Protein AF-A0A0G1VK94-F1 (afdb_monomer_lite)

Sequence (434 aa):
MLTLAMFVVASFSFYNSPAFAEDSADDVKDSIDSIEKKLEKEQAAKAKLEAELAQIQNSVYSTQAQIDKTRALIKESEANISRMEEDVKQLGEKIDFQKEILKNLIQEVYMRKTEPILSMAIFKGDFSKVFGRVDSLLSMEEKILQIAQEVRETKEKVEAEQEKIAQAKEDHEKLLENKVVQQYALLADRAETQDDIEDKEAVIVKLREKLADLQSDLATLTGKSFDAKDIREAVEFASDHTDVPEGVLYGFLGAETHFNANTGQCTYDEVEDAAMKNYSKLLKISKNWQASIDKLEERRDIFEDIVDDLGYSKKKKVSCTPRCDLKISGKTWSCTNGGYIGQGGAMGVAQFMSDVWRYGYEADIRKITGHKTPDPWSLTDGVLAMALKLEKAGANSSKESVIKKASINYLGTFNQSYYNNIIYWSKNYKLIFD

Foldseek 3Di:
DDDDDDDDDDDDPDPDDDPQLVVVLVVLVVVLVVLVVVLVVLVVVLVVLVVVLVVLVVVLVVLVVLLVVLVVLLVVLVVLLVVLVVVLVVLVVVLVVLVVVLVVVVVVVVVVPPDDLVCCCVPPVPVVVSVVVVVVSVVSVVVSVVSVVVSVVVNVVSVVVNVVSVVVSVVSVVVSVVSVVVSVVSVVVSVVSVLVSLVSVLVSVVSVVVSVVSVVVSCVSVPDPPLLQQLLVLLVLLVVVFLADSLLLLLQLCLQANSLVRFADFQLVQLLVQLCVQLVVVCVVPVVSVVVNVVSVVLLVLLVVLCVVVVHDSRAGWHHFDHQQDDRSNDGRHSPNDDDNDSTGQGASNRHGSCCCPPPPQVVLCVSVVDPRQDCNRSNSVSNSNRVLLRVQVNNDLDLVSSQSSQCSSVVHGDPVSSVSSNVSSVCVVSRND

Secondary structure (DSSP, 8-state):
--------------------HHHHHHHHHHHHHHHHHHHHHHHHHHHHHHHHHHHHHHHHHHHHHHHHHHHHHHHHHHHHHHHHHHHHHHHHHHHHHHHHHHHHHHHHHHHT-SS-HHHHHHHHS-HHHHHHHHHHHHHHHHHHHHHHHHHHHHHHHHHHHHHHHHHHHHHHHHHHHHHHHHHHHHHHHHHHHHHHHHHHHHHHHHHHHHHHHHHHHHHHHHH-TTHHHHHHHHHHHHHHTSS--HHHHHHHHHHHHTTTT-S-SB-HHHHHHHHHHHHHHHHTT-GGGHHHHHHHHHHHHHHHHHHHHTT--TT--BPPPP-S--EETTEE--TTTT--------BTTTTB-HHIIIIIIHHHHHHHH--SS--TTSHHHHHHHHHHHHHHTT--S--HHHHHHHHHHHHSS--HHHHHHHHHHHHHTHHHH-

Radius of gyration: 50.05 Å; chains: 1; bounding box: 98×34×195 Å

pLDDT: mean 79.12, std 18.25, range [24.48, 97.94]

Structure (mmCIF, N/CA/C/O backbone):
data_AF-A0A0G1VK94-F1
#
_entry.id   AF-A0A0G1VK94-F1
#
loop_
_atom_site.group_PDB
_atom_site.id
_atom_site.type_symbol
_atom_site.label_atom_id
_atom_site.label_alt_id
_atom_site.label_comp_id
_atom_site.label_asym_id
_atom_site.label_entity_id
_atom_site.label_seq_id
_atom_site.pdbx_PDB_ins_code
_atom_site.Cartn_x
_atom_site.Cartn_y
_atom_site.Cartn_z
_atom_site.occupancy
_atom_site.B_iso_or_equiv
_atom_site.auth_seq_id
_atom_site.auth_comp_id
_atom_site.auth_asym_id
_atom_site.auth_atom_id
_atom_site.pdbx_PDB_model_num
ATOM 1 N N . MET A 1 1 ? 0.515 -1.078 -93.018 1.00 34.81 1 MET A N 1
ATOM 2 C CA . MET A 1 1 ? 1.678 -0.202 -92.767 1.00 34.81 1 MET A CA 1
ATOM 3 C C . MET A 1 1 ? 1.248 0.891 -91.801 1.00 34.81 1 MET A C 1
ATOM 5 O O . MET A 1 1 ? 0.241 1.525 -92.065 1.00 34.81 1 MET A O 1
ATOM 9 N N . LEU A 1 2 ? 2.010 1.029 -90.714 1.00 36.16 2 LEU A N 1
ATOM 10 C CA . LEU A 1 2 ? 2.048 2.097 -89.704 1.00 36.16 2 LEU A CA 1
ATOM 11 C C . LEU A 1 2 ? 0.765 2.482 -88.938 1.00 36.16 2 LEU A C 1
ATOM 13 O O . LEU A 1 2 ? -0.022 3.332 -89.336 1.00 36.16 2 LEU A O 1
ATOM 17 N N . THR A 1 3 ? 0.682 1.909 -87.739 1.00 33.69 3 THR A N 1
ATOM 18 C CA . THR A 1 3 ? 0.062 2.440 -86.520 1.00 33.69 3 THR A CA 1
ATOM 19 C C . THR A 1 3 ? 0.882 3.600 -85.937 1.00 33.69 3 THR A C 1
ATOM 21 O O . THR A 1 3 ? 2.090 3.452 -85.755 1.00 33.69 3 THR A O 1
ATOM 24 N N . LEU A 1 4 ? 0.229 4.705 -85.561 1.00 31.39 4 LEU A N 1
ATOM 25 C CA . LEU A 1 4 ? 0.783 5.737 -84.678 1.00 31.39 4 LEU A CA 1
ATOM 26 C C . LEU A 1 4 ? -0.250 6.030 -83.576 1.00 31.39 4 LEU A C 1
ATOM 28 O O . LEU A 1 4 ? -1.216 6.755 -83.795 1.00 31.39 4 LEU A O 1
ATOM 32 N N . ALA A 1 5 ? -0.066 5.411 -82.411 1.00 32.84 5 ALA A N 1
ATOM 33 C CA . ALA A 1 5 ? -0.800 5.720 -81.189 1.00 32.84 5 ALA A CA 1
ATOM 34 C C . ALA A 1 5 ? 0.100 6.599 -80.313 1.00 32.84 5 ALA A C 1
ATOM 36 O O . ALA A 1 5 ? 1.178 6.176 -79.900 1.00 32.84 5 ALA A O 1
ATOM 37 N N . MET A 1 6 ? -0.325 7.839 -80.083 1.00 29.19 6 MET A N 1
ATOM 38 C CA . MET A 1 6 ? 0.369 8.811 -79.245 1.00 29.19 6 MET A CA 1
ATOM 39 C C . MET A 1 6 ? -0.159 8.656 -77.812 1.00 29.19 6 MET A C 1
ATOM 41 O O . MET A 1 6 ? -1.313 8.968 -77.530 1.00 29.19 6 MET A O 1
ATOM 45 N N . PHE A 1 7 ? 0.671 8.093 -76.934 1.00 29.62 7 PHE A N 1
ATOM 46 C CA . PHE A 1 7 ? 0.381 7.883 -75.517 1.00 29.62 7 PHE A CA 1
ATOM 47 C C . PHE A 1 7 ? 0.774 9.150 -74.744 1.00 29.62 7 PHE A C 1
ATOM 49 O O . PHE A 1 7 ? 1.947 9.522 -74.716 1.00 29.62 7 PHE A O 1
ATOM 56 N N . VAL A 1 8 ? -0.202 9.826 -74.137 1.00 30.44 8 VAL A N 1
ATOM 57 C CA . VAL A 1 8 ? 0.024 10.918 -73.181 1.00 30.44 8 VAL A CA 1
ATOM 58 C C . VAL A 1 8 ? 0.184 10.288 -71.801 1.00 30.44 8 VAL A C 1
ATOM 60 O O . VAL A 1 8 ? -0.767 9.739 -71.250 1.00 30.44 8 VAL A O 1
ATOM 63 N N . VAL A 1 9 ? 1.397 10.342 -71.254 1.00 30.77 9 VAL A N 1
ATOM 64 C CA . VAL A 1 9 ? 1.683 9.960 -69.866 1.00 30.77 9 VAL A CA 1
ATOM 65 C C . VAL A 1 9 ? 1.333 11.152 -68.978 1.00 30.77 9 VAL A C 1
ATOM 67 O O . VAL A 1 9 ? 2.056 12.144 -68.947 1.00 30.77 9 VAL A O 1
ATOM 70 N N . ALA A 1 10 ? 0.204 11.064 -68.277 1.00 28.91 10 ALA A N 1
ATOM 71 C CA . ALA A 1 10 ? -0.115 11.939 -67.157 1.00 28.91 10 ALA A CA 1
ATOM 72 C C . ALA A 1 10 ? 0.358 11.258 -65.865 1.00 28.91 10 ALA A C 1
ATOM 74 O O . ALA A 1 10 ? -0.230 10.275 -65.416 1.00 28.91 10 ALA A O 1
ATOM 75 N N . SER A 1 11 ? 1.441 11.771 -65.287 1.00 30.16 11 SER A N 1
ATOM 76 C CA . SER A 1 11 ? 1.921 11.380 -63.963 1.00 30.16 11 SER A CA 1
ATOM 77 C C . SER A 1 11 ? 0.971 11.925 -62.895 1.00 30.16 11 SER A C 1
ATOM 79 O O . SER A 1 11 ? 1.013 13.109 -62.570 1.00 30.16 11 SER A O 1
ATOM 81 N N . PHE A 1 12 ? 0.112 11.068 -62.344 1.00 26.78 12 PHE A N 1
ATOM 82 C CA . PHE A 1 12 ? -0.572 11.338 -61.080 1.00 26.78 12 PHE A CA 1
ATOM 83 C C . PHE A 1 12 ? 0.350 10.929 -59.928 1.00 26.78 12 PHE A C 1
ATOM 85 O O . PHE A 1 12 ? 0.465 9.752 -59.591 1.00 26.78 12 PHE A O 1
ATOM 92 N N . SER A 1 13 ? 1.012 11.912 -59.321 1.00 25.28 13 SER A N 1
ATOM 93 C CA . SER A 1 13 ? 1.604 11.766 -57.992 1.00 25.28 13 SER A CA 1
ATOM 94 C C . SER A 1 13 ? 0.477 11.761 -56.959 1.00 25.28 13 SER A C 1
ATOM 96 O O . SER A 1 13 ? -0.027 12.814 -56.577 1.00 25.28 13 SER A O 1
ATOM 98 N N . PHE A 1 14 ? 0.068 10.575 -56.512 1.00 24.48 14 PHE A N 1
ATOM 99 C CA . PHE A 1 14 ? -0.696 10.431 -55.276 1.00 24.48 14 PHE A CA 1
ATOM 100 C C . PHE A 1 14 ? 0.271 10.573 -54.095 1.00 24.48 14 PHE A C 1
ATOM 102 O O . PHE A 1 14 ? 1.006 9.645 -53.766 1.00 24.48 14 PHE A O 1
ATOM 109 N N . TYR A 1 15 ? 0.272 11.748 -53.466 1.00 26.03 15 TYR A N 1
ATOM 110 C CA . TYR A 1 15 ? 0.697 11.892 -52.077 1.00 26.03 15 TYR A CA 1
ATOM 111 C C . TYR A 1 15 ? -0.342 11.175 -51.206 1.00 26.03 15 TYR A C 1
ATOM 113 O O . TYR A 1 15 ? -1.406 11.723 -50.931 1.00 26.03 15 TYR A O 1
ATOM 121 N N . ASN A 1 16 ? -0.048 9.939 -50.808 1.00 26.80 16 ASN A N 1
ATOM 122 C CA . ASN A 1 16 ? -0.687 9.303 -49.662 1.00 26.80 16 ASN A CA 1
ATOM 123 C C . ASN A 1 16 ? 0.268 9.473 -48.478 1.00 26.80 16 ASN A C 1
ATOM 125 O O . ASN A 1 16 ? 1.270 8.768 -48.382 1.00 26.80 16 ASN A O 1
ATOM 129 N N . SER A 1 17 ? -0.026 10.431 -47.602 1.00 28.84 17 SER A N 1
ATOM 130 C CA . SER A 1 17 ? 0.533 10.438 -46.249 1.00 28.84 17 SER A CA 1
ATOM 131 C C . SER A 1 17 ? -0.080 9.261 -45.479 1.00 28.84 17 SER A C 1
ATOM 133 O O . SER A 1 17 ? -1.309 9.167 -45.444 1.00 28.84 17 SER A O 1
ATOM 135 N N . PRO A 1 18 ? 0.705 8.362 -44.863 1.00 32.03 18 PRO A N 1
ATOM 136 C CA . PRO A 1 18 ? 0.150 7.329 -44.003 1.00 32.03 18 PRO A CA 1
ATOM 137 C C . PRO A 1 18 ? -0.257 7.957 -42.661 1.00 32.03 18 PRO A C 1
ATOM 139 O O . PRO A 1 18 ? 0.581 8.438 -41.902 1.00 32.03 18 PRO A O 1
ATOM 142 N N . ALA A 1 19 ? -1.558 7.961 -42.386 1.00 33.16 19 ALA A N 1
ATOM 143 C CA . ALA A 1 19 ? -2.171 8.354 -41.121 1.00 33.16 19 ALA A CA 1
ATOM 144 C C . ALA A 1 19 ? -2.069 7.218 -40.079 1.00 33.16 19 ALA A C 1
ATOM 146 O O . ALA A 1 19 ? -3.078 6.628 -39.716 1.00 33.16 19 ALA A O 1
ATOM 147 N N . PHE A 1 20 ? -0.851 6.861 -39.648 1.00 34.00 20 PHE A N 1
ATOM 148 C CA . PHE A 1 20 ? -0.621 5.728 -38.725 1.00 34.00 20 PHE A CA 1
ATOM 149 C C . PHE A 1 20 ? -0.072 6.113 -37.340 1.00 34.00 20 PHE A C 1
ATOM 151 O O . PHE A 1 20 ? -0.004 5.260 -36.465 1.00 34.00 20 PHE A O 1
ATOM 158 N N . ALA A 1 21 ? 0.272 7.384 -37.101 1.00 34.94 21 ALA A N 1
ATOM 159 C CA . ALA A 1 21 ? 0.741 7.851 -35.788 1.00 34.94 21 ALA A CA 1
ATOM 160 C C . ALA A 1 21 ? -0.398 8.144 -34.781 1.00 34.94 21 ALA A C 1
ATOM 162 O O . ALA A 1 21 ? -0.131 8.408 -33.613 1.00 34.94 21 ALA A O 1
ATOM 163 N N . GLU A 1 22 ? -1.657 8.141 -35.230 1.00 35.09 22 GLU A N 1
ATOM 164 C CA . GLU A 1 22 ? -2.827 8.471 -34.400 1.00 35.09 22 GLU A CA 1
ATOM 165 C C . GLU A 1 22 ? -3.320 7.248 -33.597 1.00 35.09 22 GLU A C 1
ATOM 167 O O . GLU A 1 22 ? -3.653 7.387 -32.426 1.00 35.09 22 GLU A O 1
ATOM 172 N N . ASP A 1 23 ? -3.224 6.042 -34.170 1.00 39.53 23 ASP A N 1
ATOM 173 C CA . ASP A 1 23 ? -3.798 4.793 -33.628 1.00 39.53 23 ASP A CA 1
ATOM 174 C C . ASP A 1 23 ? -3.072 4.285 -32.357 1.00 39.53 23 ASP A C 1
ATOM 176 O O . ASP A 1 23 ? -3.694 3.840 -31.400 1.00 39.53 23 ASP A O 1
ATOM 180 N N . SER A 1 24 ? -1.740 4.416 -32.285 1.00 45.25 24 SER A N 1
ATOM 181 C CA . SER A 1 24 ? -0.936 3.943 -31.140 1.00 45.25 24 SER A CA 1
ATOM 182 C C . SER A 1 24 ? -0.915 4.918 -29.957 1.00 45.25 24 SER A C 1
ATOM 184 O O . SER A 1 24 ? -0.847 4.502 -28.798 1.00 45.25 24 SER A O 1
ATOM 186 N N . ALA A 1 25 ? -0.995 6.223 -30.232 1.00 50.38 25 ALA A N 1
ATOM 187 C CA . ALA A 1 25 ? -1.223 7.228 -29.202 1.00 50.38 25 ALA A CA 1
ATOM 188 C C . ALA A 1 25 ? -2.644 7.109 -28.637 1.00 50.38 25 ALA A C 1
ATOM 190 O O . ALA A 1 25 ? -2.830 7.304 -27.436 1.00 50.38 25 ALA A O 1
ATOM 191 N N . ASP A 1 26 ? -3.624 6.765 -29.475 1.00 59.56 26 ASP A N 1
ATOM 192 C CA . ASP A 1 26 ? -5.001 6.549 -29.043 1.00 59.56 26 ASP A CA 1
ATOM 193 C C . ASP A 1 26 ? -5.160 5.264 -28.215 1.00 59.56 26 ASP A C 1
ATOM 195 O O . ASP A 1 26 ? -5.801 5.326 -27.173 1.00 59.56 26 ASP A O 1
ATOM 199 N N . ASP A 1 27 ? -4.464 4.164 -28.522 1.00 64.62 27 ASP A N 1
ATOM 200 C CA . ASP A 1 27 ? -4.451 2.960 -27.664 1.00 64.62 27 ASP A CA 1
ATOM 201 C C . ASP A 1 27 ? -3.856 3.215 -26.258 1.00 64.62 27 ASP A C 1
ATOM 203 O O . ASP A 1 27 ? -4.336 2.700 -25.233 1.00 64.62 27 ASP A O 1
ATOM 207 N N . VAL A 1 28 ? -2.787 4.019 -26.180 1.00 62.84 28 VAL A N 1
ATOM 208 C CA . VAL A 1 28 ? -2.182 4.421 -24.897 1.00 62.84 28 VAL A CA 1
ATOM 209 C C . VAL A 1 28 ? -3.089 5.406 -24.159 1.00 62.84 28 VAL A C 1
ATOM 211 O O . VAL A 1 28 ? -3.261 5.261 -22.946 1.00 62.84 28 VAL A O 1
ATOM 214 N N . LYS A 1 29 ? -3.730 6.354 -24.858 1.00 69.19 29 LYS A N 1
ATOM 215 C CA . LYS A 1 29 ? -4.766 7.221 -24.270 1.00 69.19 29 LYS A CA 1
ATOM 216 C C . LYS A 1 29 ? -5.951 6.411 -23.751 1.00 69.19 29 LYS A C 1
ATOM 218 O O . LYS A 1 29 ? -6.364 6.645 -22.625 1.00 69.19 29 LYS A O 1
ATOM 223 N N . ASP A 1 30 ? -6.437 5.417 -24.488 1.00 77.69 30 ASP A N 1
ATOM 224 C CA . ASP A 1 30 ? -7.529 4.533 -24.067 1.00 77.69 30 ASP A CA 1
ATOM 225 C C . ASP A 1 30 ? -7.156 3.735 -22.810 1.00 77.69 30 ASP A C 1
ATOM 227 O O . ASP A 1 30 ? -7.968 3.531 -21.898 1.00 77.69 30 ASP A O 1
ATOM 231 N N . SER A 1 31 ? -5.894 3.309 -22.722 1.00 72.75 31 SER A N 1
ATOM 232 C CA . SER A 1 31 ? -5.348 2.653 -21.533 1.00 72.75 31 SER A CA 1
ATOM 233 C C . SER A 1 31 ? -5.250 3.607 -20.338 1.00 72.75 31 SER A C 1
ATOM 235 O O . SER A 1 31 ? -5.605 3.206 -19.224 1.00 72.75 31 SER A O 1
ATOM 237 N N . ILE A 1 32 ? -4.829 4.858 -20.559 1.00 73.06 32 ILE A N 1
ATOM 238 C CA . ILE A 1 32 ? -4.830 5.930 -19.552 1.00 73.06 32 ILE A CA 1
ATOM 239 C C . ILE A 1 32 ? -6.262 6.184 -19.073 1.00 73.06 32 ILE A C 1
ATOM 241 O O . ILE A 1 32 ? -6.522 6.024 -17.884 1.00 73.06 32 ILE A O 1
ATOM 245 N N . ASP A 1 33 ? -7.210 6.428 -19.978 1.00 83.31 33 ASP A N 1
ATOM 246 C CA . ASP A 1 33 ? -8.634 6.645 -19.690 1.00 83.31 33 ASP A CA 1
ATOM 247 C C . ASP A 1 33 ? -9.245 5.494 -18.871 1.00 83.31 33 ASP A C 1
ATOM 249 O O . ASP A 1 33 ? -10.010 5.694 -17.922 1.00 83.31 33 ASP A O 1
ATOM 253 N N . SER A 1 34 ? -8.913 4.249 -19.219 1.00 84.62 34 SER A N 1
ATOM 254 C CA . SER A 1 34 ? -9.350 3.057 -18.485 1.00 84.62 34 SER A CA 1
ATOM 255 C C . SER A 1 34 ? -8.764 2.999 -17.069 1.00 84.62 34 SER A C 1
ATOM 257 O O . SER A 1 34 ? -9.473 2.632 -16.123 1.00 84.62 34 SER A O 1
ATOM 259 N N . ILE A 1 35 ? -7.488 3.355 -16.891 1.00 78.31 35 ILE A N 1
ATOM 260 C CA . ILE A 1 35 ? -6.855 3.410 -15.568 1.00 78.31 35 ILE A CA 1
ATOM 261 C C . ILE A 1 35 ? -7.407 4.576 -14.746 1.00 78.31 35 ILE A C 1
ATOM 263 O O . ILE A 1 35 ? -7.688 4.369 -13.567 1.00 78.31 35 ILE A O 1
ATOM 267 N N . GLU A 1 36 ? -7.646 5.744 -15.340 1.00 79.56 36 GLU A N 1
ATOM 268 C CA . GLU A 1 36 ? -8.266 6.895 -14.673 1.00 79.56 36 GLU A CA 1
ATOM 269 C C . GLU A 1 36 ? -9.672 6.555 -14.171 1.00 79.56 36 GLU A C 1
ATOM 271 O O . GLU A 1 36 ? -9.969 6.758 -12.993 1.00 79.56 36 GLU A O 1
ATOM 276 N N . LYS A 1 37 ? -10.504 5.906 -14.998 1.00 91.00 37 LYS A N 1
ATOM 277 C CA . LYS A 1 37 ? -11.830 5.415 -14.577 1.00 91.00 37 LYS A CA 1
ATOM 278 C C . LYS A 1 37 ? -11.747 4.400 -13.436 1.00 91.00 37 LYS A C 1
ATOM 280 O O . LYS A 1 37 ? -12.573 4.412 -12.522 1.00 91.00 37 LYS A O 1
ATOM 285 N N . LYS A 1 38 ? -10.761 3.494 -13.464 1.00 89.00 38 LYS A N 1
ATOM 286 C CA . LYS A 1 38 ? -10.528 2.550 -12.354 1.00 89.00 38 LYS A CA 1
ATOM 287 C C . LYS A 1 38 ? -10.084 3.281 -11.092 1.00 89.00 38 LYS A C 1
ATOM 289 O O . LYS A 1 38 ? -10.557 2.942 -10.013 1.00 89.00 38 LYS A O 1
ATOM 294 N N . LEU A 1 39 ? -9.215 4.278 -11.223 1.00 86.50 39 LEU A N 1
ATOM 295 C CA . LEU A 1 39 ? -8.729 5.086 -10.114 1.00 86.50 39 LEU A CA 1
ATOM 296 C C . LEU A 1 39 ? -9.877 5.850 -9.448 1.00 86.50 39 LEU A C 1
ATOM 298 O O . LEU A 1 39 ? -10.012 5.784 -8.229 1.00 86.50 39 LEU A O 1
ATOM 302 N N . GLU A 1 40 ? -10.741 6.488 -10.237 1.00 89.94 40 GLU A N 1
ATOM 303 C CA . GLU A 1 40 ? -11.937 7.177 -9.746 1.00 89.94 40 GLU A CA 1
ATOM 304 C C . GLU A 1 40 ? -12.870 6.206 -9.006 1.00 89.94 40 GLU A C 1
ATOM 306 O O . GLU A 1 40 ? -13.327 6.488 -7.896 1.00 89.94 40 GLU A O 1
ATOM 311 N N . LYS A 1 41 ? -13.095 5.011 -9.567 1.00 93.06 41 LYS A N 1
ATOM 312 C CA . LYS A 1 41 ? -13.919 3.972 -8.935 1.00 93.06 41 LYS A CA 1
ATOM 313 C C . LYS A 1 41 ? -13.345 3.499 -7.596 1.00 93.06 41 LYS A C 1
ATOM 315 O O . LYS A 1 41 ? -14.099 3.367 -6.632 1.00 93.06 41 LYS A O 1
ATOM 320 N N . GLU A 1 42 ? -12.042 3.230 -7.525 1.00 88.88 42 GLU A N 1
ATOM 321 C CA . GLU A 1 42 ? -11.394 2.784 -6.285 1.00 88.88 42 GLU A CA 1
ATOM 322 C C . GLU A 1 42 ? -11.331 3.912 -5.241 1.00 88.88 42 GLU A C 1
ATOM 324 O O . GLU A 1 42 ? -11.549 3.659 -4.057 1.00 88.88 42 GLU A O 1
ATOM 329 N N . GLN A 1 43 ? -11.134 5.169 -5.656 1.00 86.69 43 GLN A N 1
ATOM 330 C CA . GLN A 1 43 ? -11.211 6.337 -4.769 1.00 86.69 43 GLN A CA 1
ATOM 331 C C . GLN A 1 43 ? -12.621 6.544 -4.209 1.00 86.69 43 GLN A C 1
ATOM 333 O O . GLN A 1 43 ? -12.778 6.775 -3.011 1.00 86.69 43 GLN A O 1
ATOM 338 N N . ALA A 1 44 ? -13.654 6.405 -5.042 1.00 92.88 44 ALA A N 1
ATOM 339 C CA . ALA A 1 44 ? -15.040 6.478 -4.598 1.00 92.88 44 ALA A CA 1
ATOM 340 C C . ALA A 1 44 ? -15.396 5.327 -3.640 1.00 92.88 44 ALA A C 1
ATOM 342 O O . ALA A 1 44 ? -16.139 5.532 -2.681 1.00 92.88 44 ALA A O 1
ATOM 343 N N . ALA A 1 45 ? -14.865 4.122 -3.873 1.00 92.19 45 ALA A N 1
ATOM 344 C CA . ALA A 1 45 ? -15.024 2.994 -2.957 1.00 92.19 45 ALA A CA 1
ATOM 345 C C . ALA A 1 45 ? -14.329 3.254 -1.609 1.00 92.19 45 ALA A C 1
ATOM 347 O O . ALA A 1 45 ? -14.957 3.064 -0.570 1.00 92.19 45 ALA A O 1
ATOM 348 N N . LYS A 1 46 ? -13.090 3.766 -1.618 1.00 93.19 46 LYS A N 1
ATOM 349 C CA . LYS A 1 46 ? -12.371 4.171 -0.400 1.00 93.19 46 LYS A CA 1
ATOM 350 C C . LYS A 1 46 ? -13.150 5.230 0.388 1.00 93.19 46 LYS A C 1
ATOM 352 O O . LYS A 1 46 ? -13.357 5.058 1.581 1.00 93.19 46 LYS A O 1
ATOM 357 N N . ALA A 1 47 ? -13.661 6.269 -0.275 1.00 93.06 47 ALA A N 1
ATOM 358 C CA . ALA A 1 47 ? -14.438 7.322 0.383 1.00 93.06 47 ALA A CA 1
ATOM 359 C C . ALA A 1 47 ? -15.728 6.795 1.045 1.00 93.06 47 ALA A C 1
ATOM 361 O O . ALA A 1 47 ? -16.137 7.284 2.097 1.00 93.06 47 ALA A O 1
ATOM 362 N N . LYS A 1 48 ? -16.372 5.778 0.451 1.00 95.75 48 LYS A N 1
ATOM 363 C CA . LYS A 1 48 ? -17.526 5.104 1.069 1.00 95.75 48 LYS A CA 1
ATOM 364 C C . LYS A 1 48 ? -17.130 4.343 2.332 1.00 95.75 48 LYS A C 1
ATOM 366 O O . LYS A 1 48 ? -17.821 4.486 3.335 1.00 95.75 48 LYS A O 1
ATOM 371 N N . LEU A 1 49 ? -16.023 3.602 2.294 1.00 93.38 49 LEU A N 1
ATOM 372 C CA . LEU A 1 49 ? -15.498 2.888 3.461 1.00 93.38 49 LEU A CA 1
ATOM 373 C C . LEU A 1 49 ? -15.069 3.855 4.574 1.00 93.38 49 LEU A C 1
ATOM 375 O O . LEU A 1 49 ? -15.342 3.607 5.739 1.00 93.38 49 LEU A O 1
ATOM 379 N N . GLU A 1 50 ? -14.468 5.000 4.241 1.00 88.69 50 GLU A N 1
ATOM 380 C CA . GLU A 1 50 ? -14.129 6.041 5.224 1.00 88.69 50 GLU A CA 1
ATOM 381 C C . GLU A 1 50 ? -15.381 6.642 5.884 1.00 88.69 50 GLU A C 1
ATOM 383 O O . GLU A 1 50 ? -15.403 6.881 7.095 1.00 88.69 50 GLU A O 1
ATOM 388 N N . ALA A 1 51 ? -16.449 6.856 5.108 1.00 95.44 51 ALA A N 1
ATOM 389 C CA . ALA A 1 51 ? -17.731 7.302 5.644 1.00 95.44 51 ALA A CA 1
ATOM 390 C C . ALA A 1 51 ? -18.370 6.240 6.554 1.00 95.44 51 ALA A C 1
ATOM 392 O O . ALA A 1 51 ? -18.888 6.576 7.620 1.00 95.44 51 ALA A O 1
ATOM 393 N N . GLU A 1 52 ? -18.307 4.967 6.165 1.00 95.38 52 GLU A N 1
ATOM 394 C CA . GLU A 1 52 ? -18.767 3.834 6.970 1.00 95.38 52 GLU A CA 1
ATOM 395 C C . GLU A 1 52 ? -17.967 3.703 8.272 1.00 95.38 52 GLU A C 1
ATOM 397 O O . GLU A 1 52 ? -18.556 3.638 9.351 1.00 95.38 52 GLU A O 1
ATOM 402 N N . LEU A 1 53 ? -16.639 3.815 8.209 1.00 95.12 53 LEU A N 1
ATOM 403 C CA . LEU A 1 53 ? -15.760 3.820 9.375 1.00 95.12 53 LEU A CA 1
ATOM 404 C C . LEU A 1 53 ? -16.139 4.933 10.363 1.00 95.12 53 LEU A C 1
ATOM 406 O O . LEU A 1 53 ? -16.183 4.700 11.573 1.00 95.12 53 LEU A O 1
ATOM 410 N N . ALA A 1 54 ? -16.452 6.133 9.868 1.00 93.69 54 ALA A N 1
ATOM 411 C CA . ALA A 1 54 ? -16.914 7.235 10.709 1.00 93.69 54 ALA A CA 1
ATOM 412 C C . ALA A 1 54 ? -18.270 6.929 11.379 1.00 93.69 54 ALA A C 1
ATOM 414 O O . ALA A 1 54 ? -18.470 7.247 12.555 1.00 93.69 54 ALA A O 1
ATOM 415 N N . GLN A 1 55 ? -19.198 6.275 10.670 1.00 95.50 55 GLN A N 1
ATOM 416 C CA . GLN A 1 55 ? -20.477 5.829 11.243 1.00 95.50 55 GLN A CA 1
ATOM 417 C C . GLN A 1 55 ? -20.284 4.749 12.316 1.00 95.50 55 GLN A C 1
ATOM 419 O O . GLN A 1 55 ? -20.906 4.818 13.382 1.00 95.50 55 GLN A O 1
ATOM 424 N N . ILE A 1 56 ? -19.388 3.787 12.080 1.00 92.38 56 ILE A N 1
ATOM 425 C CA . ILE A 1 56 ? -19.032 2.751 13.056 1.00 92.38 56 ILE A CA 1
ATOM 426 C C . ILE A 1 56 ? -18.414 3.399 14.299 1.00 92.38 56 ILE A C 1
ATOM 428 O O . ILE A 1 56 ? -18.836 3.103 15.416 1.00 92.38 56 ILE A O 1
ATOM 432 N N . GLN A 1 57 ? -17.488 4.350 14.138 1.00 87.69 57 GLN A N 1
ATOM 433 C CA . GLN A 1 57 ? -16.890 5.083 15.261 1.00 87.69 57 GLN A CA 1
ATOM 434 C C . GLN A 1 57 ? -17.943 5.824 16.095 1.00 87.69 57 GLN A C 1
ATOM 436 O O . GLN A 1 57 ? -17.956 5.699 17.321 1.00 87.69 57 GLN A O 1
ATOM 441 N N . ASN A 1 58 ? -18.877 6.529 15.453 1.00 94.69 58 ASN A N 1
ATOM 442 C CA . ASN A 1 58 ? -19.990 7.180 16.150 1.00 94.69 58 ASN A CA 1
ATOM 443 C C . ASN A 1 58 ? -20.856 6.170 16.920 1.00 94.69 58 ASN A C 1
ATOM 445 O O . ASN A 1 58 ? -21.259 6.430 18.058 1.00 94.69 58 ASN A O 1
ATOM 449 N N . SER A 1 59 ? -21.102 4.999 16.330 1.00 93.50 59 SER A N 1
ATOM 450 C CA . SER A 1 59 ? -21.854 3.912 16.963 1.00 93.50 59 SER A CA 1
ATOM 451 C C . SER A 1 59 ? -21.114 3.322 18.168 1.00 93.50 59 SER A C 1
ATOM 453 O O . SER A 1 59 ? -21.743 3.059 19.196 1.00 93.50 59 SER A O 1
ATOM 455 N N . VAL A 1 60 ? -19.784 3.184 18.097 1.00 90.12 60 VAL A N 1
ATOM 456 C CA . VAL A 1 60 ? -18.931 2.769 19.224 1.00 90.12 60 VAL A CA 1
ATOM 457 C C . VAL A 1 60 ? -19.021 3.781 20.364 1.00 90.12 60 VAL A C 1
ATOM 459 O O . VAL A 1 60 ? -19.276 3.386 21.501 1.00 90.12 60 VAL A O 1
ATOM 462 N N . TYR A 1 61 ? -18.876 5.080 20.080 1.00 91.25 61 TYR A N 1
ATOM 463 C CA . TYR A 1 61 ? -18.965 6.124 21.108 1.00 91.25 61 TYR A CA 1
ATOM 464 C C . TYR A 1 61 ? -20.348 6.182 21.761 1.00 91.25 61 TYR A C 1
ATOM 466 O O . TYR A 1 61 ? -20.453 6.256 22.986 1.00 91.25 61 TYR A O 1
ATOM 474 N N . SER A 1 62 ? -21.415 6.097 20.962 1.00 94.62 62 SER A N 1
ATOM 475 C CA . SER A 1 62 ? -22.788 6.067 21.476 1.00 94.62 62 SER A CA 1
ATOM 476 C C . SER A 1 62 ? -23.041 4.835 22.351 1.00 94.62 62 SER A C 1
ATOM 478 O O . SER A 1 62 ? -23.607 4.947 23.440 1.00 94.62 62 SER A O 1
ATOM 480 N N . THR A 1 63 ? -22.563 3.663 21.923 1.00 92.19 63 THR A N 1
ATOM 481 C CA . THR A 1 63 ? -22.692 2.413 22.687 1.00 92.19 63 THR A CA 1
ATOM 482 C C . THR A 1 63 ? -21.897 2.472 23.990 1.00 92.19 63 THR A C 1
ATOM 484 O O . THR A 1 63 ? -22.424 2.094 25.034 1.00 92.19 63 THR A O 1
ATOM 487 N N . GLN A 1 64 ? -20.682 3.026 23.972 1.00 89.00 64 GLN A N 1
ATOM 488 C CA . GLN A 1 64 ? -19.876 3.239 25.176 1.00 89.00 64 GLN A CA 1
ATOM 489 C C . GLN A 1 64 ? -20.591 4.157 26.180 1.00 89.00 64 GLN A C 1
ATOM 491 O O . GLN A 1 64 ? -20.689 3.822 27.358 1.00 89.00 64 GLN A O 1
ATOM 496 N N . ALA A 1 65 ? -21.184 5.263 25.721 1.00 91.62 65 ALA A N 1
ATOM 497 C CA . ALA A 1 65 ? -21.958 6.148 26.592 1.00 91.62 65 ALA A CA 1
ATOM 498 C C . ALA A 1 65 ? -23.188 5.446 27.205 1.00 91.62 65 ALA A C 1
ATOM 500 O O . ALA A 1 65 ? -23.518 5.667 28.372 1.00 91.62 65 ALA A O 1
ATOM 501 N N . GLN A 1 66 ? -23.862 4.573 26.445 1.00 93.25 66 GLN A N 1
ATOM 502 C CA . GLN A 1 66 ? -24.971 3.756 26.955 1.00 93.25 66 GLN A CA 1
ATOM 503 C C . GLN A 1 66 ? -24.501 2.734 27.999 1.00 93.25 66 GLN A C 1
ATOM 505 O O . GLN A 1 66 ? -25.184 2.544 29.007 1.00 93.25 66 GLN A O 1
ATOM 510 N N . ILE A 1 67 ? -23.340 2.109 27.790 1.00 91.25 67 ILE A N 1
ATOM 511 C CA . ILE A 1 67 ? -22.702 1.205 28.756 1.00 91.25 67 ILE A CA 1
ATOM 512 C C . ILE A 1 67 ? -22.419 1.944 30.063 1.00 91.25 67 ILE A C 1
ATOM 514 O O . ILE A 1 67 ? -22.810 1.472 31.131 1.00 91.25 67 ILE A O 1
ATOM 518 N N . ASP A 1 68 ? -21.800 3.120 29.989 1.00 91.88 68 ASP A N 1
ATOM 519 C CA . ASP A 1 68 ? -21.430 3.892 31.177 1.00 91.88 68 ASP A CA 1
ATOM 520 C C . ASP A 1 68 ? -22.663 4.380 31.942 1.00 91.88 68 ASP A C 1
ATOM 522 O O . ASP A 1 68 ? -22.718 4.268 33.169 1.00 91.88 68 ASP A O 1
ATOM 526 N N . LYS A 1 69 ? -23.706 4.817 31.224 1.00 95.12 69 LYS A N 1
ATOM 527 C CA . LYS A 1 69 ? -25.005 5.142 31.824 1.00 95.12 69 LYS A CA 1
ATOM 528 C C . LYS A 1 69 ? -25.626 3.931 32.524 1.00 95.12 69 LYS A C 1
ATOM 530 O O . LYS A 1 69 ? -26.108 4.058 33.646 1.00 95.12 69 LYS A O 1
ATOM 535 N N . THR A 1 70 ? -25.612 2.764 31.884 1.00 94.00 70 THR A N 1
ATOM 536 C CA . THR A 1 70 ? -26.202 1.537 32.445 1.00 94.00 70 THR A CA 1
ATOM 537 C C . THR A 1 70 ? -25.447 1.092 33.697 1.00 94.00 70 THR A C 1
ATOM 539 O O . THR A 1 70 ? -26.066 0.800 34.716 1.00 94.00 70 THR A O 1
ATOM 542 N N . ARG A 1 71 ? -24.108 1.145 33.682 1.00 94.25 71 ARG A N 1
ATOM 543 C CA . ARG A 1 71 ? -23.270 0.884 34.865 1.00 94.25 71 ARG A CA 1
ATOM 544 C C . ARG A 1 71 ? -23.571 1.841 36.017 1.00 94.25 71 ARG A C 1
ATOM 546 O O . ARG A 1 71 ? -23.601 1.412 37.167 1.00 94.25 71 ARG A O 1
ATOM 553 N N . ALA A 1 72 ? -23.806 3.120 35.722 1.00 95.62 72 ALA A N 1
ATOM 554 C CA . ALA A 1 72 ? -24.172 4.100 36.740 1.00 95.62 72 ALA A CA 1
ATOM 555 C C . ALA A 1 72 ? -25.530 3.777 37.387 1.00 95.62 72 ALA A C 1
ATOM 557 O O . ALA A 1 72 ? -25.624 3.802 38.610 1.00 95.62 72 ALA A O 1
ATOM 558 N N . LEU A 1 73 ? -26.538 3.403 36.589 1.00 93.94 73 LEU A N 1
ATOM 559 C CA . LEU A 1 73 ? -27.863 3.005 37.088 1.00 93.94 73 LEU A CA 1
ATOM 560 C C . LEU A 1 73 ? -27.813 1.729 37.940 1.00 93.94 73 LEU A C 1
ATOM 562 O O . LEU A 1 73 ? -28.483 1.648 38.969 1.00 93.94 73 LEU A O 1
ATOM 566 N N . ILE A 1 74 ? -26.992 0.749 37.548 1.00 94.12 74 ILE A N 1
ATOM 567 C CA . ILE A 1 74 ? -26.752 -0.463 38.347 1.00 94.12 74 ILE A CA 1
ATOM 568 C C . ILE A 1 74 ? -26.164 -0.076 39.707 1.00 94.12 74 ILE A C 1
ATOM 570 O O . ILE A 1 74 ? -26.705 -0.460 40.741 1.00 94.12 74 ILE A O 1
ATOM 574 N N . LYS A 1 75 ? -25.111 0.748 39.716 1.00 96.12 75 LYS A N 1
ATOM 575 C CA . LYS A 1 75 ? -24.456 1.205 40.950 1.00 96.12 75 LYS A CA 1
ATOM 576 C C . LYS A 1 75 ? -25.394 2.019 41.847 1.00 96.12 75 LYS A C 1
ATOM 578 O O . LYS A 1 75 ? -25.345 1.897 43.069 1.00 96.12 75 LYS A O 1
ATOM 583 N N . GLU A 1 76 ? -26.236 2.862 41.255 1.00 94.44 76 GLU A N 1
ATOM 584 C CA . GLU A 1 76 ? -27.267 3.608 41.980 1.00 94.44 76 GLU A CA 1
ATOM 585 C C . GLU A 1 76 ? -28.285 2.660 42.626 1.00 94.44 76 GLU A C 1
ATOM 587 O O . GLU A 1 76 ? -28.603 2.812 43.804 1.00 94.44 76 GLU A O 1
ATOM 592 N N . SER A 1 77 ? -28.731 1.639 41.892 1.00 93.62 77 SER A N 1
ATOM 593 C CA . SER A 1 77 ? -29.655 0.619 42.399 1.00 93.62 77 SER A CA 1
ATOM 594 C C . SER A 1 77 ? -29.050 -0.164 43.570 1.00 93.62 77 SER A C 1
ATOM 596 O O . SER A 1 77 ? -29.711 -0.337 44.590 1.00 93.62 77 SER A O 1
ATOM 598 N N . GLU A 1 78 ? -27.775 -0.559 43.481 1.00 92.12 78 GLU A N 1
ATOM 599 C CA . GLU A 1 78 ? -27.044 -1.222 44.577 1.00 92.12 78 GLU A CA 1
ATOM 600 C C . GLU A 1 78 ? -26.955 -0.344 45.827 1.00 92.12 78 GLU A C 1
ATOM 602 O O . GLU A 1 78 ? -27.220 -0.805 46.938 1.00 92.12 78 GLU A O 1
ATOM 607 N N . ALA A 1 79 ? -26.625 0.938 45.652 1.00 94.75 79 ALA A N 1
ATOM 608 C CA . ALA A 1 79 ? -26.554 1.888 46.756 1.00 94.75 79 ALA A CA 1
ATOM 609 C C . ALA A 1 79 ? -27.932 2.134 47.396 1.00 94.75 79 ALA A C 1
ATOM 611 O O . ALA A 1 79 ? -28.032 2.256 48.619 1.00 94.75 79 ALA A O 1
ATOM 612 N N . ASN A 1 80 ? -28.994 2.195 46.587 1.00 92.12 80 ASN A N 1
ATOM 613 C CA . ASN A 1 80 ? -30.364 2.360 47.065 1.00 92.12 80 ASN A CA 1
ATOM 614 C C . ASN A 1 80 ? -30.823 1.146 47.878 1.00 92.12 80 ASN A C 1
ATOM 616 O O . ASN A 1 80 ? -31.327 1.335 48.984 1.00 92.12 80 ASN A O 1
ATOM 620 N N . ILE A 1 81 ? -30.599 -0.071 47.367 1.00 90.81 81 ILE A N 1
ATOM 621 C CA . ILE A 1 81 ? -30.931 -1.318 48.070 1.00 90.81 81 ILE A CA 1
ATOM 622 C C . ILE A 1 81 ? -30.179 -1.381 49.401 1.00 90.81 81 ILE A C 1
ATOM 624 O O . ILE A 1 81 ? -30.814 -1.552 50.437 1.00 90.81 81 ILE A O 1
ATOM 628 N N . SER A 1 82 ? -28.864 -1.142 49.396 1.00 92.94 82 SER A N 1
ATOM 629 C CA . SER A 1 82 ? -28.042 -1.186 50.612 1.00 92.94 82 SER A CA 1
ATOM 630 C C . SER A 1 82 ? -28.489 -0.170 51.672 1.00 92.94 82 SER A C 1
ATOM 632 O O . SER A 1 82 ? -28.546 -0.498 52.857 1.00 92.94 82 SER A O 1
ATOM 634 N N . ARG A 1 83 ? -28.869 1.052 51.272 1.00 93.06 83 ARG A N 1
ATOM 635 C CA . ARG A 1 83 ? -29.439 2.040 52.202 1.00 93.06 83 ARG A CA 1
ATOM 636 C C . ARG A 1 83 ? -30.787 1.585 52.761 1.00 93.06 83 ARG A C 1
ATOM 638 O O . ARG A 1 83 ? -31.004 1.709 53.959 1.00 93.06 83 ARG A O 1
ATOM 645 N N . MET A 1 84 ? -31.666 1.042 51.918 1.00 88.81 84 MET A N 1
ATOM 646 C CA . MET A 1 84 ? -32.959 0.509 52.361 1.00 88.81 84 MET A CA 1
ATOM 647 C C . MET A 1 84 ? -32.790 -0.651 53.355 1.00 88.81 84 MET A C 1
ATOM 649 O O . MET A 1 84 ? -33.524 -0.715 54.336 1.00 88.81 84 MET A O 1
ATOM 653 N N . GLU A 1 85 ? -31.810 -1.537 53.147 1.00 86.56 85 GLU A N 1
ATOM 654 C CA . GLU A 1 85 ? -31.489 -2.628 54.080 1.00 86.56 85 GLU A CA 1
ATOM 655 C C . GLU A 1 85 ? -31.044 -2.096 55.450 1.00 86.56 85 GLU A C 1
ATOM 657 O O . GLU A 1 85 ? -31.503 -2.583 56.487 1.00 86.56 85 GLU A O 1
ATOM 662 N N . GLU A 1 86 ? -30.190 -1.070 55.462 1.00 90.38 86 GLU A N 1
ATOM 663 C CA . GLU A 1 86 ? -29.736 -0.421 56.695 1.00 90.38 86 GLU A CA 1
ATOM 664 C C . GLU A 1 86 ? -30.887 0.306 57.414 1.00 90.38 86 GLU A C 1
ATOM 666 O O . GLU A 1 86 ? -31.035 0.165 58.630 1.00 90.38 86 GLU A O 1
ATOM 671 N N . ASP A 1 87 ? -31.762 1.002 56.681 1.00 84.94 87 ASP A N 1
ATOM 672 C CA . ASP A 1 87 ? -32.945 1.666 57.245 1.00 84.94 87 ASP A CA 1
ATOM 673 C C . ASP A 1 87 ? -33.912 0.647 57.884 1.00 84.94 87 ASP A C 1
ATOM 675 O O . ASP A 1 87 ? -34.378 0.845 59.012 1.00 84.94 87 ASP A O 1
ATOM 679 N N . VAL A 1 88 ? -34.184 -0.482 57.209 1.00 83.12 88 VAL A N 1
ATOM 680 C CA . VAL A 1 88 ? -35.023 -1.569 57.753 1.00 83.12 88 VAL A CA 1
ATOM 681 C C . VAL A 1 88 ? -34.409 -2.155 59.023 1.00 83.12 88 VAL A C 1
ATOM 683 O O . VAL A 1 88 ? -35.127 -2.406 59.997 1.00 83.12 88 VAL A O 1
ATOM 686 N N . LYS A 1 89 ? -33.089 -2.354 59.042 1.00 86.69 89 LYS A N 1
ATOM 687 C CA . LYS A 1 89 ? -32.372 -2.858 60.215 1.00 86.69 89 LYS A CA 1
ATOM 688 C C . LYS A 1 89 ? -32.494 -1.899 61.402 1.00 86.69 89 LYS A C 1
ATOM 690 O O . LYS A 1 89 ? -32.883 -2.334 62.485 1.00 86.69 89 LYS A O 1
ATOM 695 N N . GLN A 1 90 ? -32.246 -0.604 61.201 1.00 86.44 90 GLN A N 1
ATOM 696 C CA . GLN A 1 90 ? -32.353 0.411 62.258 1.00 86.44 90 GLN A CA 1
ATOM 697 C C . GLN A 1 90 ? -33.782 0.541 62.803 1.00 86.44 90 GLN A C 1
ATOM 699 O O . GLN A 1 90 ? -33.985 0.681 64.013 1.00 86.44 90 GLN A O 1
ATOM 704 N N . LEU A 1 91 ? -34.793 0.460 61.930 1.00 79.81 91 LEU A N 1
ATOM 705 C CA . LEU A 1 91 ? -36.197 0.429 62.345 1.00 79.81 91 LEU A CA 1
ATOM 706 C C . LEU A 1 91 ? -36.510 -0.808 63.201 1.00 79.81 91 LEU A C 1
ATOM 708 O O . LEU A 1 91 ? -37.190 -0.681 64.222 1.00 79.81 91 LEU A O 1
ATOM 712 N N . GLY A 1 92 ? -35.981 -1.977 62.827 1.00 79.31 92 GLY A N 1
ATOM 713 C CA . GLY A 1 92 ? -36.094 -3.210 63.610 1.00 79.31 92 GLY A CA 1
ATOM 714 C C . GLY A 1 92 ? -35.475 -3.083 65.005 1.00 79.31 92 GLY A C 1
ATOM 715 O O . GLY A 1 92 ? -36.152 -3.332 66.003 1.00 79.31 92 GLY A O 1
ATOM 716 N N . GLU A 1 93 ? -34.232 -2.600 65.088 1.00 85.19 93 GLU A N 1
ATOM 717 C CA . GLU A 1 93 ? -33.527 -2.376 66.360 1.00 85.19 93 GLU A CA 1
ATOM 718 C C . GLU A 1 93 ? -34.290 -1.407 67.282 1.00 85.19 93 GLU A C 1
ATOM 720 O O . GLU A 1 93 ? -34.382 -1.623 68.495 1.00 85.19 93 GLU A O 1
ATOM 725 N N . LYS A 1 94 ? -34.903 -0.357 66.717 1.00 78.69 94 LYS A N 1
ATOM 726 C CA . LYS A 1 94 ? -35.708 0.610 67.475 1.00 78.69 94 LYS A CA 1
ATOM 727 C C . LYS A 1 94 ? -36.982 -0.008 68.057 1.00 78.69 94 LYS A C 1
ATOM 729 O O . LYS A 1 94 ? -37.318 0.302 69.203 1.00 78.69 94 LYS A O 1
ATOM 734 N N . ILE A 1 95 ? -37.680 -0.871 67.309 1.00 76.25 95 ILE A N 1
ATOM 735 C CA . ILE A 1 95 ? -38.834 -1.619 67.840 1.00 76.25 95 ILE A CA 1
ATOM 736 C C . ILE A 1 95 ? -38.392 -2.486 69.014 1.00 76.25 95 ILE A C 1
ATOM 738 O O . ILE A 1 95 ? -39.043 -2.481 70.059 1.00 76.25 95 ILE A O 1
ATOM 742 N N . ASP A 1 96 ? -37.321 -3.259 68.836 1.00 79.56 96 ASP A N 1
ATOM 743 C CA . ASP A 1 96 ? -36.887 -4.227 69.842 1.00 79.56 96 ASP A CA 1
ATOM 744 C C . ASP A 1 96 ? -36.467 -3.523 71.135 1.00 79.56 96 ASP A C 1
ATOM 746 O O . ASP A 1 96 ? -36.860 -3.938 72.227 1.00 79.56 96 ASP A O 1
ATOM 750 N N . PHE A 1 97 ? -35.795 -2.375 71.020 1.00 79.88 97 PHE A N 1
ATOM 751 C CA . PHE A 1 97 ? -35.503 -1.508 72.157 1.00 79.88 97 PHE A CA 1
ATOM 752 C C . PHE A 1 97 ? -36.774 -1.008 72.870 1.00 79.88 97 PHE A C 1
ATOM 754 O O . PHE A 1 97 ? -36.864 -1.071 74.099 1.00 79.88 97 PHE A O 1
ATOM 761 N N . GLN A 1 98 ? -37.787 -0.547 72.125 1.00 70.44 98 GLN A N 1
ATOM 762 C CA . GLN A 1 98 ? -39.059 -0.088 72.703 1.00 70.44 98 GLN A CA 1
ATOM 763 C C . GLN A 1 98 ? -39.837 -1.220 73.395 1.00 70.44 98 GLN A C 1
ATOM 765 O O . GLN A 1 98 ? -40.406 -1.004 74.470 1.00 70.44 98 GLN A O 1
ATOM 770 N N . LYS A 1 99 ? -39.826 -2.435 72.829 1.00 72.38 99 LYS A N 1
ATOM 771 C CA . LYS A 1 99 ? -40.413 -3.632 73.453 1.00 72.38 99 LYS A CA 1
ATOM 772 C C . LYS A 1 99 ? -39.705 -4.001 74.755 1.00 72.38 99 LYS A C 1
ATOM 774 O O . LYS A 1 99 ? -40.378 -4.316 75.736 1.00 72.38 99 LYS A O 1
ATOM 779 N N . GLU A 1 100 ? -38.374 -3.937 74.790 1.00 79.19 100 GLU A N 1
ATOM 780 C CA . GLU A 1 100 ? -37.592 -4.251 75.991 1.00 79.19 100 GLU A CA 1
ATOM 781 C C . GLU A 1 100 ? -37.862 -3.231 77.114 1.00 79.19 100 GLU A C 1
ATOM 783 O O . GLU A 1 100 ? -38.019 -3.618 78.274 1.00 79.19 100 GLU A O 1
ATOM 788 N N . ILE A 1 101 ? -38.019 -1.940 76.781 1.00 72.94 101 ILE A N 1
ATOM 789 C CA . ILE A 1 101 ? -38.457 -0.911 77.743 1.00 72.94 101 ILE A CA 1
ATOM 790 C C . ILE A 1 101 ? -39.828 -1.261 78.329 1.00 72.94 101 ILE A C 1
ATOM 792 O O . ILE A 1 101 ? -39.980 -1.264 79.550 1.00 72.94 101 ILE A O 1
ATOM 796 N N . LEU A 1 102 ? -40.820 -1.569 77.486 1.00 66.31 102 LEU A N 1
ATOM 797 C CA . LEU A 1 102 ? -42.174 -1.900 77.942 1.00 66.31 102 LEU A CA 1
ATOM 798 C C . LEU A 1 102 ? -42.182 -3.144 78.836 1.00 66.31 102 LEU A C 1
ATOM 800 O O . LEU A 1 102 ? -42.800 -3.141 79.899 1.00 66.31 102 LEU A O 1
ATOM 804 N N . LYS A 1 103 ? -41.448 -4.188 78.443 1.00 71.88 103 LYS A N 1
ATOM 805 C CA . LYS A 1 103 ? -41.264 -5.408 79.235 1.00 71.88 103 LYS A CA 1
ATOM 806 C C . LYS A 1 103 ? -40.690 -5.098 80.617 1.00 71.88 103 LYS A C 1
ATOM 808 O O . LYS A 1 103 ? -41.254 -5.551 81.611 1.00 71.88 103 LYS A O 1
ATOM 813 N N . ASN A 1 104 ? -39.617 -4.310 80.693 1.00 69.94 104 ASN A N 1
ATOM 814 C CA . ASN A 1 104 ? -39.005 -3.917 81.966 1.00 69.94 104 ASN A CA 1
ATOM 815 C C . ASN A 1 104 ? -39.961 -3.078 82.826 1.00 69.94 104 ASN A C 1
ATOM 817 O O . ASN A 1 104 ? -40.041 -3.289 84.033 1.00 69.94 104 ASN A O 1
ATOM 821 N N . LEU A 1 105 ? -40.738 -2.184 82.212 1.00 64.44 105 LEU A N 1
ATOM 822 C CA . LEU A 1 105 ? -41.737 -1.360 82.894 1.00 64.44 105 LEU A CA 1
ATOM 823 C C . LEU A 1 105 ? -42.869 -2.217 83.493 1.00 64.44 105 LEU A C 1
ATOM 825 O O . LEU A 1 105 ? -43.222 -2.056 84.661 1.00 64.44 105 LEU A O 1
ATOM 829 N N . ILE A 1 106 ? -43.398 -3.180 82.727 1.00 65.25 106 ILE A N 1
ATOM 830 C CA . ILE A 1 106 ? -44.407 -4.148 83.193 1.00 65.25 106 ILE A CA 1
ATOM 831 C C . ILE A 1 106 ? -43.834 -5.020 84.317 1.00 65.25 106 ILE A C 1
ATOM 833 O O . ILE A 1 106 ? -44.500 -5.248 85.330 1.00 65.25 106 ILE A O 1
ATOM 837 N N . GLN A 1 107 ? -42.592 -5.487 84.170 1.00 66.75 107 GLN A N 1
ATOM 838 C CA . GLN A 1 107 ? -41.900 -6.252 85.205 1.00 66.75 107 GLN A CA 1
ATOM 839 C C . GLN A 1 107 ? -41.682 -5.429 86.476 1.00 66.75 107 GLN A C 1
ATOM 841 O O . GLN A 1 107 ? -41.903 -5.957 87.557 1.00 66.75 107 GLN A O 1
ATOM 846 N N . GLU A 1 108 ? -41.316 -4.149 86.392 1.00 63.94 108 GLU A N 1
ATOM 847 C CA . GLU A 1 108 ? -41.159 -3.280 87.564 1.00 63.94 108 GLU A CA 1
ATOM 848 C C . GLU A 1 108 ? -42.497 -3.072 88.290 1.00 63.94 108 GLU A C 1
ATOM 850 O O . GLU A 1 108 ? -42.570 -3.176 89.517 1.00 63.94 108 GLU A O 1
ATOM 855 N N . VAL A 1 109 ? -43.577 -2.846 87.539 1.00 61.34 109 VAL A N 1
ATOM 856 C CA . VAL A 1 109 ? -44.944 -2.749 88.077 1.00 61.34 109 VAL A CA 1
ATOM 857 C C . VAL A 1 109 ? -45.353 -4.052 88.766 1.00 61.34 109 VAL A C 1
ATOM 859 O O . VAL A 1 109 ? -45.983 -4.026 89.825 1.00 61.34 109 VAL A O 1
ATOM 862 N N . TYR A 1 110 ? -44.965 -5.196 88.203 1.00 60.75 110 TYR A N 1
ATOM 863 C CA . TYR A 1 110 ? -45.212 -6.511 88.784 1.00 60.75 110 TYR A CA 1
ATOM 864 C C . TYR A 1 110 ? -44.339 -6.797 90.018 1.00 60.75 110 TYR A C 1
ATOM 866 O O . TYR A 1 110 ? -44.846 -7.325 91.002 1.00 60.75 110 TYR A O 1
ATOM 874 N N . MET A 1 111 ? -43.054 -6.434 90.003 1.00 61.75 111 MET A N 1
ATOM 875 C CA . MET A 1 111 ? -42.081 -6.699 91.074 1.00 61.75 111 MET A CA 1
ATOM 876 C C . MET A 1 111 ? -42.223 -5.746 92.266 1.00 61.75 111 MET A C 1
ATOM 878 O O . MET A 1 111 ? -41.929 -6.133 93.393 1.00 61.75 111 MET A O 1
ATOM 882 N N . ARG A 1 112 ? -42.749 -4.527 92.068 1.00 55.00 112 ARG A N 1
ATOM 883 C CA . ARG A 1 112 ? -43.177 -3.638 93.168 1.00 55.00 112 ARG A CA 1
ATOM 884 C C . ARG A 1 112 ? -44.416 -4.153 93.919 1.00 55.00 112 ARG A C 1
ATOM 886 O O . ARG A 1 112 ? -44.868 -3.489 94.854 1.00 55.00 112 ARG A O 1
ATOM 893 N N . LYS A 1 113 ? -44.955 -5.331 93.570 1.00 47.22 113 LYS A N 1
ATOM 894 C CA . LYS A 1 113 ? -45.921 -6.076 94.391 1.00 47.22 113 LYS A CA 1
ATOM 895 C C . LYS A 1 113 ? -45.266 -6.632 95.661 1.00 47.22 113 LYS A C 1
ATOM 897 O O . LYS A 1 113 ? -45.130 -7.840 95.829 1.00 47.22 113 LYS A O 1
ATOM 902 N N . THR A 1 114 ? -44.962 -5.753 96.605 1.00 46.69 114 THR A N 1
ATOM 903 C CA . THR A 1 114 ? -44.982 -6.137 98.024 1.00 46.69 114 THR A CA 1
ATOM 904 C C . THR A 1 114 ? -46.381 -5.957 98.631 1.00 46.69 114 THR A C 1
ATOM 906 O O . THR A 1 114 ? -46.596 -6.325 99.775 1.00 46.69 114 THR A O 1
ATOM 909 N N . GLU A 1 115 ? -47.355 -5.460 97.857 1.00 51.75 115 GLU A N 1
ATOM 910 C CA . GLU A 1 115 ? -48.770 -5.329 98.230 1.00 51.75 115 GLU A CA 1
ATOM 911 C C . GLU A 1 115 ? -49.655 -5.551 96.979 1.00 51.75 115 GLU A C 1
ATOM 913 O O . GLU A 1 115 ? -49.323 -5.039 95.901 1.00 51.75 115 GLU A O 1
ATOM 918 N N . PRO A 1 116 ? -50.768 -6.306 97.059 1.00 56.16 116 PRO A N 1
ATOM 919 C CA . PRO A 1 116 ? -51.726 -6.428 95.961 1.00 56.16 116 PRO A CA 1
ATOM 920 C C . PRO A 1 116 ? -52.229 -5.042 95.525 1.00 56.16 116 PRO A C 1
ATOM 922 O O . PRO A 1 116 ? -52.635 -4.243 96.352 1.00 56.16 116 PRO A O 1
ATOM 925 N N . ILE A 1 117 ? -52.285 -4.739 94.224 1.00 52.34 117 ILE A N 1
ATOM 926 C CA . ILE A 1 117 ? -52.777 -3.436 93.709 1.00 52.34 117 ILE A CA 1
ATOM 927 C C . ILE A 1 117 ? -54.175 -3.083 94.272 1.00 52.34 117 ILE A C 1
ATOM 929 O O . ILE A 1 117 ? -54.496 -1.914 94.491 1.00 52.34 117 ILE A O 1
ATOM 933 N N . LEU A 1 118 ? -54.971 -4.111 94.582 1.00 52.00 118 LEU A N 1
ATOM 934 C CA . LEU A 1 118 ? -56.278 -4.001 95.223 1.00 52.00 118 LEU A CA 1
ATOM 935 C C . LEU A 1 118 ? -56.211 -3.511 96.690 1.00 52.00 118 LEU A C 1
ATOM 937 O O . LEU A 1 118 ? -57.119 -2.809 97.127 1.00 52.00 118 LEU A O 1
ATOM 941 N N . SER A 1 119 ? -55.145 -3.815 97.446 1.00 52.34 119 SER A N 1
ATOM 942 C CA . SER A 1 119 ? -54.990 -3.386 98.848 1.00 52.34 119 SER A CA 1
ATOM 943 C C . SER A 1 119 ? -54.664 -1.894 98.967 1.00 52.34 119 SER A C 1
ATOM 945 O O . SER A 1 119 ? -55.208 -1.213 99.834 1.00 52.34 119 SER A O 1
ATOM 947 N N . MET A 1 120 ? -53.869 -1.338 98.047 1.00 49.94 120 MET A N 1
ATOM 948 C CA . MET A 1 120 ? -53.502 0.088 98.039 1.00 49.94 120 MET A CA 1
ATOM 949 C C . MET A 1 120 ? -54.702 1.007 97.757 1.00 49.94 120 MET A C 1
ATOM 951 O O . MET A 1 120 ? -54.790 2.116 98.288 1.00 49.94 120 MET A O 1
ATOM 955 N N . ALA A 1 121 ? -55.635 0.536 96.930 1.00 52.38 121 ALA A N 1
ATOM 956 C CA . ALA A 1 121 ? -56.834 1.272 96.567 1.00 52.38 121 ALA A CA 1
ATOM 957 C C . ALA A 1 121 ? -57.839 1.316 97.736 1.00 52.38 121 ALA A C 1
ATOM 959 O O . ALA A 1 121 ? -58.356 2.379 98.078 1.00 52.38 121 ALA A O 1
ATOM 960 N N . ILE A 1 122 ? -58.016 0.185 98.428 1.00 52.22 122 ILE A N 1
ATOM 961 C CA . ILE A 1 122 ? -58.942 0.043 99.560 1.00 52.22 122 ILE A CA 1
ATOM 962 C C . ILE A 1 122 ? -58.423 0.739 100.834 1.00 52.22 122 ILE A C 1
ATOM 964 O O . ILE A 1 122 ? -59.223 1.304 101.574 1.00 52.22 122 ILE A O 1
ATOM 968 N N . PHE A 1 123 ? -57.107 0.759 101.088 1.00 51.16 123 PHE A N 1
ATOM 969 C CA . PHE A 1 123 ? -56.559 1.271 102.357 1.00 51.16 123 PHE A CA 1
ATOM 970 C C . PHE A 1 123 ? -56.119 2.745 102.366 1.00 51.16 123 PHE A C 1
ATOM 972 O O . PHE A 1 123 ? -55.951 3.300 103.452 1.00 51.16 123 PHE A O 1
ATOM 979 N N . LYS A 1 124 ? -55.908 3.403 101.213 1.00 52.84 124 LYS A N 1
ATOM 980 C CA . LYS A 1 124 ? -55.356 4.782 101.171 1.00 52.84 124 LYS A CA 1
ATOM 981 C C . LYS A 1 124 ? -56.157 5.817 100.371 1.00 52.84 124 LYS A C 1
ATOM 983 O O . LYS A 1 124 ? -55.722 6.961 100.292 1.00 52.84 124 LYS A O 1
ATOM 988 N N . GLY A 1 125 ? -57.308 5.465 99.791 1.00 51.84 125 GLY A N 1
ATOM 989 C CA . GLY A 1 125 ? -58.195 6.426 99.105 1.00 51.84 125 GLY A CA 1
ATOM 990 C C . GLY A 1 125 ? -57.631 7.049 97.817 1.00 51.84 125 GLY A C 1
ATOM 991 O O . GLY A 1 125 ? -58.243 7.943 97.244 1.00 51.84 125 GLY A O 1
ATOM 992 N N . ASP A 1 126 ? -56.488 6.570 97.325 1.00 56.25 126 ASP A N 1
ATOM 993 C CA . ASP A 1 126 ? -55.728 7.177 96.223 1.00 56.25 126 ASP A CA 1
ATOM 994 C C . ASP A 1 126 ? -55.976 6.447 94.880 1.00 56.25 126 ASP A C 1
ATOM 996 O O . ASP A 1 126 ? -55.076 6.305 94.047 1.00 56.25 126 ASP A O 1
ATOM 1000 N N . PHE A 1 127 ? -57.208 5.951 94.667 1.00 53.69 127 PHE A N 1
ATOM 1001 C CA . PHE A 1 127 ? -57.636 5.197 93.469 1.00 53.69 127 PHE A CA 1
ATOM 1002 C C . PHE A 1 127 ? -57.248 5.903 92.161 1.00 53.69 127 PHE A C 1
ATOM 1004 O O . PHE A 1 127 ? -56.810 5.248 91.218 1.00 53.69 127 PHE A O 1
ATOM 1011 N N . SER A 1 128 ? -57.326 7.236 92.135 1.00 58.59 128 SER A N 1
ATOM 1012 C CA . SER A 1 128 ? -56.964 8.066 90.979 1.00 58.59 128 SER A CA 1
ATOM 1013 C C . SER A 1 128 ? -55.498 7.885 90.545 1.00 58.59 128 SER A C 1
ATOM 1015 O O . SER A 1 128 ? -55.208 7.776 89.356 1.00 58.59 128 SER A O 1
ATOM 1017 N N . LYS A 1 129 ? -54.555 7.731 91.489 1.00 58.69 129 LYS A N 1
ATOM 1018 C CA . LYS A 1 129 ? -53.125 7.531 91.175 1.00 58.69 129 LYS A CA 1
ATOM 1019 C C . LYS A 1 129 ? -52.780 6.110 90.738 1.00 58.69 129 LYS A C 1
ATOM 1021 O O . LYS A 1 129 ? -51.712 5.900 90.161 1.00 58.69 129 LYS A O 1
ATOM 1026 N N . VAL A 1 130 ? -53.606 5.126 91.089 1.00 58.47 130 VAL A N 1
ATOM 1027 C CA . VAL A 1 130 ? -53.444 3.730 90.654 1.00 58.47 130 VAL A CA 1
ATOM 1028 C C . VAL A 1 130 ? -54.034 3.567 89.258 1.00 58.47 130 VAL A C 1
ATOM 1030 O O . VAL A 1 130 ? -53.341 3.076 88.371 1.00 58.47 130 VAL A O 1
ATOM 1033 N N . PHE A 1 131 ? -55.251 4.078 89.042 1.00 59.31 131 PHE A N 1
ATOM 1034 C CA . PHE A 1 131 ? -55.881 4.118 87.724 1.00 59.31 131 PHE A CA 1
ATOM 1035 C C . PHE A 1 131 ? -55.041 4.908 86.722 1.00 59.31 131 PHE A C 1
ATOM 1037 O O . PHE A 1 131 ? -54.710 4.356 85.685 1.00 59.31 131 PHE A O 1
ATOM 1044 N N . GLY A 1 132 ? -54.572 6.115 87.056 1.00 62.69 132 GLY A N 1
ATOM 1045 C CA . GLY A 1 132 ? -53.739 6.907 86.140 1.00 62.69 132 GLY A CA 1
ATOM 1046 C C . GLY A 1 132 ? -52.414 6.238 85.745 1.00 62.69 132 GLY A C 1
ATOM 1047 O O . GLY A 1 132 ? -51.917 6.466 84.647 1.00 62.69 132 GLY A O 1
ATOM 1048 N N . ARG A 1 133 ? -51.845 5.370 86.597 1.00 62.12 133 ARG A N 1
ATOM 1049 C CA . ARG A 1 133 ? -50.636 4.594 86.262 1.00 62.12 133 ARG A CA 1
ATOM 1050 C C . ARG A 1 133 ? -50.942 3.410 85.351 1.00 62.12 133 ARG A C 1
ATOM 1052 O O . ARG A 1 133 ? -50.216 3.202 84.388 1.00 62.12 133 ARG A O 1
ATOM 1059 N N . VAL A 1 134 ? -52.010 2.664 85.623 1.00 63.97 134 VAL A N 1
ATOM 1060 C CA . VAL A 1 134 ? -52.456 1.569 84.745 1.00 63.97 134 VAL A CA 1
ATOM 1061 C C . VAL A 1 134 ? -52.871 2.111 83.375 1.00 63.97 134 VAL A C 1
ATOM 1063 O O . VAL A 1 134 ? -52.452 1.570 82.362 1.00 63.97 134 VAL A O 1
ATOM 1066 N N . ASP A 1 135 ? -53.585 3.232 83.340 1.00 66.44 135 ASP A N 1
ATOM 1067 C CA . ASP A 1 135 ? -54.008 3.911 82.112 1.00 66.44 135 ASP A CA 1
ATOM 1068 C C . ASP A 1 135 ? -52.803 4.451 81.313 1.00 66.44 135 ASP A C 1
ATOM 1070 O O . ASP A 1 135 ? -52.736 4.335 80.090 1.00 66.44 135 ASP A O 1
ATOM 1074 N N . SER A 1 136 ? -51.761 4.945 81.999 1.00 66.56 136 SER A N 1
ATOM 1075 C CA . SER A 1 136 ? -50.501 5.330 81.342 1.00 66.56 136 SER A CA 1
ATOM 1076 C C . SER A 1 136 ? -49.739 4.142 80.734 1.00 66.56 136 SER A C 1
ATOM 1078 O O . SER A 1 136 ? -49.106 4.295 79.696 1.00 66.56 136 SER A O 1
ATOM 1080 N N . LEU A 1 137 ? -49.820 2.955 81.348 1.00 65.00 137 LEU A N 1
ATOM 1081 C CA . LEU A 1 137 ? -49.191 1.733 80.837 1.00 65.00 137 LEU A CA 1
ATOM 1082 C C . LEU A 1 137 ? -49.964 1.162 79.652 1.00 65.00 137 LEU A C 1
ATOM 1084 O O . LEU A 1 137 ? -49.348 0.825 78.648 1.00 65.00 137 LEU A O 1
ATOM 1088 N N . LEU A 1 138 ? -51.294 1.115 79.751 1.00 66.62 138 LEU A N 1
ATOM 1089 C CA . LEU A 1 138 ? -52.177 0.684 78.669 1.00 66.62 138 LEU A CA 1
ATOM 1090 C C . LEU A 1 138 ? -52.057 1.613 77.456 1.00 66.62 138 LEU A C 1
ATOM 1092 O O . LEU A 1 138 ? -51.886 1.138 76.341 1.00 66.62 138 LEU A O 1
ATOM 1096 N N . SER A 1 139 ? -52.035 2.934 77.662 1.00 71.12 139 SER A N 1
ATOM 1097 C CA . SER A 1 139 ? -51.824 3.886 76.559 1.00 71.12 139 SER A CA 1
ATOM 1098 C C . SER A 1 139 ? -50.412 3.826 75.965 1.00 71.12 139 SER A C 1
ATOM 1100 O O . SER A 1 139 ? -50.221 4.144 74.791 1.00 71.12 139 SER A O 1
ATOM 1102 N N . MET A 1 140 ? -49.402 3.423 76.742 1.00 66.06 140 MET A N 1
ATOM 1103 C CA . MET A 1 140 ? -48.046 3.192 76.238 1.00 66.06 140 MET A CA 1
ATOM 1104 C C . MET A 1 140 ? -47.945 1.875 75.459 1.00 66.06 140 MET A C 1
ATOM 1106 O O . MET A 1 140 ? -47.315 1.852 74.406 1.00 66.06 140 MET A O 1
ATOM 1110 N N . GLU A 1 141 ? -48.591 0.808 75.931 1.00 69.25 141 GLU A N 1
ATOM 1111 C CA . GLU A 1 141 ? -48.742 -0.459 75.210 1.00 69.25 141 GLU A CA 1
ATOM 1112 C C . GLU A 1 141 ? -49.465 -0.245 73.876 1.00 69.25 141 GLU A C 1
ATOM 1114 O O . GLU A 1 141 ? -48.949 -0.650 72.838 1.00 69.25 141 GLU A O 1
ATOM 1119 N N . GLU A 1 142 ? -50.593 0.470 73.878 1.00 75.50 142 GLU A N 1
ATOM 1120 C CA . GLU A 1 142 ? -51.367 0.786 72.674 1.00 75.50 142 GLU A CA 1
ATOM 1121 C C . GLU A 1 142 ? -50.533 1.584 71.658 1.00 75.50 142 GLU A C 1
ATOM 1123 O O . GLU A 1 142 ? -50.477 1.225 70.482 1.00 75.50 142 GLU A O 1
ATOM 1128 N N . LYS A 1 143 ? -49.776 2.595 72.114 1.00 71.56 143 LYS A N 1
ATOM 1129 C CA . LYS A 1 143 ? -48.838 3.343 71.257 1.00 71.56 143 LYS A CA 1
ATOM 1130 C C . LYS A 1 143 ? -47.706 2.476 70.708 1.00 71.56 143 LYS A C 1
ATOM 1132 O O . LYS A 1 143 ? -47.312 2.659 69.562 1.00 71.56 143 LYS A O 1
ATOM 1137 N N . ILE A 1 144 ? -47.158 1.555 71.500 1.00 69.88 144 ILE A N 1
ATOM 1138 C CA . ILE A 1 144 ? -46.085 0.654 71.050 1.00 69.88 144 ILE A CA 1
ATOM 1139 C C . ILE A 1 144 ? -46.620 -0.357 70.037 1.00 69.88 144 ILE A C 1
ATOM 1141 O O . ILE A 1 144 ? -45.948 -0.619 69.042 1.00 69.88 144 ILE A O 1
ATOM 1145 N N . LEU A 1 145 ? -47.826 -0.890 70.247 1.00 74.94 145 LEU A N 1
ATOM 1146 C CA . LEU A 1 145 ? -48.501 -1.758 69.283 1.00 74.94 145 LEU A CA 1
ATOM 1147 C C . LEU A 1 145 ? -48.791 -1.012 67.975 1.00 74.94 145 LEU A C 1
ATOM 1149 O O . LEU A 1 145 ? -48.513 -1.554 66.907 1.00 74.94 145 LEU A O 1
ATOM 1153 N N . GLN A 1 146 ? -49.252 0.240 68.052 1.00 76.62 146 GLN A N 1
ATOM 1154 C CA . GLN A 1 146 ? -49.462 1.088 66.878 1.00 76.62 146 GLN A CA 1
ATOM 1155 C C . GLN A 1 146 ? -48.149 1.350 66.120 1.00 76.62 146 GLN A C 1
ATOM 1157 O O . GLN A 1 146 ? -48.085 1.110 64.918 1.00 76.62 146 GLN A O 1
ATOM 1162 N N . ILE A 1 147 ? -47.077 1.763 66.807 1.00 72.94 147 ILE A N 1
ATOM 1163 C CA . ILE A 1 147 ? -45.758 1.992 66.185 1.00 72.94 147 ILE A CA 1
ATOM 1164 C C . ILE A 1 147 ? -45.210 0.695 65.575 1.00 72.94 147 ILE A C 1
ATOM 1166 O O . ILE A 1 147 ? -44.670 0.708 64.472 1.00 72.94 147 ILE A O 1
ATOM 1170 N N . ALA A 1 148 ? -45.355 -0.442 66.260 1.00 75.12 148 ALA A N 1
ATOM 1171 C CA . ALA A 1 148 ? -44.912 -1.732 65.742 1.00 75.12 148 ALA A CA 1
ATOM 1172 C C . ALA A 1 148 ? -45.679 -2.133 64.473 1.00 75.12 148 ALA A C 1
ATOM 1174 O O . ALA A 1 148 ? -45.077 -2.690 63.552 1.00 75.12 148 ALA A O 1
ATOM 1175 N N . GLN A 1 149 ? -46.979 -1.835 64.405 1.00 81.00 149 GLN A N 1
ATOM 1176 C CA . GLN A 1 149 ? -47.778 -2.037 63.201 1.00 81.00 149 GLN A CA 1
ATOM 1177 C C . GLN A 1 149 ? -47.338 -1.096 62.069 1.00 81.00 149 GLN A C 1
ATOM 1179 O O . GLN A 1 149 ? -47.066 -1.573 60.971 1.00 81.00 149 GLN A O 1
ATOM 1184 N N . GLU A 1 150 ? -47.178 0.203 62.333 1.00 76.56 150 GLU A N 1
ATOM 1185 C CA . GLU A 1 150 ? -46.718 1.189 61.342 1.00 76.56 150 GLU A CA 1
ATOM 1186 C C . GLU A 1 150 ? -45.335 0.837 60.772 1.00 76.56 150 GLU A C 1
ATOM 1188 O O . GLU A 1 150 ? -45.103 0.943 59.565 1.00 76.56 150 GLU A O 1
ATOM 1193 N N . VAL A 1 151 ? -44.408 0.370 61.611 1.00 77.38 151 VAL A N 1
ATOM 1194 C CA . VAL A 1 151 ? -43.089 -0.075 61.146 1.00 77.38 151 VAL A CA 1
ATOM 1195 C C . VAL A 1 151 ? -43.188 -1.383 60.364 1.00 77.38 151 VAL A C 1
ATOM 1197 O O . VAL A 1 151 ? -42.479 -1.530 59.372 1.00 77.38 151 VAL A O 1
ATOM 1200 N N . ARG A 1 152 ? -44.067 -2.319 60.745 1.00 80.12 152 ARG A N 1
ATOM 1201 C CA . ARG A 1 152 ? -44.302 -3.537 59.956 1.00 80.12 152 ARG A CA 1
ATOM 1202 C C . ARG A 1 152 ? -44.831 -3.199 58.561 1.00 80.12 152 ARG A C 1
ATOM 1204 O O . ARG A 1 152 ? -44.276 -3.683 57.582 1.00 80.12 152 ARG A O 1
ATOM 1211 N N . GLU A 1 153 ? -45.827 -2.322 58.466 1.00 84.88 153 GLU A N 1
ATOM 1212 C CA . GLU A 1 153 ? -46.363 -1.844 57.185 1.00 84.88 153 GLU A CA 1
ATOM 1213 C C . GLU A 1 153 ? -45.305 -1.080 56.369 1.00 84.88 153 GLU A C 1
ATOM 1215 O O . GLU A 1 153 ? -45.242 -1.200 55.146 1.00 84.88 153 GLU A O 1
ATOM 1220 N N . THR A 1 154 ? -44.447 -0.298 57.033 1.00 77.75 154 THR A N 1
ATOM 1221 C CA . THR A 1 154 ? -43.328 0.403 56.383 1.00 77.75 154 THR A CA 1
ATOM 1222 C C . THR A 1 154 ? -42.290 -0.582 55.855 1.00 77.75 154 THR A C 1
ATOM 1224 O O . THR A 1 154 ? -41.838 -0.434 54.724 1.00 77.75 154 THR A O 1
ATOM 1227 N N . LYS A 1 155 ? -41.947 -1.612 56.633 1.00 83.06 155 LYS A N 1
ATOM 1228 C CA . LYS A 1 155 ? -41.022 -2.670 56.228 1.00 83.06 155 LYS A CA 1
ATOM 1229 C C . LYS A 1 155 ? -41.545 -3.427 55.009 1.00 83.06 155 LYS A C 1
ATOM 1231 O O . LYS A 1 155 ? -40.808 -3.555 54.042 1.00 83.06 155 LYS A O 1
ATOM 1236 N N . GLU A 1 156 ? -42.814 -3.835 55.016 1.00 86.50 156 GLU A N 1
ATOM 1237 C CA . GLU A 1 156 ? -43.446 -4.503 53.868 1.00 86.50 156 GLU A CA 1
ATOM 1238 C C . GLU A 1 156 ? -43.397 -3.621 52.602 1.00 86.50 156 GLU A C 1
ATOM 1240 O O . GLU A 1 156 ? -43.106 -4.109 51.511 1.00 86.50 156 GLU A O 1
ATOM 1245 N N . LYS A 1 157 ? -43.603 -2.300 52.734 1.00 85.06 157 LYS A N 1
ATOM 1246 C CA . LYS A 1 157 ? -43.455 -1.351 51.613 1.00 85.06 157 LYS A CA 1
ATOM 1247 C C . LYS A 1 157 ? -42.011 -1.224 51.123 1.00 85.06 157 LYS A C 1
ATOM 1249 O O . LYS A 1 157 ? -41.805 -1.126 49.916 1.00 85.06 157 LYS A O 1
ATOM 1254 N N . VAL A 1 158 ? -41.031 -1.196 52.029 1.00 85.25 158 VAL A N 1
ATOM 1255 C CA . VAL A 1 158 ? -39.605 -1.117 51.668 1.00 85.25 158 VAL A CA 1
ATOM 1256 C C . VAL A 1 158 ? -39.153 -2.400 50.975 1.00 85.25 158 VAL A C 1
ATOM 1258 O O . VAL A 1 158 ? -38.525 -2.307 49.929 1.00 85.25 158 VAL A O 1
ATOM 1261 N N . GLU A 1 159 ? -39.531 -3.573 51.487 1.00 86.94 159 GLU A N 1
ATOM 1262 C CA . GLU A 1 159 ? -39.222 -4.870 50.867 1.00 86.94 159 GLU A CA 1
ATOM 1263 C C . GLU A 1 159 ? -39.816 -4.966 49.450 1.00 86.94 159 GLU A C 1
ATOM 1265 O O . GLU A 1 159 ? -39.122 -5.354 48.511 1.00 86.94 159 GLU A O 1
ATOM 1270 N N . ALA A 1 160 ? -41.061 -4.513 49.257 1.00 89.38 160 ALA A N 1
ATOM 1271 C CA . ALA A 1 160 ? -41.683 -4.465 47.933 1.00 89.38 160 ALA A CA 1
ATOM 1272 C C . ALA A 1 160 ? -40.982 -3.489 46.966 1.00 89.38 160 ALA A C 1
ATOM 1274 O O . ALA A 1 160 ? -40.938 -3.728 45.759 1.00 89.38 160 ALA A O 1
ATOM 1275 N N . GLU A 1 161 ? -40.448 -2.371 47.462 1.00 89.94 161 GLU A N 1
ATOM 1276 C CA . GLU A 1 161 ? -39.696 -1.422 46.634 1.00 89.94 161 GLU A CA 1
ATOM 1277 C C . GLU A 1 161 ? -38.285 -1.937 46.313 1.00 89.94 161 GLU A C 1
ATOM 1279 O O . GLU A 1 161 ? -37.823 -1.789 45.181 1.00 89.94 161 GLU A O 1
ATOM 1284 N N . GLN A 1 162 ? -37.629 -2.612 47.263 1.00 88.19 162 GLN A N 1
ATOM 1285 C CA . GLN A 1 162 ? -36.356 -3.302 47.044 1.00 88.19 162 GLN A CA 1
ATOM 1286 C C . GLN A 1 162 ? -36.478 -4.355 45.944 1.00 88.19 162 GLN A C 1
ATOM 1288 O O . GLN A 1 162 ? -35.614 -4.410 45.073 1.00 88.19 162 GLN A O 1
ATOM 1293 N N . GLU A 1 163 ? -37.557 -5.142 45.937 1.00 92.31 163 GLU A N 1
ATOM 1294 C CA . GLU A 1 163 ? -37.807 -6.141 44.894 1.00 92.31 163 GLU A CA 1
ATOM 1295 C C . GLU A 1 163 ? -37.919 -5.495 43.503 1.00 92.31 163 GLU A C 1
ATOM 1297 O O . GLU A 1 163 ? -37.283 -5.951 42.552 1.00 92.31 163 GLU A O 1
ATOM 1302 N N . LYS A 1 164 ? -38.638 -4.370 43.375 1.00 93.38 164 LYS A N 1
ATOM 1303 C CA . LYS A 1 164 ? -38.722 -3.632 42.101 1.00 93.38 164 LYS A CA 1
ATOM 1304 C C . LYS A 1 164 ? -37.370 -3.086 41.648 1.00 93.38 164 LYS A C 1
ATOM 1306 O O . LYS A 1 164 ? -37.050 -3.171 40.463 1.00 93.38 164 LYS A O 1
ATOM 1311 N N . ILE A 1 165 ? -36.586 -2.514 42.565 1.00 92.50 165 ILE A N 1
ATOM 1312 C CA . ILE A 1 165 ? -35.250 -1.988 42.251 1.00 92.50 165 ILE A CA 1
ATOM 1313 C C . ILE A 1 165 ? -34.313 -3.136 41.858 1.00 92.50 165 ILE A C 1
ATOM 1315 O O . ILE A 1 165 ? -33.548 -2.993 40.907 1.00 92.50 165 ILE A O 1
ATOM 1319 N N . ALA A 1 166 ? -34.397 -4.285 42.534 1.00 92.56 166 ALA A N 1
ATOM 1320 C CA . ALA A 1 166 ? -33.621 -5.476 42.205 1.00 92.56 166 ALA A CA 1
ATOM 1321 C C . ALA A 1 166 ? -33.971 -6.015 40.810 1.00 92.56 166 ALA A C 1
ATOM 1323 O O . ALA A 1 166 ? -33.065 -6.309 40.033 1.00 92.56 166 ALA A O 1
ATOM 1324 N N . GLN A 1 167 ? -35.257 -6.054 40.449 1.00 94.88 167 GLN A N 1
ATOM 1325 C CA . GLN A 1 167 ? -35.679 -6.448 39.104 1.00 94.88 167 GLN A CA 1
ATOM 1326 C C . GLN A 1 167 ? -35.168 -5.469 38.036 1.00 94.88 167 GLN A C 1
ATOM 1328 O O . GLN A 1 167 ? -34.619 -5.891 37.020 1.00 94.88 167 GLN A O 1
ATOM 1333 N N . ALA A 1 168 ? -35.282 -4.159 38.281 1.00 91.62 168 ALA A N 1
ATOM 1334 C CA . ALA A 1 168 ? -34.755 -3.139 37.373 1.00 91.62 168 ALA A CA 1
ATOM 1335 C C . ALA A 1 168 ? -33.226 -3.236 37.218 1.00 91.62 168 ALA A C 1
ATOM 1337 O O . ALA A 1 168 ? -32.696 -3.066 36.118 1.00 91.62 168 ALA A O 1
ATOM 1338 N N . LYS A 1 169 ? -32.513 -3.552 38.307 1.00 94.50 169 LYS A N 1
ATOM 1339 C CA . LYS A 1 169 ? -31.071 -3.812 38.291 1.00 94.50 169 LYS A CA 1
ATOM 1340 C C . LYS A 1 169 ? -30.738 -5.016 37.407 1.00 94.50 169 LYS A C 1
ATOM 1342 O O . LYS A 1 169 ? -29.854 -4.900 36.563 1.00 94.50 169 LYS A O 1
ATOM 1347 N N . GLU A 1 170 ? -31.448 -6.131 37.562 1.00 95.88 170 GLU A N 1
ATOM 1348 C CA . GLU A 1 170 ? -31.247 -7.336 36.746 1.00 95.88 170 GLU A CA 1
ATOM 1349 C C . GLU A 1 170 ? -31.463 -7.044 35.248 1.00 95.88 170 GLU A C 1
ATOM 1351 O O . GLU A 1 170 ? -30.666 -7.448 34.398 1.00 95.88 170 GLU A O 1
ATOM 1356 N N . ASP A 1 171 ? -32.502 -6.275 34.911 1.00 93.06 171 ASP A N 1
ATOM 1357 C CA . ASP A 1 171 ? -32.766 -5.854 33.532 1.00 93.06 171 ASP A CA 1
ATOM 1358 C C . ASP A 1 171 ? -31.638 -4.965 32.980 1.00 93.06 171 ASP A C 1
ATOM 1360 O O . ASP A 1 171 ? -31.241 -5.093 31.816 1.00 93.06 171 ASP A O 1
ATOM 1364 N N . HIS A 1 172 ? -31.076 -4.082 33.810 1.00 93.56 172 HIS A N 1
ATOM 1365 C CA . HIS A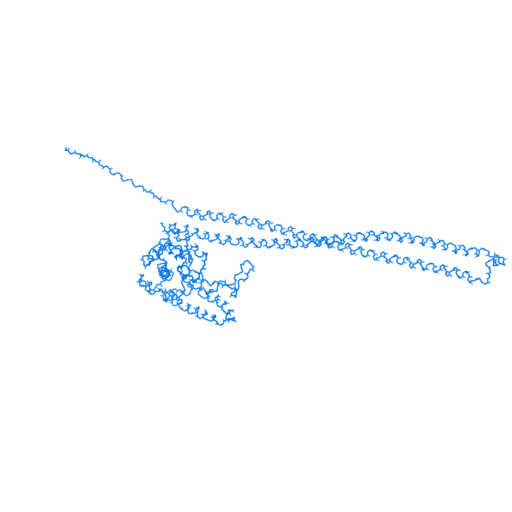 1 172 ? -29.910 -3.276 33.452 1.00 93.56 172 HIS A CA 1
ATOM 1366 C C . HIS A 1 172 ? -28.635 -4.111 33.286 1.00 93.56 172 HIS A C 1
ATOM 1368 O O . HIS A 1 172 ? -27.862 -3.837 32.371 1.00 93.56 172 HIS A O 1
ATOM 1374 N N . GLU A 1 173 ? -28.412 -5.137 34.108 1.00 91.75 173 GLU A N 1
ATOM 1375 C CA . GLU A 1 173 ? -27.278 -6.062 33.971 1.00 91.75 173 GLU A CA 1
ATOM 1376 C C . GLU A 1 173 ? -27.360 -6.847 32.650 1.00 91.75 173 GLU A C 1
ATOM 1378 O O . GLU A 1 173 ? -26.385 -6.887 31.896 1.00 91.75 173 GLU A O 1
ATOM 1383 N N . LYS A 1 174 ? -28.545 -7.364 32.295 1.00 94.12 174 LYS A N 1
ATOM 1384 C CA . LYS A 1 174 ? -28.789 -8.006 30.988 1.00 94.12 174 LYS A CA 1
ATOM 1385 C C . LYS A 1 174 ? -28.591 -7.035 29.825 1.00 94.12 174 LYS A C 1
ATOM 1387 O O . LYS A 1 174 ? -28.018 -7.389 28.792 1.00 94.12 174 LYS A O 1
ATOM 1392 N N . LEU A 1 175 ? -29.067 -5.795 29.955 1.00 91.44 175 LEU A N 1
ATOM 1393 C CA . LEU A 1 175 ? -28.847 -4.765 28.939 1.00 91.44 175 LEU A CA 1
ATOM 1394 C C . LEU A 1 175 ? -27.352 -4.453 28.780 1.00 91.44 175 LEU A C 1
ATOM 1396 O O . LEU A 1 175 ? -26.879 -4.318 27.652 1.00 91.44 175 LEU A O 1
ATOM 1400 N N . LEU A 1 176 ? -26.613 -4.361 29.887 1.00 92.69 176 LEU A N 1
ATOM 1401 C CA . LEU A 1 176 ? -25.174 -4.115 29.893 1.00 92.69 176 LEU A CA 1
ATOM 1402 C C . LEU A 1 176 ? -24.418 -5.221 29.155 1.00 92.69 176 LEU A C 1
ATOM 1404 O O . LEU A 1 176 ? -23.585 -4.905 28.308 1.00 92.69 176 LEU A O 1
ATOM 1408 N N . GLU A 1 177 ? -24.723 -6.489 29.431 1.00 88.44 177 GLU A N 1
ATOM 1409 C CA . GLU A 1 177 ? -24.114 -7.631 28.740 1.00 88.44 177 GLU A CA 1
ATOM 1410 C C . GLU A 1 177 ? -24.317 -7.530 27.222 1.00 88.44 177 GLU A C 1
ATOM 1412 O O . GLU A 1 177 ? -23.349 -7.526 26.458 1.00 88.44 177 GLU A O 1
ATOM 1417 N N . ASN A 1 178 ? -25.563 -7.320 26.785 1.00 88.25 178 ASN A N 1
ATOM 1418 C CA . ASN A 1 178 ? -25.895 -7.152 25.370 1.00 88.25 178 ASN A CA 1
ATOM 1419 C C . ASN A 1 178 ? -25.149 -5.972 24.727 1.00 88.25 178 ASN A C 1
ATOM 1421 O O . ASN A 1 178 ? -24.677 -6.070 23.595 1.00 88.25 178 ASN A O 1
ATOM 1425 N N . LYS A 1 179 ? -25.018 -4.848 25.443 1.00 85.44 179 LYS A N 1
ATOM 1426 C CA . LYS A 1 179 ? -24.318 -3.655 24.949 1.00 85.44 179 LYS A CA 1
ATOM 1427 C C . LYS A 1 179 ? -22.811 -3.858 24.849 1.00 85.44 179 LYS A C 1
ATOM 1429 O O . LYS A 1 179 ? -22.210 -3.369 23.896 1.00 85.44 179 LYS A O 1
ATOM 1434 N N . VAL A 1 180 ? -22.208 -4.593 25.780 1.00 84.75 180 VAL A N 1
ATOM 1435 C CA . VAL A 1 180 ? -20.785 -4.956 25.723 1.00 84.75 180 VAL A CA 1
ATOM 1436 C C . VAL A 1 180 ? -20.520 -5.876 24.531 1.00 84.75 180 VAL A C 1
ATOM 1438 O O . VAL A 1 180 ? -19.586 -5.626 23.773 1.00 84.75 180 VAL A O 1
ATOM 1441 N N . VAL A 1 181 ? -21.370 -6.881 24.297 1.00 89.31 181 VAL A N 1
ATOM 1442 C CA . VAL A 1 181 ? -21.274 -7.742 23.104 1.00 89.31 181 VAL A CA 1
ATOM 1443 C C . VAL A 1 181 ? -21.425 -6.919 21.820 1.00 89.31 181 VAL A C 1
ATOM 1445 O O . VAL A 1 181 ? -20.602 -7.042 20.913 1.00 89.31 181 VAL A O 1
ATOM 1448 N N . GLN A 1 182 ? -22.418 -6.024 21.765 1.00 86.25 182 GLN A N 1
ATOM 1449 C CA . GLN A 1 182 ? -22.609 -5.100 20.643 1.00 86.25 182 GLN A CA 1
ATOM 1450 C C . GLN A 1 182 ? -21.361 -4.232 20.404 1.00 86.25 182 GLN A C 1
ATOM 1452 O O . GLN A 1 182 ? -20.962 -4.026 19.261 1.00 86.25 182 GLN A O 1
ATOM 1457 N N . GLN A 1 183 ? -20.721 -3.740 21.467 1.00 85.31 183 GLN A N 1
ATOM 1458 C CA . GLN A 1 183 ? -19.497 -2.949 21.363 1.00 85.31 183 GLN A CA 1
ATOM 1459 C C . GLN A 1 183 ? -18.331 -3.760 20.789 1.00 85.31 183 GLN A C 1
ATOM 1461 O O . GLN A 1 183 ? -17.601 -3.246 19.945 1.00 85.31 183 GLN A O 1
ATOM 1466 N N . TYR A 1 184 ? -18.153 -5.011 21.220 1.00 79.81 184 TYR A N 1
ATOM 1467 C CA . TYR A 1 184 ? -17.114 -5.884 20.672 1.00 79.81 184 TYR A CA 1
ATOM 1468 C C . TYR A 1 184 ? -17.311 -6.146 19.177 1.00 79.81 184 TYR A C 1
ATOM 1470 O O . TYR A 1 184 ? -16.337 -6.070 18.433 1.00 79.81 184 TYR A O 1
ATOM 1478 N N . ALA A 1 185 ? -18.551 -6.385 18.737 1.00 83.06 185 ALA A N 1
ATOM 1479 C CA . ALA A 1 185 ? -18.866 -6.539 17.317 1.00 83.06 185 ALA A CA 1
ATOM 1480 C C . ALA A 1 185 ? -18.495 -5.276 16.521 1.00 83.06 185 ALA A C 1
ATOM 1482 O O . ALA A 1 185 ? -17.726 -5.356 15.573 1.00 83.06 185 ALA A O 1
ATOM 1483 N N . LEU A 1 186 ? -18.909 -4.092 16.987 1.00 85.12 186 LEU A N 1
ATOM 1484 C CA . LEU A 1 186 ? -18.565 -2.822 16.333 1.00 85.12 186 LEU A CA 1
ATOM 1485 C C . LEU A 1 186 ? -17.051 -2.559 16.273 1.00 85.12 186 LEU A C 1
ATOM 1487 O O . LEU A 1 186 ? -16.565 -1.936 15.332 1.00 85.12 186 LEU A O 1
ATOM 1491 N N . LEU A 1 187 ? -16.290 -2.989 17.285 1.00 81.00 187 LEU A N 1
ATOM 1492 C CA . LEU A 1 187 ? -14.830 -2.868 17.282 1.00 81.00 187 LEU A CA 1
ATOM 1493 C C . LEU A 1 187 ? -14.170 -3.822 16.279 1.00 81.00 187 LEU A C 1
ATOM 1495 O O . LEU A 1 187 ? -13.152 -3.447 15.698 1.00 81.00 187 LEU A O 1
ATOM 1499 N N . ALA A 1 188 ? -14.738 -5.013 16.078 1.00 83.81 188 ALA A N 1
ATOM 1500 C CA . ALA A 1 188 ? -14.301 -5.943 15.043 1.00 83.81 188 ALA A CA 1
ATOM 1501 C C . ALA A 1 188 ? -14.612 -5.388 13.644 1.00 83.81 188 ALA A C 1
ATOM 1503 O O . ALA A 1 188 ? -13.689 -5.254 12.845 1.00 83.81 188 ALA A O 1
ATOM 1504 N N . ASP A 1 189 ? -15.849 -4.938 13.407 1.00 84.00 189 ASP A N 1
ATOM 1505 C CA . ASP A 1 189 ? -16.272 -4.324 12.138 1.00 84.00 189 ASP A CA 1
ATOM 1506 C C . ASP A 1 189 ? -15.407 -3.100 11.793 1.00 84.00 189 ASP A C 1
ATOM 1508 O O . ASP A 1 189 ? -15.016 -2.886 10.646 1.00 84.00 189 ASP A O 1
ATOM 1512 N N . ARG A 1 190 ? -15.042 -2.298 12.806 1.00 85.06 190 ARG A N 1
ATOM 1513 C CA . ARG A 1 190 ? -14.123 -1.163 12.646 1.00 85.06 190 ARG A CA 1
ATOM 1514 C C . ARG A 1 190 ? -12.746 -1.608 12.152 1.00 85.06 190 ARG A C 1
ATOM 1516 O O . ARG A 1 190 ? -12.159 -0.906 11.335 1.00 85.06 190 ARG A O 1
ATOM 1523 N N . ALA A 1 191 ? -12.206 -2.693 12.705 1.00 80.25 191 ALA A N 1
ATOM 1524 C CA . ALA A 1 191 ? -10.892 -3.201 12.321 1.00 80.25 191 ALA A CA 1
ATOM 1525 C C . ALA A 1 191 ? -10.918 -3.751 10.890 1.00 80.25 191 ALA A C 1
ATOM 1527 O O . ALA A 1 191 ? -10.068 -3.375 10.094 1.00 80.25 191 ALA A O 1
ATOM 1528 N N . GLU A 1 192 ? -11.942 -4.531 10.541 1.00 85.50 192 GLU A N 1
ATOM 1529 C CA . GLU A 1 192 ? -12.138 -5.049 9.181 1.00 85.50 192 GLU A CA 1
ATOM 1530 C C . GLU A 1 192 ? -12.290 -3.914 8.155 1.00 85.50 192 GLU A C 1
ATOM 1532 O O . GLU A 1 192 ? -11.586 -3.882 7.151 1.00 85.50 192 GLU A O 1
ATOM 1537 N N . THR A 1 193 ? -13.113 -2.903 8.458 1.00 83.12 193 THR A N 1
ATOM 1538 C CA . THR A 1 193 ? -13.284 -1.728 7.582 1.00 83.12 193 THR A CA 1
ATOM 1539 C C . THR A 1 193 ? -11.975 -0.943 7.419 1.00 83.12 193 THR A C 1
ATOM 1541 O O . THR A 1 193 ? -11.708 -0.373 6.362 1.00 83.12 193 THR A O 1
ATOM 1544 N N . GLN A 1 194 ? -11.149 -0.880 8.469 1.00 83.00 194 GLN A N 1
ATOM 1545 C CA . GLN A 1 194 ? -9.844 -0.225 8.414 1.00 83.00 194 GLN A CA 1
ATOM 1546 C C . GLN A 1 194 ? -8.873 -0.991 7.505 1.00 83.00 194 GLN A C 1
ATOM 1548 O O . GLN A 1 194 ? -8.192 -0.355 6.700 1.00 83.00 194 GLN A O 1
ATOM 1553 N N . ASP A 1 195 ? -8.850 -2.322 7.598 1.00 82.94 195 ASP A N 1
ATOM 1554 C CA . ASP A 1 195 ? -8.042 -3.186 6.732 1.00 82.94 195 ASP A CA 1
ATOM 1555 C C . ASP A 1 195 ? -8.476 -3.044 5.258 1.00 82.94 195 ASP A C 1
ATOM 1557 O O . ASP A 1 195 ? -7.636 -2.852 4.376 1.00 82.94 195 ASP A O 1
ATOM 1561 N N . ASP A 1 196 ? -9.786 -3.005 4.984 1.00 85.38 196 ASP A N 1
ATOM 1562 C CA . ASP A 1 196 ? -10.323 -2.784 3.635 1.00 85.38 196 ASP A CA 1
ATOM 1563 C C . ASP A 1 196 ? -9.885 -1.432 3.039 1.00 85.38 196 ASP A C 1
ATOM 1565 O O . ASP A 1 196 ? -9.578 -1.334 1.844 1.00 85.38 196 ASP A O 1
ATOM 1569 N N . ILE A 1 197 ? -9.823 -0.370 3.852 1.00 83.88 197 ILE A N 1
ATOM 1570 C CA . ILE A 1 197 ? -9.321 0.946 3.418 1.00 83.88 197 ILE A CA 1
ATOM 1571 C C . ILE A 1 197 ? -7.841 0.861 3.027 1.00 83.88 197 ILE A C 1
ATOM 1573 O O . ILE A 1 197 ? -7.446 1.436 2.006 1.00 83.88 197 ILE A O 1
ATOM 1577 N N . GLU A 1 198 ? -7.025 0.149 3.807 1.00 81.62 198 GLU A N 1
ATOM 1578 C CA . GLU A 1 198 ? -5.598 -0.034 3.524 1.00 81.62 198 GLU A CA 1
ATOM 1579 C C . GLU A 1 198 ? -5.373 -0.817 2.222 1.00 81.62 198 GLU A C 1
ATOM 1581 O O . GLU A 1 198 ? -4.549 -0.419 1.386 1.00 81.62 198 GLU A O 1
ATOM 1586 N N . ASP A 1 199 ? -6.157 -1.870 1.990 1.00 84.06 199 ASP A N 1
ATOM 1587 C CA . ASP A 1 199 ? -6.126 -2.640 0.746 1.00 84.06 199 ASP A CA 1
ATOM 1588 C C . ASP A 1 199 ? -6.501 -1.774 -0.466 1.00 84.06 199 ASP A C 1
ATOM 1590 O O . ASP A 1 199 ? -5.827 -1.812 -1.507 1.00 84.06 199 ASP A O 1
ATOM 1594 N N . LYS A 1 200 ? -7.528 -0.923 -0.335 1.00 84.31 200 LYS A N 1
ATOM 1595 C CA . LYS A 1 200 ? -7.909 0.037 -1.384 1.00 84.31 200 LYS A CA 1
ATOM 1596 C C . LYS A 1 200 ? -6.816 1.057 -1.664 1.00 84.31 200 LYS A C 1
ATOM 1598 O O . LYS A 1 200 ? -6.534 1.351 -2.827 1.00 84.31 200 LYS A O 1
ATOM 1603 N N . GLU A 1 201 ? -6.159 1.569 -0.633 1.00 80.88 201 GLU A N 1
ATOM 1604 C CA . GLU A 1 201 ? -5.053 2.512 -0.777 1.00 80.88 201 GLU A CA 1
ATOM 1605 C C . GLU A 1 201 ? -3.860 1.889 -1.514 1.00 80.88 201 GLU A C 1
ATOM 1607 O O . GLU A 1 201 ? -3.314 2.503 -2.435 1.00 80.88 201 GLU A O 1
ATOM 1612 N N . ALA A 1 202 ? -3.523 0.634 -1.208 1.00 78.00 202 ALA A N 1
ATOM 1613 C CA . ALA A 1 202 ? -2.480 -0.100 -1.918 1.00 78.00 202 ALA A CA 1
ATOM 1614 C C . ALA A 1 202 ? -2.806 -0.293 -3.412 1.00 78.00 202 ALA A C 1
ATOM 1616 O O . ALA A 1 202 ? -1.916 -0.190 -4.263 1.00 78.00 202 ALA A O 1
ATOM 1617 N N . VAL A 1 203 ? -4.073 -0.555 -3.755 1.00 85.12 203 VAL A N 1
ATOM 1618 C CA . VAL A 1 203 ? -4.520 -0.640 -5.156 1.00 85.12 203 VAL A CA 1
ATOM 1619 C C . VAL A 1 203 ? -4.421 0.721 -5.849 1.00 85.12 203 VAL A C 1
ATOM 1621 O O . VAL A 1 203 ? -3.898 0.792 -6.962 1.00 85.12 203 VAL A O 1
ATOM 1624 N N . ILE A 1 204 ? -4.859 1.801 -5.196 1.00 83.56 204 ILE A N 1
ATOM 1625 C CA . ILE A 1 204 ? -4.791 3.166 -5.741 1.00 83.56 204 ILE A CA 1
ATOM 1626 C C . ILE A 1 204 ? -3.341 3.566 -6.040 1.00 83.56 204 ILE A C 1
ATOM 1628 O O . ILE A 1 204 ? -3.077 4.112 -7.109 1.00 83.56 204 ILE A O 1
ATOM 1632 N N . VAL A 1 205 ? -2.392 3.267 -5.146 1.00 79.81 205 VAL A N 1
ATOM 1633 C CA . VAL A 1 205 ? -0.963 3.550 -5.373 1.00 79.81 205 VAL A CA 1
ATOM 1634 C C . VAL A 1 205 ? -0.453 2.836 -6.626 1.00 79.81 205 VAL A C 1
ATOM 1636 O O . VAL A 1 205 ? 0.100 3.490 -7.506 1.00 79.81 205 VAL A O 1
ATOM 1639 N N . LYS A 1 206 ? -0.730 1.534 -6.773 1.00 77.31 206 LYS A N 1
ATOM 1640 C CA . LYS A 1 206 ? -0.334 0.764 -7.968 1.00 77.31 206 LYS A CA 1
ATOM 1641 C C . LYS A 1 206 ? -0.950 1.310 -9.256 1.00 77.31 206 LYS A C 1
ATOM 1643 O O . LYS A 1 206 ? -0.324 1.257 -10.310 1.00 77.31 206 LYS A O 1
ATOM 1648 N N . LEU A 1 207 ? -2.195 1.786 -9.200 1.00 77.88 207 LEU A N 1
ATOM 1649 C CA . LEU A 1 207 ? -2.852 2.401 -10.354 1.00 77.88 207 LEU A CA 1
ATOM 1650 C C . LEU A 1 207 ? -2.206 3.745 -10.718 1.00 77.88 207 LEU A C 1
ATOM 1652 O O . LEU A 1 207 ? -2.031 4.006 -11.902 1.00 77.88 207 LEU A O 1
ATOM 1656 N N . ARG A 1 208 ? -1.797 4.559 -9.733 1.00 72.50 208 ARG A N 1
ATOM 1657 C CA . ARG A 1 208 ? -1.066 5.818 -9.973 1.00 72.50 208 ARG A CA 1
ATOM 1658 C C . ARG A 1 208 ? 0.315 5.596 -10.572 1.00 72.50 208 ARG A C 1
ATOM 1660 O O . ARG A 1 208 ? 0.694 6.345 -11.460 1.00 72.50 208 ARG A O 1
ATOM 1667 N N . GLU A 1 209 ? 1.043 4.585 -10.103 1.00 73.69 209 GLU A N 1
ATOM 1668 C CA . GLU A 1 209 ? 2.342 4.209 -10.676 1.00 73.69 209 GLU A CA 1
ATOM 1669 C C . GLU A 1 209 ? 2.184 3.847 -12.154 1.00 73.69 209 GLU A C 1
ATOM 1671 O O . GLU A 1 209 ? 2.806 4.464 -13.010 1.00 73.69 209 GLU A O 1
ATOM 1676 N N . LYS A 1 210 ? 1.243 2.948 -12.469 1.00 72.50 210 LYS A N 1
ATOM 1677 C CA . LYS A 1 210 ? 0.945 2.579 -13.859 1.00 72.50 210 LYS A CA 1
ATOM 1678 C C . LYS A 1 210 ? 0.485 3.757 -14.712 1.00 72.50 210 LYS A C 1
ATOM 1680 O O . LYS A 1 210 ? 0.815 3.813 -15.889 1.00 72.50 210 LYS A O 1
ATOM 1685 N N . LEU A 1 211 ? -0.307 4.668 -14.145 1.00 68.69 211 LEU A N 1
ATOM 1686 C CA . LEU A 1 211 ? -0.736 5.879 -14.840 1.00 68.69 211 LEU A CA 1
ATOM 1687 C C . LEU A 1 211 ? 0.472 6.758 -15.189 1.00 68.69 211 LEU A C 1
ATOM 1689 O O . LEU A 1 211 ? 0.565 7.228 -16.315 1.00 68.69 211 LEU A O 1
ATOM 1693 N N . ALA A 1 212 ? 1.395 6.954 -14.245 1.00 67.31 212 ALA A N 1
ATOM 1694 C CA . ALA A 1 212 ? 2.605 7.738 -14.464 1.00 67.31 212 ALA A CA 1
ATOM 1695 C C . ALA A 1 212 ? 3.509 7.104 -15.533 1.00 67.31 212 ALA A C 1
ATOM 1697 O O . ALA A 1 212 ? 4.018 7.824 -16.391 1.00 67.31 212 ALA A O 1
ATOM 1698 N N . ASP A 1 213 ? 3.646 5.774 -15.521 1.00 69.00 213 ASP A N 1
ATOM 1699 C CA . ASP A 1 213 ? 4.378 5.028 -16.549 1.00 69.00 213 ASP A CA 1
ATOM 1700 C C . ASP A 1 213 ? 3.740 5.244 -17.931 1.00 69.00 213 ASP A C 1
ATOM 1702 O O . ASP A 1 213 ? 4.412 5.700 -18.851 1.00 69.00 213 ASP A O 1
ATOM 1706 N N . LEU A 1 214 ? 2.421 5.049 -18.065 1.00 65.12 214 LEU A N 1
ATOM 1707 C CA . LEU A 1 214 ? 1.717 5.256 -19.338 1.00 65.12 214 LEU A CA 1
ATOM 1708 C C . LEU A 1 214 ? 1.740 6.716 -19.811 1.00 65.12 214 LEU A C 1
ATOM 1710 O O . LEU A 1 214 ? 1.808 6.973 -21.009 1.00 65.12 214 LEU A O 1
ATOM 1714 N N . GLN A 1 215 ? 1.680 7.687 -18.898 1.00 60.22 215 GLN A N 1
ATOM 1715 C CA . GLN A 1 215 ? 1.810 9.107 -19.236 1.00 60.22 215 GLN A CA 1
ATOM 1716 C C . GLN A 1 215 ? 3.230 9.445 -19.709 1.00 60.22 215 GLN A C 1
ATOM 1718 O O . GLN A 1 215 ? 3.391 10.247 -20.628 1.00 60.22 215 GLN A O 1
ATOM 1723 N N . SER A 1 216 ? 4.252 8.818 -19.119 1.00 63.09 216 SER A N 1
ATOM 1724 C CA . SER A 1 216 ? 5.642 8.908 -19.577 1.00 63.09 216 SER A CA 1
ATOM 1725 C C . SER A 1 216 ? 5.822 8.260 -20.951 1.00 63.09 216 SER A C 1
ATOM 1727 O O . SER A 1 216 ? 6.470 8.842 -21.825 1.00 63.09 216 SER A O 1
ATOM 1729 N N . ASP A 1 217 ? 5.202 7.101 -21.175 1.00 61.66 217 ASP A N 1
ATOM 1730 C CA . ASP A 1 217 ? 5.184 6.420 -22.469 1.00 61.66 217 ASP A CA 1
ATOM 1731 C C . ASP A 1 217 ? 4.505 7.307 -23.518 1.00 61.66 217 ASP A C 1
ATOM 1733 O O . ASP A 1 217 ? 5.084 7.574 -24.569 1.00 61.66 217 ASP A O 1
ATOM 1737 N N . LEU A 1 218 ? 3.333 7.875 -23.210 1.00 60.69 218 LEU A N 1
ATOM 1738 C CA . LEU A 1 218 ? 2.628 8.798 -24.100 1.00 60.69 218 LEU A CA 1
ATOM 1739 C C . LEU A 1 218 ? 3.460 10.054 -24.394 1.00 60.69 218 LEU A C 1
ATOM 1741 O O . LEU A 1 218 ? 3.508 10.500 -25.538 1.00 60.69 218 LEU A O 1
ATOM 1745 N N . ALA A 1 219 ? 4.144 10.626 -23.400 1.00 60.31 219 ALA A N 1
ATOM 1746 C CA . ALA A 1 219 ? 5.024 11.782 -23.587 1.00 60.31 219 ALA A CA 1
ATOM 1747 C C . ALA A 1 219 ? 6.249 11.453 -24.454 1.00 60.31 219 ALA A C 1
ATOM 1749 O O . ALA A 1 219 ? 6.708 12.295 -25.223 1.00 60.31 219 ALA A O 1
ATOM 1750 N N . THR A 1 220 ? 6.750 10.221 -24.370 1.00 59.81 220 THR A N 1
ATOM 1751 C CA . THR A 1 220 ? 7.827 9.713 -25.230 1.00 59.81 220 THR A CA 1
ATOM 1752 C C . THR A 1 220 ? 7.331 9.540 -26.666 1.00 59.81 220 THR A C 1
ATOM 1754 O O . THR A 1 220 ? 7.975 10.012 -27.601 1.00 59.81 220 THR A O 1
ATOM 1757 N N . LEU A 1 221 ? 6.144 8.950 -26.832 1.00 53.31 221 LEU A N 1
ATOM 1758 C CA . LEU A 1 221 ? 5.498 8.710 -28.126 1.00 53.31 221 LEU A CA 1
ATOM 1759 C C . LEU A 1 221 ? 5.085 10.007 -28.831 1.00 53.31 221 LEU A C 1
ATOM 1761 O O . LEU A 1 221 ? 5.214 10.128 -30.045 1.00 53.31 221 LEU A O 1
ATOM 1765 N N . THR A 1 222 ? 4.609 10.998 -28.077 1.00 54.53 222 THR A N 1
ATOM 1766 C CA . THR A 1 222 ? 4.131 12.279 -28.625 1.00 54.53 222 THR A CA 1
ATOM 1767 C C . THR A 1 222 ? 5.223 13.356 -28.675 1.00 54.53 222 THR A C 1
ATOM 1769 O O . THR A 1 222 ? 5.014 14.421 -29.256 1.00 54.53 222 THR A O 1
ATOM 1772 N N . GLY A 1 223 ? 6.397 13.091 -28.086 1.00 49.62 223 GLY A N 1
ATOM 1773 C CA . GLY A 1 223 ? 7.399 14.104 -27.766 1.00 49.62 223 GLY A CA 1
ATOM 1774 C C . GLY A 1 223 ? 8.489 14.396 -28.800 1.00 49.62 223 GLY A C 1
ATOM 1775 O O . GLY A 1 223 ? 8.982 15.524 -28.786 1.00 49.62 223 GLY A O 1
ATOM 1776 N N . LYS A 1 224 ? 8.931 13.476 -29.679 1.00 45.88 224 LYS A N 1
ATOM 1777 C CA . LYS A 1 224 ? 10.137 13.755 -30.500 1.00 45.88 224 LYS A CA 1
ATOM 1778 C C . LYS A 1 224 ? 10.269 13.009 -31.834 1.00 45.88 224 LYS A C 1
ATOM 1780 O O . LYS A 1 224 ? 10.611 11.836 -31.889 1.00 45.88 224 LYS A O 1
ATOM 1785 N N . SER A 1 225 ? 10.280 13.802 -32.905 1.00 41.22 225 SER A N 1
ATOM 1786 C CA . SER A 1 225 ? 10.851 13.487 -34.227 1.00 41.22 225 SER A CA 1
ATOM 1787 C C . SER A 1 225 ? 12.401 13.421 -34.251 1.00 41.22 225 SER A C 1
ATOM 1789 O O . SER A 1 225 ? 12.970 13.279 -35.330 1.00 41.22 225 SER A O 1
ATOM 1791 N N . PHE A 1 226 ? 13.101 13.551 -33.112 1.00 44.25 226 PHE A N 1
ATOM 1792 C CA . PHE A 1 226 ? 14.576 13.611 -33.061 1.00 44.25 226 PHE A CA 1
ATOM 1793 C C . PHE A 1 226 ? 15.264 12.350 -32.501 1.00 44.25 226 PHE A C 1
ATOM 1795 O O . PHE A 1 226 ? 16.294 11.983 -33.041 1.00 44.25 226 PHE A O 1
ATOM 1802 N N . ASP A 1 227 ? 14.698 11.636 -31.517 1.00 63.88 227 ASP A N 1
ATOM 1803 C CA . ASP A 1 227 ? 15.384 10.473 -30.907 1.00 63.88 227 ASP A CA 1
ATOM 1804 C C . ASP A 1 227 ? 15.045 9.142 -31.619 1.00 63.88 227 ASP A C 1
ATOM 1806 O O . ASP A 1 227 ? 15.866 8.228 -31.673 1.00 63.88 227 ASP A O 1
ATOM 1810 N N . ALA A 1 228 ? 13.855 9.023 -32.226 1.00 67.25 228 ALA A N 1
ATOM 1811 C CA . ALA A 1 228 ? 13.402 7.777 -32.857 1.00 67.25 228 ALA A CA 1
ATOM 1812 C C . ALA A 1 228 ? 14.254 7.357 -34.065 1.00 67.25 228 ALA A C 1
ATOM 1814 O O . ALA A 1 228 ? 14.499 6.169 -34.278 1.00 67.25 228 ALA A O 1
ATOM 1815 N N . LYS A 1 229 ? 14.736 8.334 -34.841 1.00 71.56 229 LYS A N 1
ATOM 1816 C CA . LYS A 1 229 ? 15.625 8.081 -35.976 1.00 71.56 229 LYS A CA 1
ATOM 1817 C C . LYS A 1 229 ? 16.982 7.545 -35.506 1.00 71.56 229 LYS A C 1
ATOM 1819 O O . LYS A 1 229 ? 17.429 6.529 -36.021 1.00 71.56 229 LYS A O 1
ATOM 1824 N N . ASP A 1 230 ? 17.581 8.167 -34.496 1.00 78.75 230 ASP A N 1
ATOM 1825 C CA . ASP A 1 230 ? 18.897 7.776 -33.981 1.00 78.75 230 ASP A CA 1
ATOM 1826 C C . ASP A 1 230 ? 18.856 6.398 -33.295 1.00 78.75 230 ASP A C 1
ATOM 1828 O O . ASP A 1 230 ? 19.786 5.602 -33.421 1.00 78.75 230 ASP A O 1
ATOM 1832 N N . ILE A 1 231 ? 17.754 6.074 -32.603 1.00 85.94 231 ILE A N 1
ATOM 1833 C CA . ILE A 1 231 ? 17.533 4.734 -32.034 1.00 85.94 231 ILE A CA 1
ATOM 1834 C C . ILE A 1 231 ? 17.400 3.697 -33.151 1.00 85.94 231 ILE A C 1
ATOM 1836 O O . ILE A 1 231 ? 17.980 2.618 -33.042 1.00 85.94 231 ILE A O 1
ATOM 1840 N N . ARG A 1 232 ? 16.663 4.017 -34.224 1.00 87.31 232 ARG A N 1
ATOM 1841 C CA . ARG A 1 232 ? 16.531 3.137 -35.390 1.00 87.31 232 ARG A CA 1
ATOM 1842 C C . ARG A 1 232 ? 17.875 2.866 -36.044 1.00 87.31 232 ARG A C 1
ATOM 1844 O O . ARG A 1 232 ? 18.245 1.707 -36.168 1.00 87.31 232 ARG A O 1
ATOM 1851 N N . GLU A 1 233 ? 18.638 3.910 -36.349 1.00 86.06 233 GLU A N 1
ATOM 1852 C CA . GLU A 1 233 ? 19.973 3.770 -36.937 1.00 86.06 233 GLU A CA 1
ATOM 1853 C C . GLU A 1 233 ? 20.906 2.941 -36.036 1.00 86.06 233 GLU A C 1
ATOM 1855 O O . GLU A 1 233 ? 21.647 2.092 -36.527 1.00 86.06 233 GLU A O 1
ATOM 1860 N N . ALA A 1 234 ? 20.849 3.123 -34.711 1.00 90.00 234 ALA A N 1
ATOM 1861 C CA . ALA A 1 234 ? 21.651 2.336 -33.775 1.00 90.00 234 ALA A CA 1
ATOM 1862 C C . ALA A 1 234 ? 21.225 0.857 -33.700 1.00 90.00 234 ALA A C 1
ATOM 1864 O O . ALA A 1 234 ? 22.084 -0.019 -33.577 1.00 90.00 234 ALA A O 1
ATOM 1865 N N . VAL A 1 235 ? 19.921 0.567 -33.769 1.00 94.62 235 VAL A N 1
ATOM 1866 C CA . VAL A 1 235 ? 19.390 -0.806 -33.768 1.00 94.62 235 VAL A CA 1
ATOM 1867 C C . VAL A 1 235 ? 19.681 -1.518 -35.084 1.00 94.62 235 VAL A C 1
ATOM 1869 O O . VAL A 1 235 ? 20.163 -2.649 -35.040 1.00 94.62 235 VAL A O 1
ATOM 1872 N N . GLU A 1 236 ? 19.450 -0.865 -36.223 1.00 94.31 236 GLU A N 1
ATOM 1873 C CA . GLU A 1 236 ? 19.803 -1.379 -37.552 1.00 94.31 236 GLU A CA 1
ATOM 1874 C C . GLU A 1 236 ? 21.302 -1.689 -37.609 1.00 94.31 236 GLU A C 1
ATOM 1876 O O . GLU A 1 236 ? 21.695 -2.820 -37.884 1.00 94.31 236 GLU A O 1
ATOM 1881 N N . PHE A 1 237 ? 22.148 -0.734 -37.206 1.00 93.62 237 PHE A N 1
ATOM 1882 C CA . PHE A 1 237 ? 23.595 -0.927 -37.169 1.00 93.62 237 PHE A CA 1
ATOM 1883 C C . PHE A 1 237 ? 24.009 -2.124 -36.301 1.00 93.62 237 PHE A C 1
ATOM 1885 O O . PHE A 1 237 ? 24.860 -2.919 -36.703 1.00 93.62 237 PHE A O 1
ATOM 1892 N N . ALA A 1 238 ? 23.431 -2.275 -35.109 1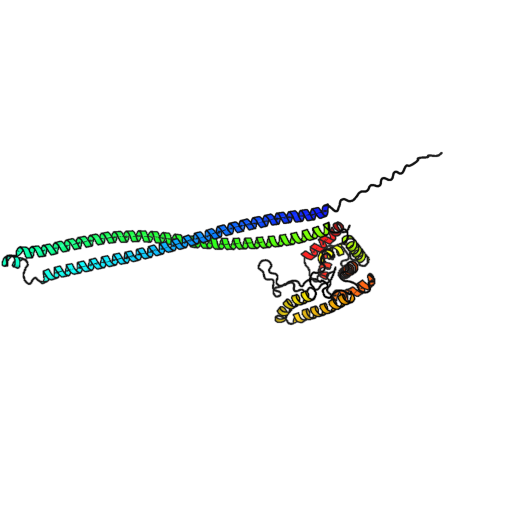.00 96.88 238 ALA A N 1
ATOM 1893 C CA . ALA A 1 238 ? 23.762 -3.383 -34.220 1.00 96.88 238 ALA A CA 1
ATOM 1894 C C . ALA A 1 238 ? 23.241 -4.737 -34.736 1.00 96.88 238 ALA A C 1
ATOM 1896 O O . ALA A 1 238 ? 23.919 -5.752 -34.564 1.00 96.88 238 ALA A O 1
ATOM 1897 N N . SER A 1 239 ? 22.073 -4.758 -35.384 1.00 96.75 239 SER A N 1
ATOM 1898 C CA . SER A 1 239 ? 21.510 -5.954 -36.023 1.00 96.75 239 SER A CA 1
ATOM 1899 C C . SER A 1 239 ? 22.301 -6.362 -37.269 1.00 96.75 239 SER A C 1
ATOM 1901 O O . SER A 1 239 ? 22.485 -7.544 -37.507 1.00 96.75 239 SER A O 1
ATOM 1903 N N . ASP A 1 240 ? 22.868 -5.417 -38.019 1.00 96.56 240 ASP A N 1
ATOM 1904 C CA . ASP A 1 240 ? 23.719 -5.726 -39.177 1.00 96.56 240 ASP A CA 1
ATOM 1905 C C . ASP A 1 240 ? 25.069 -6.351 -38.785 1.00 96.56 240 ASP A C 1
ATOM 1907 O O . ASP A 1 240 ? 25.694 -7.062 -39.575 1.00 96.56 240 ASP A O 1
ATOM 1911 N N . HIS A 1 241 ? 25.538 -6.084 -37.563 1.00 96.62 241 HIS A N 1
ATOM 1912 C CA . HIS A 1 241 ? 26.831 -6.555 -37.058 1.00 96.62 241 HIS A CA 1
ATOM 1913 C C . HIS A 1 241 ? 26.724 -7.734 -36.080 1.00 96.62 241 HIS A C 1
ATOM 1915 O O . HIS A 1 241 ? 27.755 -8.196 -35.586 1.00 96.62 241 HIS A O 1
ATOM 1921 N N . THR A 1 242 ? 25.513 -8.221 -35.795 1.00 96.19 242 THR A N 1
ATOM 1922 C CA . THR A 1 242 ? 25.259 -9.366 -34.905 1.00 96.19 242 THR A CA 1
ATOM 1923 C C . THR A 1 242 ? 24.116 -10.225 -35.440 1.00 96.19 242 THR A C 1
ATOM 1925 O O . THR A 1 242 ? 23.255 -9.740 -36.155 1.00 96.19 242 THR A O 1
ATOM 1928 N N . ASP A 1 243 ? 24.007 -11.488 -35.037 1.00 94.94 243 ASP A N 1
ATOM 1929 C CA . ASP A 1 243 ? 22.869 -12.335 -35.441 1.00 94.94 243 ASP A CA 1
ATOM 1930 C C . ASP A 1 243 ? 21.550 -12.005 -34.691 1.00 94.94 243 ASP A C 1
ATOM 1932 O O . ASP A 1 243 ? 20.606 -12.802 -34.697 1.00 94.94 243 ASP A O 1
ATOM 1936 N N . VAL A 1 244 ? 21.460 -10.865 -33.992 1.00 97.62 244 VAL A N 1
ATOM 1937 C CA . VAL A 1 244 ? 20.301 -10.499 -33.162 1.00 97.62 244 VAL A CA 1
ATOM 1938 C C . VAL A 1 244 ? 19.294 -9.685 -33.980 1.00 97.62 244 VAL A C 1
ATOM 1940 O O . VAL A 1 244 ? 19.642 -8.607 -34.459 1.00 97.62 244 VAL A O 1
ATOM 1943 N N . PRO A 1 245 ? 18.026 -10.125 -34.103 1.00 96.75 245 PRO A N 1
ATOM 1944 C CA . PRO A 1 245 ? 17.017 -9.371 -34.845 1.00 96.75 245 PRO A CA 1
ATOM 1945 C C . PRO A 1 245 ? 16.714 -8.007 -34.212 1.00 96.75 245 PRO A C 1
ATOM 1947 O O . PRO A 1 245 ? 16.571 -7.920 -32.991 1.00 96.75 245 PRO A O 1
ATOM 1950 N N . GLU A 1 246 ? 16.478 -6.983 -35.036 1.00 95.25 246 GLU A N 1
ATOM 1951 C CA . GLU A 1 246 ? 16.074 -5.632 -34.605 1.00 95.25 246 GLU A CA 1
ATOM 1952 C C . GLU A 1 246 ? 14.959 -5.647 -33.557 1.00 95.25 246 GLU A C 1
ATOM 1954 O O . GLU A 1 246 ? 15.084 -5.047 -32.494 1.00 95.25 246 GLU A O 1
ATOM 1959 N N . GLY A 1 247 ? 13.876 -6.392 -33.809 1.00 93.44 247 GLY A N 1
ATOM 1960 C CA . GLY A 1 247 ? 12.769 -6.491 -32.862 1.00 93.44 247 GLY A CA 1
ATOM 1961 C C . GLY A 1 247 ? 13.214 -7.035 -31.505 1.00 93.44 247 GLY A C 1
ATOM 1962 O O . GLY A 1 247 ? 12.694 -6.630 -30.473 1.00 93.44 247 GLY A O 1
ATOM 1963 N N . VAL A 1 248 ? 14.197 -7.931 -31.445 1.00 96.56 248 VAL A N 1
ATOM 1964 C CA . VAL A 1 248 ? 14.744 -8.372 -30.155 1.00 96.56 248 VAL A CA 1
ATOM 1965 C C . VAL A 1 248 ? 15.502 -7.223 -29.484 1.00 96.56 248 VAL A C 1
ATOM 1967 O O . VAL A 1 248 ? 15.272 -6.979 -28.302 1.00 96.56 248 VAL A O 1
ATOM 1970 N N . LEU A 1 249 ? 16.323 -6.470 -30.222 1.00 96.06 249 LEU A N 1
ATOM 1971 C CA . LEU A 1 249 ? 17.051 -5.305 -29.697 1.00 96.06 249 LEU A CA 1
ATOM 1972 C C . LEU A 1 249 ? 16.109 -4.220 -29.162 1.00 96.06 249 LEU A C 1
ATOM 1974 O O . LEU A 1 249 ? 16.280 -3.781 -28.028 1.00 96.06 249 LEU A O 1
ATOM 1978 N N . TYR A 1 250 ? 15.060 -3.858 -29.903 1.00 93.50 250 TYR A N 1
ATOM 1979 C CA . TYR A 1 250 ? 14.020 -2.948 -29.413 1.00 93.50 250 TYR A CA 1
ATOM 1980 C C . TYR A 1 250 ? 13.310 -3.486 -28.170 1.00 93.50 250 TYR A C 1
ATOM 1982 O O . TYR A 1 250 ? 13.043 -2.730 -27.238 1.00 93.50 250 TYR A O 1
ATOM 1990 N N . GLY A 1 251 ? 13.055 -4.796 -28.130 1.00 91.88 251 GLY A N 1
ATOM 1991 C CA . GLY A 1 251 ? 12.536 -5.491 -26.956 1.00 91.88 251 GLY A CA 1
ATOM 1992 C C . GLY A 1 251 ? 13.343 -5.188 -25.693 1.00 91.88 251 GLY A C 1
ATOM 1993 O O . GLY A 1 251 ? 12.797 -4.758 -24.677 1.00 91.88 251 GLY A O 1
ATOM 1994 N N . PHE A 1 252 ? 14.657 -5.395 -25.766 1.00 94.00 252 PHE A N 1
ATOM 1995 C CA . PHE A 1 252 ? 15.556 -5.154 -24.640 1.00 94.00 252 PHE A CA 1
ATOM 1996 C C . PHE A 1 252 ? 15.768 -3.662 -24.364 1.00 94.00 252 PHE A C 1
ATOM 1998 O O . PHE A 1 252 ? 15.763 -3.273 -23.203 1.00 94.00 252 PHE A O 1
ATOM 2005 N N . LEU A 1 253 ? 15.867 -2.800 -25.378 1.00 90.94 253 LEU A N 1
ATOM 2006 C CA . LEU A 1 253 ? 15.991 -1.350 -25.173 1.00 90.94 253 LEU A CA 1
ATOM 2007 C C . LEU A 1 253 ? 14.786 -0.747 -24.453 1.00 90.94 253 LEU A C 1
ATOM 2009 O O . LEU A 1 253 ? 14.956 0.079 -23.553 1.00 90.94 253 LEU A O 1
ATOM 2013 N N . GLY A 1 254 ? 13.579 -1.175 -24.821 1.00 83.12 254 GLY A N 1
ATOM 2014 C CA . GLY A 1 254 ? 12.360 -0.767 -24.136 1.00 83.12 254 GLY A CA 1
ATOM 2015 C C . GLY A 1 254 ? 12.345 -1.227 -22.676 1.00 83.12 254 GLY A C 1
ATOM 2016 O O . GLY A 1 254 ? 11.992 -0.452 -21.792 1.00 83.12 254 GLY A O 1
ATOM 2017 N N . ALA A 1 255 ? 12.811 -2.449 -22.403 1.00 83.06 255 ALA A N 1
ATOM 2018 C CA . ALA A 1 255 ? 12.841 -3.007 -21.052 1.00 83.06 255 ALA A CA 1
ATOM 2019 C C . ALA A 1 255 ? 13.980 -2.471 -20.157 1.00 83.06 255 ALA A C 1
ATOM 2021 O O . ALA A 1 255 ? 13.811 -2.427 -18.940 1.00 83.06 255 ALA A O 1
ATOM 2022 N N . GLU A 1 256 ? 15.127 -2.087 -20.727 1.00 84.81 256 GLU A N 1
ATOM 2023 C CA . GLU A 1 256 ? 16.296 -1.598 -19.977 1.00 84.81 256 GLU A CA 1
ATOM 2024 C C . GLU A 1 256 ? 16.223 -0.101 -19.672 1.00 84.81 256 GLU A C 1
ATOM 2026 O O . GLU A 1 256 ? 16.446 0.318 -18.537 1.00 84.81 256 GLU A O 1
ATOM 2031 N N . THR A 1 257 ? 15.938 0.721 -20.684 1.00 77.00 257 THR A N 1
ATOM 2032 C CA . THR A 1 257 ? 16.075 2.185 -20.577 1.00 77.00 257 THR A CA 1
ATOM 2033 C C . THR A 1 257 ? 14.899 2.956 -21.153 1.00 77.00 257 THR A C 1
ATOM 2035 O O . THR A 1 257 ? 14.973 4.183 -21.224 1.00 77.00 257 THR A O 1
ATOM 2038 N N . HIS A 1 258 ? 13.817 2.271 -21.542 1.00 76.88 258 HIS A N 1
ATOM 2039 C CA . HIS A 1 258 ? 12.703 2.866 -22.285 1.00 76.88 258 HIS A CA 1
ATOM 2040 C C . HIS A 1 258 ? 13.225 3.615 -23.515 1.00 76.88 258 HIS A C 1
ATOM 2042 O O . HIS A 1 258 ? 12.984 4.805 -23.693 1.00 76.88 258 HIS A O 1
ATOM 2048 N N . PHE A 1 259 ? 14.029 2.916 -24.322 1.00 79.94 259 PHE A N 1
ATOM 2049 C CA . PHE A 1 259 ? 14.661 3.474 -25.517 1.00 79.94 259 PHE A CA 1
ATOM 2050 C C . PHE A 1 259 ? 15.522 4.709 -25.211 1.00 79.94 259 PHE A C 1
ATOM 2052 O O . PHE A 1 259 ? 15.353 5.765 -25.812 1.00 79.94 259 PHE A O 1
ATOM 2059 N N . ASN A 1 260 ? 16.458 4.568 -24.264 1.00 73.31 260 ASN A N 1
ATOM 2060 C CA . ASN A 1 260 ? 17.391 5.620 -23.841 1.00 73.31 260 ASN A CA 1
ATOM 2061 C C . ASN A 1 260 ? 16.761 6.808 -23.077 1.00 73.31 260 ASN A C 1
ATOM 2063 O O . ASN A 1 260 ? 17.477 7.732 -22.694 1.00 73.31 260 ASN A O 1
ATOM 2067 N N . ALA A 1 261 ? 15.457 6.786 -22.779 1.00 66.06 261 ALA A N 1
ATOM 2068 C CA . ALA A 1 261 ? 14.803 7.831 -21.987 1.00 66.06 261 ALA A CA 1
ATOM 2069 C C . ALA A 1 261 ? 15.284 7.865 -20.522 1.00 66.06 261 ALA A C 1
ATOM 2071 O O . ALA A 1 261 ? 15.269 8.917 -19.880 1.00 66.06 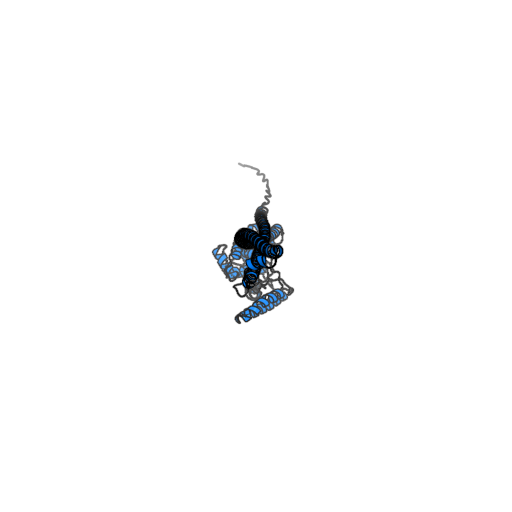261 ALA A O 1
ATOM 2072 N N . ASN A 1 262 ? 15.738 6.728 -19.983 1.00 75.56 262 ASN A N 1
ATOM 2073 C CA . ASN A 1 262 ? 16.247 6.634 -18.619 1.00 75.56 262 ASN A CA 1
ATOM 2074 C C . ASN A 1 262 ? 17.503 5.756 -18.527 1.00 75.56 262 ASN A C 1
ATOM 2076 O O . ASN A 1 262 ? 17.420 4.548 -18.328 1.00 75.56 262 ASN A O 1
ATOM 2080 N N . THR A 1 263 ? 18.682 6.376 -18.606 1.00 78.56 263 THR A N 1
ATOM 2081 C CA . THR A 1 263 ? 19.982 5.693 -18.444 1.00 78.56 263 THR A CA 1
ATOM 2082 C C . THR A 1 263 ? 20.503 5.684 -17.003 1.00 78.56 263 THR A C 1
ATOM 2084 O O . THR A 1 263 ? 21.657 5.319 -16.768 1.00 78.56 263 THR A O 1
ATOM 2087 N N . GLY A 1 264 ? 19.692 6.125 -16.035 1.00 77.81 264 GLY A N 1
ATOM 2088 C CA . GLY A 1 264 ? 20.072 6.240 -14.628 1.00 77.81 264 GLY A CA 1
ATOM 2089 C C . GLY A 1 264 ? 19.881 7.642 -14.048 1.00 77.81 264 GLY A C 1
ATOM 2090 O O . GLY A 1 264 ? 19.857 8.639 -14.764 1.00 77.81 264 GLY A O 1
ATOM 2091 N N . GLN A 1 265 ? 19.752 7.709 -12.721 1.00 81.56 265 GLN A N 1
ATOM 2092 C CA . GLN A 1 265 ? 19.406 8.933 -11.979 1.00 81.56 265 GLN A CA 1
ATOM 2093 C C . GLN A 1 265 ? 20.375 9.231 -10.822 1.00 81.56 265 GLN A C 1
ATOM 2095 O O . GLN A 1 265 ? 20.436 10.367 -10.340 1.00 81.56 265 GLN A O 1
ATOM 2100 N N . CYS A 1 266 ? 21.177 8.247 -10.405 1.00 85.25 266 CYS A N 1
ATOM 2101 C CA . CYS A 1 266 ? 22.094 8.365 -9.274 1.00 85.25 266 CYS A CA 1
ATOM 2102 C C . CYS A 1 266 ? 23.530 8.636 -9.735 1.00 85.25 266 CYS A C 1
ATOM 2104 O O . CYS A 1 266 ? 23.913 8.256 -10.840 1.00 85.25 266 CYS A O 1
ATOM 2106 N N . THR A 1 267 ? 24.325 9.314 -8.911 1.00 92.56 267 THR A N 1
ATOM 2107 C CA . THR A 1 267 ? 25.791 9.293 -9.034 1.00 92.56 267 THR A CA 1
ATOM 2108 C C . THR A 1 267 ? 26.345 8.001 -8.441 1.00 92.56 267 THR A C 1
ATOM 2110 O O . THR A 1 267 ? 25.659 7.321 -7.676 1.00 92.56 267 THR A O 1
ATOM 2113 N N . TYR A 1 268 ? 27.593 7.661 -8.766 1.00 93.56 268 TYR A N 1
ATOM 2114 C CA . TYR A 1 268 ? 28.213 6.468 -8.192 1.00 93.56 268 TYR A CA 1
ATOM 2115 C C . TYR A 1 268 ? 28.394 6.588 -6.665 1.00 93.56 268 TYR A C 1
ATOM 2117 O O . TYR A 1 268 ? 28.143 5.619 -5.958 1.00 93.56 268 TYR A O 1
ATOM 2125 N N . ASP A 1 269 ? 28.682 7.786 -6.139 1.00 92.50 269 ASP A N 1
ATOM 2126 C CA . ASP A 1 269 ? 28.711 8.042 -4.686 1.00 92.50 269 ASP A CA 1
ATOM 2127 C C . ASP A 1 269 ? 27.379 7.669 -4.005 1.00 92.50 269 ASP A C 1
ATOM 2129 O O . ASP A 1 269 ? 27.354 6.995 -2.979 1.00 92.50 269 ASP A O 1
ATOM 2133 N N . GLU A 1 270 ? 26.242 8.059 -4.601 1.00 90.25 270 GLU A N 1
ATOM 2134 C CA . GLU A 1 270 ? 24.905 7.740 -4.075 1.00 90.25 270 GLU A CA 1
ATOM 2135 C C . GLU A 1 270 ? 24.621 6.229 -4.108 1.00 90.25 270 GLU A C 1
ATOM 2137 O O . GLU A 1 270 ? 23.933 5.699 -3.230 1.00 90.25 270 GLU A O 1
ATOM 2142 N N . VAL A 1 271 ? 25.153 5.538 -5.121 1.00 91.06 271 VAL A N 1
ATOM 2143 C CA . VAL A 1 271 ? 25.086 4.078 -5.260 1.00 91.06 271 VAL A CA 1
ATOM 2144 C C . VAL A 1 271 ? 25.915 3.399 -4.171 1.00 91.06 271 VAL A C 1
ATOM 2146 O O . VAL A 1 271 ? 25.427 2.488 -3.502 1.00 91.06 271 VAL A O 1
ATOM 2149 N N . GLU A 1 272 ? 27.146 3.852 -3.947 1.00 91.00 272 GLU A N 1
ATOM 2150 C CA . GLU A 1 272 ? 28.032 3.296 -2.927 1.00 91.00 272 GLU A CA 1
ATOM 2151 C C . GLU A 1 272 ? 27.447 3.486 -1.523 1.00 91.00 272 GLU A C 1
ATOM 2153 O O . GLU A 1 272 ? 27.289 2.514 -0.778 1.00 91.00 272 GLU A O 1
ATOM 2158 N N . ASP A 1 273 ? 26.995 4.699 -1.204 1.00 88.94 273 ASP A N 1
ATOM 2159 C CA . ASP A 1 273 ? 26.352 5.023 0.070 1.00 88.94 273 ASP A CA 1
ATOM 2160 C C . ASP A 1 273 ? 25.133 4.134 0.351 1.00 88.94 273 ASP A C 1
ATOM 2162 O O . ASP A 1 273 ? 24.916 3.672 1.480 1.00 88.94 273 ASP A O 1
ATOM 2166 N N . ALA A 1 274 ? 24.292 3.907 -0.661 1.00 85.69 274 ALA A N 1
ATOM 2167 C CA . ALA A 1 274 ? 23.096 3.087 -0.528 1.00 85.69 274 ALA A CA 1
ATOM 2168 C C . ALA A 1 274 ? 23.433 1.592 -0.416 1.00 85.69 274 ALA A C 1
ATOM 2170 O O . ALA A 1 274 ? 22.884 0.903 0.450 1.00 85.69 274 ALA A O 1
ATOM 2171 N N . ALA A 1 275 ? 24.347 1.086 -1.244 1.00 87.69 275 ALA A N 1
ATOM 2172 C CA . ALA A 1 275 ? 24.753 -0.315 -1.233 1.00 87.69 275 ALA A CA 1
ATOM 2173 C C . ALA A 1 275 ? 25.483 -0.688 0.068 1.00 87.69 275 ALA A C 1
ATOM 2175 O O . ALA A 1 275 ? 25.175 -1.717 0.676 1.00 87.69 275 ALA A O 1
ATOM 2176 N N . MET A 1 276 ? 26.365 0.179 0.575 1.00 87.56 276 MET A N 1
ATOM 2177 C CA . MET A 1 276 ? 27.116 -0.059 1.811 1.00 87.56 276 MET A CA 1
ATOM 2178 C C . MET A 1 276 ? 26.225 -0.110 3.055 1.00 87.56 276 MET A C 1
ATOM 2180 O O . MET A 1 276 ? 26.471 -0.909 3.967 1.00 87.56 276 MET A O 1
ATOM 2184 N N . LYS A 1 277 ? 25.125 0.653 3.092 1.00 85.88 277 LYS A N 1
ATOM 2185 C CA . LYS A 1 277 ? 24.105 0.528 4.154 1.00 85.88 277 LYS A CA 1
ATOM 2186 C C . LYS A 1 277 ? 23.472 -0.864 4.190 1.00 85.88 277 LYS A C 1
ATOM 2188 O O . LYS A 1 277 ? 23.134 -1.348 5.272 1.00 85.88 277 LYS A O 1
ATOM 2193 N N . ASN A 1 278 ? 23.345 -1.520 3.040 1.00 80.88 278 ASN A N 1
ATOM 2194 C CA . ASN A 1 278 ? 22.780 -2.863 2.938 1.00 80.88 278 ASN A CA 1
ATOM 2195 C C . ASN A 1 278 ? 23.837 -3.923 3.265 1.00 80.88 278 ASN A C 1
ATOM 2197 O O . ASN A 1 278 ? 23.625 -4.765 4.141 1.00 80.88 278 ASN A O 1
ATOM 2201 N N . TYR A 1 279 ? 25.006 -3.848 2.627 1.00 85.31 279 TYR A N 1
ATOM 2202 C CA . TYR A 1 279 ? 26.075 -4.829 2.808 1.00 85.31 279 TYR A CA 1
ATOM 2203 C C . TYR A 1 279 ? 26.655 -4.833 4.221 1.00 85.31 279 TYR A C 1
ATOM 2205 O O . TYR A 1 279 ? 26.888 -5.907 4.766 1.00 85.31 279 TYR A O 1
ATOM 2213 N N . SER A 1 280 ? 26.798 -3.679 4.881 1.00 83.62 280 SER A N 1
ATOM 2214 C CA . SER A 1 280 ? 27.290 -3.619 6.269 1.00 83.62 280 SER A CA 1
ATOM 2215 C C . SER A 1 280 ? 26.376 -4.337 7.271 1.00 83.62 280 SER A C 1
ATOM 2217 O O . SER A 1 280 ? 26.859 -4.924 8.242 1.00 83.62 280 SER A O 1
ATOM 2219 N N . LYS A 1 281 ? 25.053 -4.336 7.045 1.00 81.75 281 LYS A N 1
ATOM 2220 C CA . LYS A 1 281 ? 24.096 -5.127 7.838 1.00 81.75 281 LYS A CA 1
ATOM 2221 C C . LYS A 1 281 ? 24.275 -6.624 7.567 1.00 81.75 281 LYS A C 1
ATOM 2223 O O . LYS A 1 281 ? 24.303 -7.416 8.505 1.00 81.75 281 LYS A O 1
ATOM 2228 N N . LEU A 1 282 ? 24.426 -7.001 6.298 1.00 80.50 282 LEU A N 1
ATOM 2229 C CA . LEU A 1 282 ? 24.535 -8.392 5.851 1.00 80.50 282 LEU A CA 1
ATOM 2230 C C . LEU A 1 282 ? 25.877 -9.045 6.210 1.00 80.50 282 LEU A C 1
ATOM 2232 O O . LEU A 1 282 ? 25.914 -10.229 6.547 1.00 80.50 282 LEU A O 1
ATOM 2236 N N . LEU A 1 283 ? 26.961 -8.271 6.241 1.00 83.75 283 LEU A N 1
ATOM 2237 C CA . LEU A 1 283 ? 28.295 -8.725 6.638 1.00 83.75 283 LEU A CA 1
ATOM 2238 C C . LEU A 1 283 ? 28.333 -9.222 8.093 1.00 83.75 283 LEU A C 1
ATOM 2240 O O . LEU A 1 283 ? 29.085 -10.137 8.421 1.00 83.75 283 LEU A O 1
ATOM 2244 N N . LYS A 1 284 ? 27.470 -8.671 8.961 1.00 83.62 284 LYS A N 1
ATOM 2245 C CA . LYS A 1 284 ? 27.294 -9.139 10.350 1.00 83.62 284 LYS A CA 1
ATOM 2246 C C . LYS A 1 284 ? 26.648 -10.525 10.432 1.00 83.62 284 LYS A C 1
ATOM 2248 O O . LYS A 1 284 ? 26.781 -11.189 11.454 1.00 83.62 284 LYS A O 1
ATOM 2253 N N . ILE A 1 285 ? 25.941 -10.942 9.380 1.00 81.81 285 ILE A N 1
ATOM 2254 C CA . ILE A 1 285 ? 25.234 -12.225 9.292 1.00 81.81 285 ILE A CA 1
ATOM 2255 C C . ILE A 1 285 ? 26.115 -13.268 8.597 1.00 81.81 285 ILE A C 1
ATOM 2257 O O . ILE A 1 285 ? 26.186 -14.411 9.038 1.00 81.81 285 ILE A O 1
ATOM 2261 N N . SER A 1 286 ? 26.807 -12.883 7.522 1.00 81.81 286 SER A N 1
ATOM 2262 C CA . SER A 1 286 ? 27.716 -13.766 6.790 1.00 81.81 286 SER A CA 1
ATOM 2263 C C . SER A 1 286 ? 28.914 -13.002 6.241 1.00 81.81 286 SER A C 1
ATOM 2265 O O . SER A 1 286 ? 28.766 -11.976 5.581 1.00 81.81 286 SER A O 1
ATOM 2267 N N . LYS A 1 287 ? 30.116 -13.554 6.436 1.00 88.88 287 LYS A N 1
ATOM 2268 C CA . LYS A 1 287 ? 31.360 -12.973 5.907 1.00 88.88 287 LYS A CA 1
ATOM 2269 C C . LYS A 1 287 ? 31.442 -12.999 4.376 1.00 88.88 287 LYS A C 1
ATOM 2271 O O . LYS A 1 287 ? 32.214 -12.239 3.806 1.00 88.88 287 LYS A O 1
ATOM 2276 N N . ASN A 1 288 ? 30.626 -13.816 3.704 1.00 83.62 288 ASN A N 1
ATOM 2277 C CA . ASN A 1 288 ? 30.638 -13.934 2.241 1.00 83.62 288 ASN A CA 1
ATOM 2278 C C . ASN A 1 288 ? 30.203 -12.640 1.529 1.00 83.62 288 ASN A C 1
ATOM 2280 O O . ASN A 1 288 ? 30.499 -12.471 0.350 1.00 83.62 288 ASN A O 1
ATOM 2284 N N . TRP A 1 289 ? 29.548 -11.712 2.237 1.00 85.81 289 TRP A N 1
ATOM 2285 C CA . TRP A 1 289 ? 29.177 -10.399 1.701 1.00 85.81 289 TRP A CA 1
ATOM 2286 C C . TRP A 1 289 ? 30.371 -9.466 1.473 1.00 85.81 289 TRP A C 1
ATOM 2288 O O . TRP A 1 289 ? 30.220 -8.486 0.749 1.00 85.81 289 TRP A O 1
ATOM 2298 N N . GLN A 1 290 ? 31.559 -9.788 2.005 1.00 91.00 290 GLN A N 1
ATOM 2299 C CA . GLN A 1 290 ? 32.782 -9.030 1.719 1.00 91.00 290 GLN A CA 1
ATOM 2300 C C . GLN A 1 290 ? 33.076 -8.999 0.214 1.00 91.00 290 GLN A C 1
ATOM 2302 O O . GLN A 1 290 ? 33.324 -7.934 -0.331 1.00 91.00 290 GLN A O 1
ATOM 2307 N N . ALA A 1 291 ? 32.894 -10.122 -0.487 1.00 91.00 291 ALA A N 1
ATOM 2308 C CA . ALA A 1 291 ? 33.099 -10.182 -1.934 1.00 91.00 291 ALA A CA 1
ATOM 2309 C C . ALA A 1 291 ? 32.162 -9.241 -2.721 1.00 91.00 291 ALA A C 1
ATOM 2311 O O . ALA A 1 291 ? 32.507 -8.799 -3.811 1.00 91.00 291 ALA A O 1
ATOM 2312 N N . SER A 1 292 ? 30.971 -8.924 -2.192 1.00 90.06 292 SER A N 1
ATOM 2313 C CA . SER A 1 292 ? 30.055 -7.955 -2.817 1.00 90.06 292 SER A CA 1
ATOM 2314 C C . SER A 1 292 ? 30.497 -6.506 -2.603 1.00 90.06 292 SER A C 1
ATOM 2316 O O . SER A 1 292 ? 30.248 -5.672 -3.469 1.00 90.06 292 SER A O 1
ATOM 2318 N N . ILE A 1 293 ? 31.152 -6.221 -1.474 1.00 91.56 293 ILE A N 1
ATOM 2319 C CA . ILE A 1 293 ? 31.757 -4.916 -1.174 1.00 91.56 293 ILE A CA 1
ATOM 2320 C C . ILE A 1 293 ? 32.986 -4.716 -2.060 1.00 91.56 293 ILE A C 1
ATOM 2322 O O . ILE A 1 293 ? 33.046 -3.736 -2.792 1.00 91.56 293 ILE A O 1
ATOM 2326 N N . ASP A 1 294 ? 33.890 -5.698 -2.090 1.00 94.19 294 ASP A N 1
ATOM 2327 C CA . ASP A 1 294 ? 35.097 -5.651 -2.922 1.00 94.19 294 ASP A CA 1
ATOM 2328 C C . ASP A 1 294 ? 34.723 -5.439 -4.402 1.00 94.19 294 ASP A C 1
ATOM 2330 O O . ASP A 1 294 ? 35.331 -4.636 -5.107 1.00 94.19 294 ASP A O 1
ATOM 2334 N N . LYS A 1 295 ? 33.651 -6.101 -4.868 1.00 94.06 295 LYS A N 1
ATOM 2335 C CA . LYS A 1 295 ? 33.156 -5.942 -6.240 1.00 94.06 295 LYS A CA 1
ATOM 2336 C C . LYS A 1 295 ? 32.516 -4.576 -6.508 1.00 94.06 295 LYS A C 1
ATOM 2338 O O . LYS A 1 295 ? 32.581 -4.090 -7.636 1.00 94.06 295 LYS A O 1
ATOM 2343 N N . LEU A 1 296 ? 31.870 -3.969 -5.512 1.00 94.38 296 LEU A N 1
ATOM 2344 C CA . LEU A 1 296 ? 31.307 -2.620 -5.615 1.00 94.38 296 LEU A CA 1
ATOM 2345 C C . LEU A 1 296 ? 32.422 -1.579 -5.782 1.00 94.38 296 LEU A C 1
ATOM 2347 O O . LEU A 1 296 ? 32.307 -0.728 -6.666 1.00 94.38 296 LEU A O 1
ATOM 2351 N N . GLU A 1 297 ? 33.480 -1.690 -4.974 1.00 94.69 297 GLU A N 1
ATOM 2352 C CA . GLU A 1 297 ? 34.666 -0.826 -5.025 1.00 94.69 297 GLU A CA 1
ATOM 2353 C C . GLU A 1 297 ? 35.417 -0.992 -6.353 1.00 94.69 297 GLU A C 1
ATOM 2355 O O . GLU A 1 297 ? 35.655 -0.005 -7.042 1.00 94.69 297 GLU A O 1
ATOM 2360 N N . GLU A 1 298 ? 35.674 -2.233 -6.788 1.00 96.31 298 GLU A N 1
ATOM 2361 C CA . GLU A 1 298 ? 36.285 -2.522 -8.097 1.00 96.31 298 GLU A CA 1
ATOM 2362 C C . GLU A 1 298 ? 35.505 -1.846 -9.236 1.00 96.31 298 GLU A C 1
ATOM 2364 O O . GLU A 1 298 ? 36.072 -1.211 -10.124 1.00 96.31 298 GLU A O 1
ATOM 2369 N N . ARG A 1 299 ? 34.173 -1.953 -9.207 1.00 97.00 299 ARG A N 1
ATOM 2370 C CA . ARG A 1 299 ? 33.307 -1.357 -10.227 1.00 97.00 299 ARG A CA 1
ATOM 2371 C C . ARG A 1 299 ? 33.276 0.169 -10.166 1.00 97.00 299 ARG A C 1
ATOM 2373 O O . ARG A 1 299 ? 33.119 0.779 -11.224 1.00 97.00 299 ARG A O 1
ATOM 2380 N N . ARG A 1 300 ? 33.426 0.780 -8.987 1.00 96.31 300 ARG A N 1
ATOM 2381 C CA . ARG A 1 300 ? 33.562 2.238 -8.858 1.00 96.31 300 ARG A CA 1
ATOM 2382 C C . ARG A 1 300 ? 34.824 2.696 -9.568 1.00 96.31 300 ARG A C 1
ATOM 2384 O O . ARG A 1 300 ? 34.742 3.581 -10.409 1.00 96.31 300 ARG A O 1
ATOM 2391 N N . ASP A 1 301 ? 35.951 2.056 -9.276 1.00 97.31 301 ASP A N 1
ATOM 2392 C CA . ASP A 1 301 ? 37.246 2.452 -9.830 1.00 97.31 301 ASP A CA 1
ATOM 2393 C C . ASP A 1 301 ? 37.234 2.325 -11.362 1.00 97.31 301 ASP A C 1
ATOM 2395 O O . ASP A 1 301 ? 37.592 3.260 -12.074 1.00 97.31 301 ASP A O 1
ATOM 2399 N N . ILE A 1 302 ? 36.675 1.229 -11.891 1.00 97.94 302 ILE A N 1
ATOM 2400 C CA . ILE A 1 302 ? 36.505 1.054 -13.342 1.00 97.94 302 ILE A CA 1
ATOM 2401 C C . ILE A 1 302 ? 35.557 2.106 -13.934 1.00 97.94 302 ILE A C 1
ATOM 2403 O O . ILE A 1 302 ? 35.785 2.576 -15.048 1.00 97.94 302 ILE A O 1
ATOM 2407 N N . PHE A 1 303 ? 34.473 2.459 -13.235 1.00 97.75 303 PHE A N 1
ATOM 2408 C CA . PHE A 1 303 ? 33.561 3.514 -13.681 1.00 97.75 303 PHE A CA 1
ATOM 2409 C C . PHE A 1 303 ? 34.278 4.862 -13.760 1.00 97.75 303 PHE A C 1
ATOM 2411 O O . PHE A 1 303 ? 34.126 5.550 -14.767 1.00 97.75 303 PHE A O 1
ATOM 2418 N N . GLU A 1 304 ? 35.064 5.215 -12.741 1.00 97.12 304 GLU A N 1
ATOM 2419 C CA . GLU A 1 304 ? 35.860 6.443 -12.719 1.00 97.12 304 GLU A CA 1
ATOM 2420 C C . GLU A 1 304 ? 36.848 6.493 -13.888 1.00 97.12 304 GLU A C 1
ATOM 2422 O O . GLU A 1 304 ? 36.879 7.490 -14.606 1.00 97.12 304 GLU A O 1
ATOM 2427 N N . ASP A 1 305 ? 37.553 5.392 -14.158 1.00 97.38 305 ASP A N 1
ATOM 2428 C CA . ASP A 1 305 ? 38.446 5.295 -15.315 1.00 97.38 305 ASP A CA 1
ATOM 2429 C C . ASP A 1 305 ? 37.686 5.480 -16.640 1.00 97.38 305 ASP A C 1
ATOM 2431 O O . ASP A 1 305 ? 38.167 6.148 -17.552 1.00 97.38 305 ASP A O 1
ATOM 2435 N N . ILE A 1 306 ? 36.488 4.889 -16.779 1.00 96.88 306 ILE A N 1
ATOM 2436 C CA . ILE A 1 306 ? 35.671 5.013 -18.002 1.00 96.88 306 ILE A CA 1
ATOM 2437 C C . ILE A 1 306 ? 35.240 6.464 -18.220 1.00 96.88 306 ILE A C 1
ATOM 2439 O O . ILE A 1 306 ? 35.329 6.971 -19.339 1.00 96.88 306 ILE A O 1
ATOM 2443 N N . VAL A 1 307 ? 34.737 7.137 -17.182 1.00 94.25 307 VAL A N 1
ATOM 2444 C CA . VAL A 1 307 ? 34.275 8.523 -17.329 1.00 94.25 307 VAL A CA 1
ATOM 2445 C C . VAL A 1 307 ? 35.441 9.479 -17.554 1.00 94.25 307 VAL A C 1
ATOM 2447 O O . VAL A 1 307 ? 35.283 10.406 -18.345 1.00 94.25 307 VAL A O 1
ATOM 2450 N N . ASP A 1 308 ? 36.607 9.228 -16.955 1.00 96.06 308 ASP A N 1
ATOM 2451 C CA . ASP A 1 308 ? 37.817 10.018 -17.187 1.00 96.06 308 ASP A CA 1
ATOM 2452 C C . ASP A 1 308 ? 38.328 9.834 -18.634 1.00 96.06 308 ASP A C 1
ATOM 2454 O O . ASP A 1 308 ? 38.593 10.828 -19.316 1.00 96.06 308 ASP A O 1
ATOM 2458 N N . ASP A 1 309 ? 38.361 8.598 -19.156 1.00 93.50 309 ASP A N 1
ATOM 2459 C CA . ASP A 1 309 ? 38.712 8.296 -20.558 1.00 93.50 309 ASP A CA 1
ATOM 2460 C C . ASP A 1 309 ? 37.780 8.997 -21.567 1.00 93.50 309 ASP A C 1
ATOM 2462 O O . ASP A 1 309 ? 38.210 9.410 -22.651 1.00 93.50 309 ASP A O 1
ATOM 2466 N N . LEU A 1 310 ? 36.495 9.120 -21.218 1.00 92.19 310 LEU A N 1
ATOM 2467 C CA . LEU A 1 310 ? 35.456 9.773 -22.024 1.00 92.19 310 LEU A CA 1
ATOM 2468 C C . LEU A 1 310 ? 35.391 11.297 -21.815 1.00 92.19 310 LEU A C 1
ATOM 2470 O O . LEU A 1 310 ? 34.652 11.983 -22.521 1.00 92.19 310 LEU A O 1
ATOM 2474 N N . GLY A 1 311 ? 36.143 11.846 -20.856 1.00 90.88 311 GLY A N 1
ATOM 2475 C CA . GLY A 1 311 ? 36.102 13.267 -20.502 1.00 90.88 311 GLY A CA 1
ATOM 2476 C C . GLY A 1 311 ? 34.804 13.705 -19.807 1.00 90.88 311 GLY A C 1
ATOM 2477 O O . GLY A 1 311 ? 34.445 14.885 -19.841 1.00 90.88 311 GLY A O 1
ATOM 2478 N N . TYR A 1 312 ? 34.078 12.774 -19.190 1.00 89.44 312 TYR A N 1
ATOM 2479 C CA . TYR A 1 312 ? 32.886 13.040 -18.392 1.00 89.44 312 TYR A CA 1
ATOM 2480 C C . TYR A 1 312 ? 33.216 13.363 -16.931 1.00 89.44 312 TYR A C 1
ATOM 2482 O O . TYR A 1 312 ? 34.274 13.057 -16.398 1.00 89.44 312 TYR A O 1
ATOM 2490 N N . SER A 1 313 ? 32.258 13.991 -16.245 1.00 92.12 313 SER A N 1
ATOM 2491 C CA . SER A 1 313 ? 32.337 14.161 -14.793 1.00 92.12 313 SER A CA 1
ATOM 2492 C C . SER A 1 313 ? 32.105 12.826 -14.081 1.00 92.12 313 SER A C 1
ATOM 2494 O O . SER A 1 313 ? 31.181 12.100 -14.443 1.00 92.12 313 SER A O 1
ATOM 2496 N N . LYS A 1 314 ? 32.806 12.587 -12.963 1.00 90.25 314 LYS A N 1
ATOM 2497 C CA . LYS A 1 314 ? 32.532 11.478 -12.021 1.00 90.25 314 LYS A CA 1
ATOM 2498 C C . LYS A 1 314 ? 31.096 11.450 -11.475 1.00 90.25 314 LYS A C 1
ATOM 2500 O O . LYS A 1 314 ? 30.636 10.442 -10.957 1.00 90.25 314 LYS A O 1
ATOM 2505 N N . LYS A 1 315 ? 30.338 12.539 -11.653 1.00 91.25 315 LYS A N 1
ATOM 2506 C CA . LYS A 1 315 ? 28.900 12.619 -11.346 1.00 91.25 315 LYS A CA 1
ATOM 2507 C C . LYS A 1 315 ? 27.992 12.131 -12.482 1.00 91.25 315 LYS A C 1
ATOM 2509 O O . LYS A 1 315 ? 26.779 12.351 -12.414 1.00 91.25 315 LYS A O 1
ATOM 2514 N N . LYS A 1 316 ? 28.545 11.524 -13.539 1.00 90.19 316 LYS A N 1
ATOM 2515 C CA . LYS A 1 316 ? 27.766 10.922 -14.627 1.00 90.19 316 LYS A CA 1
ATOM 2516 C C . LYS A 1 316 ? 26.756 9.936 -14.038 1.00 90.19 316 LYS A C 1
ATOM 2518 O O . LYS A 1 316 ? 27.052 9.208 -13.091 1.00 90.19 316 LYS A O 1
ATOM 2523 N N . LYS A 1 317 ? 25.533 9.981 -14.563 1.00 89.88 317 LYS A N 1
ATOM 2524 C CA . LYS A 1 317 ? 24.405 9.256 -13.985 1.00 89.88 317 LYS A CA 1
ATOM 2525 C C . LYS A 1 317 ? 24.411 7.781 -14.378 1.00 89.88 317 LYS A C 1
ATOM 2527 O O . LYS A 1 317 ? 24.646 7.438 -15.538 1.00 89.88 317 LYS A O 1
ATOM 2532 N N . VAL A 1 318 ? 24.121 6.948 -13.385 1.00 90.12 318 VAL A N 1
ATOM 2533 C CA . VAL A 1 318 ? 24.041 5.484 -13.430 1.00 90.12 318 VAL A CA 1
ATOM 2534 C C . VAL A 1 318 ? 22.768 5.012 -12.722 1.00 90.12 318 VAL A C 1
ATOM 2536 O O . VAL A 1 318 ? 22.072 5.800 -12.062 1.00 90.12 318 VAL A O 1
ATOM 2539 N N . SER A 1 319 ? 22.415 3.733 -12.865 1.00 89.19 319 SER A N 1
ATOM 2540 C CA . SER A 1 319 ? 21.272 3.174 -12.140 1.00 89.19 319 SER A CA 1
ATOM 2541 C C . SER A 1 319 ? 21.470 3.245 -10.634 1.00 89.19 319 SER A C 1
ATOM 2543 O O . SER A 1 319 ? 22.554 3.017 -10.098 1.00 89.19 319 SER A O 1
ATOM 2545 N N . CYS A 1 320 ? 20.386 3.559 -9.939 1.00 86.56 320 CYS A N 1
ATOM 2546 C CA . CYS A 1 320 ? 20.377 3.623 -8.490 1.00 86.56 320 CYS A CA 1
ATOM 2547 C C . CYS A 1 320 ? 20.421 2.223 -7.872 1.00 86.56 320 CYS A C 1
ATOM 2549 O O . CYS A 1 320 ? 19.901 1.258 -8.435 1.00 86.56 320 CYS A O 1
ATOM 2551 N N . THR A 1 321 ? 20.980 2.122 -6.669 1.00 83.31 321 THR A N 1
ATOM 2552 C CA . THR A 1 321 ? 20.883 0.910 -5.853 1.00 83.31 321 THR A CA 1
ATOM 2553 C C . THR A 1 321 ? 19.412 0.580 -5.578 1.00 83.31 321 THR A C 1
ATOM 2555 O O . THR A 1 321 ? 18.687 1.429 -5.044 1.00 83.31 321 THR A O 1
ATOM 2558 N N . PRO A 1 322 ? 18.949 -0.643 -5.889 1.00 73.62 322 PRO A N 1
ATOM 2559 C CA . PRO A 1 322 ? 17.625 -1.105 -5.498 1.00 73.62 322 PRO A CA 1
ATOM 2560 C C . PRO A 1 322 ? 17.448 -0.973 -3.983 1.00 73.62 322 PRO A C 1
ATOM 2562 O O . PRO A 1 322 ? 18.241 -1.497 -3.197 1.00 73.62 322 PRO A O 1
ATOM 2565 N N . ARG A 1 323 ? 16.408 -0.260 -3.547 1.00 63.28 323 ARG A N 1
ATOM 2566 C CA . ARG A 1 323 ? 16.136 -0.093 -2.116 1.00 63.28 323 ARG A CA 1
ATOM 2567 C C . ARG A 1 323 ? 15.580 -1.401 -1.559 1.00 63.28 323 ARG A C 1
ATOM 2569 O O . ARG A 1 323 ? 14.454 -1.770 -1.874 1.00 63.28 323 ARG A O 1
ATOM 2576 N N . CYS A 1 324 ? 16.347 -2.086 -0.712 1.00 60.22 324 CYS A N 1
ATOM 2577 C CA . CYS A 1 324 ? 15.882 -3.312 -0.060 1.00 60.22 324 CYS A CA 1
ATOM 2578 C C . CYS A 1 324 ? 15.035 -3.078 1.199 1.00 60.22 324 CYS A C 1
ATOM 2580 O O . CYS A 1 324 ? 14.515 -4.059 1.705 1.00 60.22 324 CYS A O 1
ATOM 2582 N N . ASP A 1 325 ? 14.826 -1.824 1.631 1.00 54.78 325 ASP A N 1
ATOM 2583 C CA . ASP A 1 325 ? 13.931 -1.428 2.736 1.00 54.78 325 ASP A CA 1
ATOM 2584 C C . ASP A 1 325 ? 12.628 -0.779 2.198 1.00 54.78 325 ASP A C 1
ATOM 2586 O O . ASP A 1 325 ? 12.229 0.318 2.596 1.00 54.78 325 ASP A O 1
ATOM 2590 N N . LEU A 1 326 ? 11.971 -1.431 1.234 1.00 44.25 326 LEU A N 1
ATOM 2591 C CA . LEU A 1 326 ? 10.667 -1.006 0.711 1.00 44.25 326 LEU A CA 1
ATOM 2592 C C . LEU A 1 326 ? 9.548 -1.605 1.576 1.00 44.25 326 LEU A C 1
ATOM 2594 O O . LEU A 1 326 ? 9.406 -2.825 1.681 1.00 44.25 326 LEU A O 1
ATOM 2598 N N . LYS A 1 327 ? 8.738 -0.738 2.195 1.00 42.28 327 LYS A N 1
ATOM 2599 C CA . LYS A 1 327 ? 7.448 -1.129 2.774 1.00 42.28 327 LYS A CA 1
ATOM 2600 C C . LYS A 1 327 ? 6.417 -1.137 1.654 1.00 42.28 327 LYS A C 1
ATOM 2602 O O . LYS A 1 327 ? 5.965 -0.080 1.231 1.00 42.28 327 LYS A O 1
ATOM 2607 N N . ILE A 1 328 ? 6.054 -2.324 1.188 1.00 37.69 328 ILE A N 1
ATOM 2608 C CA . ILE A 1 328 ? 4.938 -2.513 0.259 1.00 37.69 328 ILE A CA 1
ATOM 2609 C C . ILE A 1 328 ? 3.909 -3.373 0.991 1.00 37.69 328 ILE A C 1
ATOM 2611 O O . ILE A 1 328 ? 4.236 -4.469 1.446 1.00 37.69 328 ILE A O 1
ATOM 2615 N N . SER A 1 329 ? 2.681 -2.866 1.132 1.00 37.88 329 SER A N 1
ATOM 2616 C CA . SER A 1 329 ? 1.556 -3.592 1.750 1.00 37.88 329 SER A CA 1
ATOM 2617 C C . SER A 1 329 ? 1.857 -4.122 3.162 1.00 37.88 329 SER A C 1
ATOM 2619 O O . SER A 1 329 ? 1.751 -5.319 3.419 1.00 37.88 329 SER A O 1
ATOM 2621 N N . GLY A 1 330 ? 2.340 -3.258 4.065 1.00 42.31 330 GLY A N 1
ATOM 2622 C CA . GLY A 1 330 ? 2.586 -3.606 5.477 1.00 42.31 330 GLY A CA 1
ATOM 2623 C C . GLY A 1 330 ? 3.733 -4.598 5.734 1.00 42.31 330 GLY A C 1
ATOM 2624 O O . GLY A 1 330 ? 4.177 -4.746 6.872 1.00 42.31 330 GLY A O 1
ATOM 2625 N N . LYS A 1 331 ? 4.286 -5.234 4.694 1.00 39.84 331 LYS A N 1
ATOM 2626 C CA . LYS A 1 331 ? 5.468 -6.090 4.792 1.00 39.84 331 LYS A CA 1
ATOM 2627 C C . LYS A 1 331 ? 6.728 -5.253 4.630 1.00 39.84 331 LYS A C 1
ATOM 2629 O O . LYS A 1 331 ? 6.990 -4.677 3.576 1.00 39.84 331 LYS A O 1
ATOM 2634 N N . THR A 1 332 ? 7.540 -5.230 5.682 1.00 45.44 332 THR A N 1
ATOM 2635 C CA . THR A 1 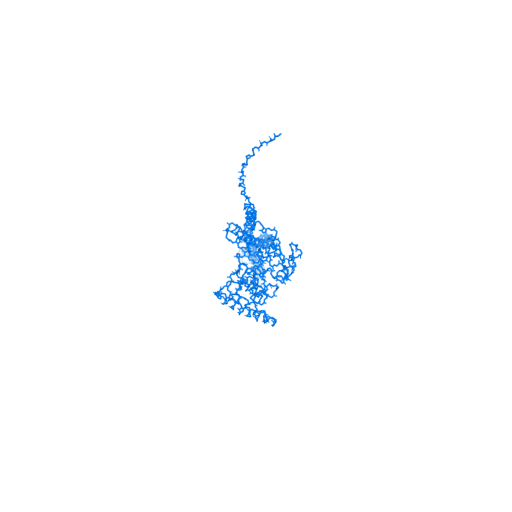332 ? 8.937 -4.811 5.580 1.00 45.44 332 THR A CA 1
ATOM 2636 C C . THR A 1 332 ? 9.677 -5.889 4.808 1.00 45.44 332 THR A C 1
ATOM 2638 O O . THR A 1 332 ? 9.984 -6.961 5.337 1.00 45.44 332 THR A O 1
ATOM 2641 N N . TRP A 1 333 ? 9.955 -5.612 3.543 1.00 43.12 333 TRP A N 1
ATOM 2642 C CA . TRP A 1 333 ? 10.994 -6.334 2.844 1.00 43.12 333 TRP A CA 1
ATOM 2643 C C . TRP A 1 333 ? 12.303 -5.901 3.493 1.00 43.12 333 TRP A C 1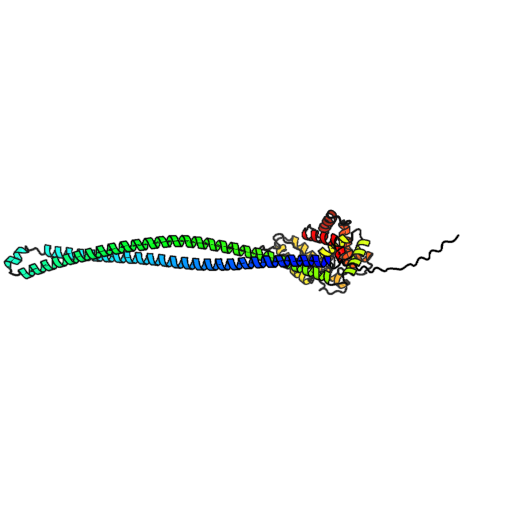
ATOM 2645 O O . TRP A 1 333 ? 12.619 -4.720 3.528 1.00 43.12 333 TRP A O 1
ATOM 2655 N N . SER A 1 334 ? 12.958 -6.837 4.168 1.00 52.09 334 SER A N 1
ATOM 2656 C CA . SER A 1 334 ? 14.270 -6.618 4.763 1.00 52.09 334 SER A CA 1
ATOM 2657 C C . SER A 1 334 ? 15.284 -7.233 3.817 1.00 52.09 334 SER A C 1
ATOM 2659 O O . SER A 1 334 ? 15.041 -8.315 3.272 1.00 52.09 334 SER A O 1
ATOM 2661 N N . CYS A 1 335 ? 16.461 -6.626 3.703 1.00 53.91 335 CYS A N 1
ATOM 2662 C CA . CYS A 1 335 ? 17.605 -7.215 3.008 1.00 53.91 335 CYS A CA 1
ATOM 2663 C C . CYS A 1 335 ? 17.959 -8.627 3.557 1.00 53.91 335 CYS A C 1
ATOM 2665 O O . CYS A 1 335 ? 18.705 -9.362 2.929 1.00 53.91 335 CYS A O 1
ATOM 2667 N N . THR A 1 336 ? 17.399 -9.055 4.700 1.00 49.22 336 THR A N 1
ATOM 2668 C CA . THR A 1 336 ? 17.535 -10.412 5.264 1.00 49.22 336 THR A CA 1
ATOM 2669 C C . THR A 1 336 ? 16.448 -11.416 4.851 1.00 49.22 336 THR A C 1
ATOM 2671 O O . THR A 1 336 ? 16.655 -12.612 5.028 1.00 49.22 336 THR A O 1
ATOM 2674 N N . ASN A 1 337 ? 15.304 -10.971 4.313 1.00 45.78 337 ASN A N 1
ATOM 2675 C CA . ASN A 1 337 ? 14.114 -11.806 4.061 1.00 45.78 337 ASN A CA 1
ATOM 2676 C C . ASN A 1 337 ? 13.775 -11.922 2.562 1.00 45.78 337 ASN A C 1
ATOM 2678 O O . ASN A 1 337 ? 12.615 -11.817 2.172 1.00 45.78 337 ASN A O 1
ATOM 2682 N N . GLY A 1 338 ? 14.788 -12.152 1.721 1.00 49.50 338 GLY A N 1
ATOM 2683 C CA . GLY A 1 338 ? 14.592 -12.517 0.312 1.00 49.50 338 GLY A CA 1
ATOM 2684 C C . GLY A 1 338 ? 14.581 -11.359 -0.682 1.00 49.50 338 GLY A C 1
ATOM 2685 O O . GLY A 1 338 ? 14.244 -11.577 -1.844 1.00 49.50 338 GLY A O 1
ATOM 2686 N N . GLY A 1 339 ? 14.964 -10.149 -0.262 1.00 57.16 339 GLY A N 1
ATOM 2687 C CA . GLY A 1 339 ? 15.004 -9.010 -1.165 1.00 57.16 339 GLY A CA 1
ATOM 2688 C C . GLY A 1 339 ? 16.069 -8.993 -2.226 1.00 57.16 339 GLY A C 1
ATOM 2689 O O . GLY A 1 339 ? 17.139 -9.555 -2.037 1.00 57.16 339 GLY A O 1
ATOM 2690 N N . TYR A 1 340 ? 15.753 -8.356 -3.364 1.00 63.25 340 TYR A N 1
ATOM 2691 C CA . TYR A 1 340 ? 16.743 -8.124 -4.403 1.00 63.25 340 TYR A CA 1
ATOM 2692 C C . TYR A 1 340 ? 17.801 -7.177 -3.845 1.00 63.25 340 TYR A C 1
ATOM 2694 O O . TYR A 1 340 ? 17.587 -5.973 -3.709 1.00 63.25 340 TYR A O 1
ATOM 2702 N N . ILE A 1 341 ? 18.927 -7.768 -3.463 1.00 70.94 341 ILE A N 1
ATOM 2703 C CA . ILE A 1 341 ? 20.108 -7.067 -2.988 1.00 70.94 341 ILE A CA 1
ATOM 2704 C C . ILE A 1 341 ? 20.983 -6.868 -4.221 1.00 70.94 341 ILE A C 1
ATOM 2706 O O . ILE A 1 341 ? 21.772 -7.734 -4.592 1.00 70.94 341 ILE A O 1
ATOM 2710 N N . GLY A 1 342 ? 20.765 -5.747 -4.899 1.00 73.81 342 GLY A N 1
ATOM 2711 C CA . GLY A 1 342 ? 21.618 -5.288 -5.985 1.00 73.81 342 GLY A CA 1
ATOM 2712 C C . GLY A 1 342 ? 22.484 -4.129 -5.516 1.00 73.81 342 GLY A C 1
ATOM 2713 O O . GLY A 1 342 ? 22.106 -3.393 -4.607 1.00 73.81 342 GLY A O 1
ATOM 2714 N N . GLN A 1 343 ? 23.628 -3.942 -6.164 1.00 83.81 343 GLN A N 1
ATOM 2715 C CA . GLN A 1 343 ? 24.467 -2.775 -5.911 1.00 83.81 343 GLN A CA 1
ATOM 2716 C C . GLN A 1 343 ? 23.954 -1.507 -6.600 1.00 83.81 343 GLN A C 1
ATOM 2718 O O . GLN A 1 343 ? 24.091 -0.443 -6.020 1.00 83.81 343 GLN A O 1
ATOM 2723 N N . GLY A 1 344 ? 23.335 -1.596 -7.784 1.00 87.69 344 GLY A N 1
ATOM 2724 C CA . GLY A 1 344 ? 23.191 -0.437 -8.680 1.00 87.69 344 GLY A CA 1
ATOM 2725 C C . GLY A 1 344 ? 24.513 -0.102 -9.385 1.00 87.69 344 GLY A C 1
ATOM 2726 O O . GLY A 1 344 ? 25.477 -0.862 -9.277 1.00 87.69 344 GLY A O 1
ATOM 2727 N N . GLY A 1 345 ? 24.566 1.020 -10.103 1.00 91.62 345 GLY A N 1
ATOM 2728 C CA . GLY A 1 345 ? 25.770 1.485 -10.806 1.00 91.62 345 GLY A CA 1
ATOM 2729 C C . GLY A 1 345 ? 25.883 1.028 -12.263 1.00 91.62 345 GLY A C 1
ATOM 2730 O O . GLY A 1 345 ? 26.952 1.126 -12.859 1.00 91.62 345 GLY A O 1
ATOM 2731 N N . ALA A 1 346 ? 24.800 0.515 -12.844 1.00 93.25 346 ALA A N 1
ATOM 2732 C CA . ALA A 1 346 ? 24.758 0.158 -14.255 1.00 93.25 346 ALA A CA 1
ATOM 2733 C C . ALA A 1 346 ? 24.706 1.417 -15.136 1.00 93.25 346 ALA A C 1
ATOM 2735 O O . ALA A 1 346 ? 24.044 2.400 -14.800 1.00 93.25 346 ALA A O 1
ATOM 2736 N N . MET A 1 347 ? 25.418 1.388 -16.255 1.00 94.50 347 MET A N 1
ATOM 2737 C CA . MET A 1 347 ? 25.704 2.551 -17.085 1.00 94.50 347 MET A CA 1
ATOM 2738 C C . MET A 1 347 ? 24.930 2.502 -18.401 1.00 94.50 347 MET A C 1
ATOM 2740 O O . MET A 1 347 ? 24.856 1.455 -19.051 1.00 94.50 347 MET A O 1
ATOM 2744 N N . GLY A 1 348 ? 24.454 3.671 -18.827 1.00 88.31 348 GLY A N 1
ATOM 2745 C CA . GLY A 1 348 ? 24.135 3.936 -20.224 1.00 88.31 348 GLY A CA 1
ATOM 2746 C C . GLY A 1 348 ? 22.972 3.137 -20.808 1.00 88.31 348 GLY A C 1
ATOM 2747 O O . GLY A 1 348 ? 22.094 2.656 -20.093 1.00 88.31 348 GLY A O 1
ATOM 2748 N N . VAL A 1 349 ? 22.958 3.024 -22.133 1.00 87.88 349 VAL A N 1
ATOM 2749 C CA . VAL A 1 349 ? 21.816 2.530 -22.926 1.00 87.88 349 VAL A CA 1
ATOM 2750 C C . VAL A 1 349 ? 21.471 1.073 -22.609 1.00 87.88 349 VAL A C 1
ATOM 2752 O O . VAL A 1 349 ? 20.301 0.700 -22.555 1.00 87.88 349 VAL A O 1
ATOM 2755 N N . ALA A 1 350 ? 22.497 0.252 -22.381 1.00 89.44 350 ALA A N 1
ATOM 2756 C CA . ALA A 1 350 ? 22.361 -1.181 -22.136 1.00 89.44 350 ALA A CA 1
ATOM 2757 C C . ALA A 1 350 ? 22.284 -1.556 -20.649 1.00 89.44 350 ALA A C 1
ATOM 2759 O O . ALA A 1 350 ? 22.153 -2.741 -20.338 1.00 89.44 350 ALA A O 1
ATOM 2760 N N . GLN A 1 351 ? 22.416 -0.578 -19.741 1.00 92.12 351 GLN A N 1
ATOM 2761 C CA . GLN A 1 351 ? 22.515 -0.802 -18.295 1.00 92.12 351 GLN A CA 1
ATOM 2762 C C . GLN A 1 351 ? 23.594 -1.845 -17.948 1.00 92.12 351 GLN A C 1
ATOM 2764 O O . GLN A 1 351 ? 23.361 -2.826 -17.240 1.00 92.12 351 GLN A O 1
ATOM 2769 N N . PHE A 1 352 ? 24.817 -1.649 -18.451 1.00 94.44 352 PHE A N 1
ATOM 2770 C CA . PHE A 1 352 ? 25.947 -2.530 -18.137 1.00 94.44 352 PHE A CA 1
ATOM 2771 C C . PHE A 1 352 ? 26.695 -2.069 -16.894 1.00 94.44 352 PHE A C 1
ATOM 2773 O O . PHE A 1 352 ? 26.957 -0.884 -16.709 1.00 94.44 352 PHE A O 1
ATOM 2780 N N . MET A 1 353 ? 27.103 -3.025 -16.063 1.00 95.06 353 MET A N 1
ATOM 2781 C CA . MET A 1 353 ? 28.074 -2.757 -15.005 1.00 95.06 353 MET A CA 1
ATOM 2782 C C . MET A 1 353 ? 29.426 -2.368 -15.616 1.00 95.06 353 MET A C 1
ATOM 2784 O O . MET A 1 353 ? 29.782 -2.853 -16.692 1.00 95.06 353 MET A O 1
ATOM 2788 N N . SER A 1 354 ? 30.182 -1.511 -14.933 1.00 97.06 354 SER A N 1
ATOM 2789 C CA . SER A 1 354 ? 31.457 -0.966 -15.421 1.00 97.06 354 SER A CA 1
ATOM 2790 C C . SER A 1 354 ? 32.484 -2.034 -15.800 1.00 97.06 354 SER A C 1
ATOM 2792 O O . SER A 1 354 ? 33.085 -1.952 -16.867 1.00 97.06 354 SER A O 1
ATOM 2794 N N . ASP A 1 355 ? 32.614 -3.091 -15.001 1.00 96.31 355 ASP A N 1
ATOM 2795 C CA . ASP A 1 355 ? 33.462 -4.253 -15.294 1.00 96.31 355 ASP A CA 1
ATOM 2796 C C . ASP A 1 355 ? 32.993 -5.036 -16.530 1.00 96.31 355 ASP A C 1
ATOM 2798 O O . ASP A 1 355 ? 33.803 -5.434 -17.368 1.00 96.31 355 ASP A O 1
ATOM 2802 N N . VAL A 1 356 ? 31.678 -5.232 -16.666 1.00 95.12 356 VAL A N 1
ATOM 2803 C CA . VAL A 1 356 ? 31.075 -5.917 -17.816 1.00 95.12 356 VAL A CA 1
ATOM 2804 C C . VAL A 1 356 ? 31.324 -5.122 -19.095 1.00 95.12 356 VAL A C 1
ATOM 2806 O O . VAL A 1 356 ? 31.669 -5.714 -20.113 1.00 95.12 356 VAL A O 1
ATOM 2809 N N . TRP A 1 357 ? 31.200 -3.795 -19.047 1.00 96.88 357 TRP A N 1
ATOM 2810 C CA . TRP A 1 357 ? 31.527 -2.921 -20.170 1.00 96.88 357 TRP A CA 1
ATOM 2811 C C . TRP A 1 357 ? 33.017 -2.987 -20.523 1.00 96.88 357 TRP A C 1
ATOM 2813 O O . TRP A 1 357 ? 33.369 -3.442 -21.615 1.00 96.88 357 TRP A O 1
ATOM 2823 N N . ARG A 1 358 ? 33.880 -2.594 -19.572 1.00 96.94 358 ARG A N 1
ATOM 2824 C CA . ARG A 1 358 ? 35.331 -2.427 -19.752 1.00 96.94 358 ARG A CA 1
ATOM 2825 C C . ARG A 1 358 ? 35.995 -3.699 -20.260 1.00 96.94 358 ARG A C 1
ATOM 2827 O O . ARG A 1 358 ? 36.773 -3.659 -21.209 1.00 96.94 358 ARG A O 1
ATOM 2834 N N . TYR A 1 359 ? 35.694 -4.830 -19.626 1.00 95.44 359 TYR A N 1
ATOM 2835 C CA . TYR A 1 359 ? 36.386 -6.087 -19.904 1.00 95.44 359 TYR A CA 1
ATOM 2836 C C . TYR A 1 359 ? 35.606 -7.021 -20.826 1.00 95.44 359 TYR A C 1
ATOM 2838 O O . TYR A 1 359 ? 36.205 -7.888 -21.457 1.00 95.44 359 TYR A O 1
ATOM 2846 N N . GLY A 1 360 ? 34.281 -6.881 -20.896 1.00 94.69 360 GLY A N 1
ATOM 2847 C CA . GLY A 1 360 ? 33.432 -7.809 -21.640 1.00 94.69 360 GLY A CA 1
ATOM 2848 C C . GLY A 1 360 ? 33.150 -7.401 -23.083 1.00 94.69 360 GLY A C 1
ATOM 2849 O O . GLY A 1 360 ? 33.019 -8.290 -23.926 1.00 94.69 360 GLY A O 1
ATOM 2850 N N . TYR A 1 361 ? 33.030 -6.096 -23.364 1.00 96.69 361 TYR A N 1
ATOM 2851 C CA . TYR A 1 361 ? 32.494 -5.625 -24.650 1.00 96.69 361 TYR A CA 1
ATOM 2852 C C . TYR A 1 361 ? 33.235 -4.435 -25.268 1.00 96.69 361 TYR A C 1
ATOM 2854 O O . TYR A 1 361 ? 33.205 -4.304 -26.487 1.00 96.69 361 TYR A O 1
ATOM 2862 N N . GLU A 1 362 ? 33.948 -3.605 -24.496 1.00 95.94 362 GLU A N 1
ATOM 2863 C CA . GLU A 1 362 ? 34.595 -2.387 -25.021 1.00 95.94 362 GLU A CA 1
ATOM 2864 C C . GLU A 1 362 ? 35.518 -2.664 -26.225 1.00 95.94 362 GLU A C 1
ATOM 2866 O O . GLU A 1 362 ? 35.506 -1.931 -27.214 1.00 95.94 362 GLU A O 1
ATOM 2871 N N . ALA A 1 363 ? 36.305 -3.744 -26.181 1.00 96.69 363 ALA A N 1
ATOM 2872 C CA . ALA A 1 363 ? 37.208 -4.105 -27.273 1.00 96.69 363 ALA A CA 1
ATOM 2873 C C . ALA A 1 363 ? 36.469 -4.506 -28.562 1.00 96.69 363 ALA A C 1
ATOM 2875 O O . ALA A 1 363 ? 36.887 -4.099 -29.649 1.00 96.69 363 ALA A O 1
ATOM 2876 N N . ASP A 1 364 ? 35.378 -5.266 -28.437 1.00 97.00 364 ASP A N 1
ATOM 2877 C CA . ASP A 1 364 ? 34.548 -5.693 -29.568 1.00 97.00 364 ASP A CA 1
ATOM 2878 C C . ASP A 1 364 ? 33.825 -4.484 -30.183 1.00 97.00 364 ASP A C 1
ATOM 2880 O O . ASP A 1 364 ? 33.849 -4.305 -31.401 1.00 97.00 364 ASP A O 1
ATOM 2884 N N . ILE A 1 365 ? 33.280 -3.596 -29.343 1.00 96.88 365 ILE A N 1
ATOM 2885 C CA . ILE A 1 365 ? 32.616 -2.358 -29.775 1.00 96.88 365 ILE A CA 1
ATOM 2886 C C . ILE A 1 365 ? 33.597 -1.477 -30.545 1.00 96.88 365 ILE A C 1
ATOM 2888 O O . ILE A 1 365 ? 33.339 -1.147 -31.696 1.00 96.88 365 ILE A O 1
ATOM 2892 N N . ARG A 1 366 ? 34.771 -1.181 -29.972 1.00 95.19 366 ARG A N 1
ATOM 2893 C CA . ARG A 1 366 ? 35.825 -0.389 -30.632 1.00 95.19 366 ARG A CA 1
ATOM 2894 C C . ARG A 1 366 ? 36.225 -0.960 -31.990 1.00 95.19 366 ARG A C 1
ATOM 2896 O O . ARG A 1 366 ? 36.496 -0.202 -32.918 1.00 95.19 366 ARG A O 1
ATOM 2903 N N . LYS A 1 367 ? 36.289 -2.288 -32.113 1.00 96.25 367 LYS A N 1
ATOM 2904 C CA . LYS A 1 367 ? 36.625 -2.960 -33.374 1.00 96.25 367 LYS A CA 1
ATOM 2905 C C . LYS A 1 367 ? 35.539 -2.767 -34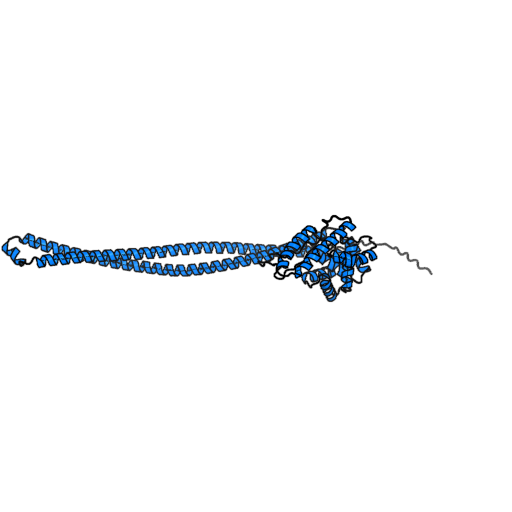.437 1.00 96.25 367 LYS A C 1
ATOM 2907 O O . LYS A 1 367 ? 35.884 -2.649 -35.609 1.00 96.25 367 LYS A O 1
ATOM 2912 N N . ILE A 1 368 ? 34.269 -2.772 -34.039 1.00 95.25 368 ILE A N 1
ATOM 2913 C CA . ILE A 1 368 ? 33.117 -2.693 -34.945 1.00 95.25 368 ILE A CA 1
ATOM 2914 C C . ILE A 1 368 ? 32.778 -1.236 -35.292 1.00 95.25 368 ILE A C 1
ATOM 2916 O O . ILE A 1 368 ? 32.632 -0.911 -36.465 1.00 95.25 368 ILE A O 1
ATOM 2920 N N . THR A 1 369 ? 32.695 -0.345 -34.300 1.00 91.06 369 THR A N 1
ATOM 2921 C CA . THR A 1 369 ? 32.308 1.065 -34.498 1.00 91.06 369 THR A CA 1
ATOM 2922 C C . THR A 1 369 ? 33.474 1.948 -34.930 1.00 91.06 369 THR A C 1
ATOM 2924 O O . THR A 1 369 ? 33.272 3.017 -35.500 1.00 91.06 369 THR A O 1
ATOM 2927 N N . GLY A 1 370 ? 34.714 1.531 -34.657 1.00 90.38 370 GLY A N 1
ATOM 2928 C CA . GLY A 1 370 ? 35.909 2.344 -34.887 1.00 90.38 370 GLY A CA 1
ATOM 2929 C C . GLY A 1 370 ? 36.096 3.471 -33.865 1.00 90.38 370 GLY A C 1
ATOM 2930 O O . GLY A 1 370 ? 37.060 4.235 -33.968 1.00 90.38 370 GLY A O 1
ATOM 2931 N N . HIS A 1 371 ? 35.219 3.584 -32.861 1.00 87.69 371 HIS A N 1
ATOM 2932 C CA . HIS A 1 371 ? 35.369 4.562 -31.790 1.00 87.69 371 HIS A CA 1
ATOM 2933 C C . HIS A 1 371 ? 36.599 4.245 -30.938 1.00 87.69 371 HIS A C 1
ATOM 2935 O O . HIS A 1 371 ? 36.755 3.149 -30.399 1.00 87.69 371 HIS A O 1
ATOM 2941 N N . LYS A 1 372 ? 37.488 5.235 -30.789 1.00 86.38 372 LYS A N 1
ATOM 2942 C CA . LYS A 1 372 ? 38.719 5.091 -29.997 1.00 86.38 372 LYS A CA 1
ATOM 2943 C C . LYS A 1 372 ? 38.412 4.786 -28.524 1.00 86.38 372 LYS A C 1
ATOM 2945 O O . LYS A 1 372 ? 39.061 3.916 -27.936 1.00 86.38 372 LYS A O 1
ATOM 2950 N N . THR A 1 373 ? 37.408 5.469 -27.982 1.00 89.25 373 THR A N 1
ATOM 2951 C CA . THR A 1 373 ? 36.894 5.287 -26.623 1.00 89.25 373 THR A CA 1
ATOM 2952 C C . THR A 1 373 ? 35.383 5.064 -26.715 1.00 89.25 373 THR A C 1
ATOM 2954 O O . THR A 1 373 ? 34.650 6.043 -26.843 1.00 89.25 373 THR A O 1
ATOM 2957 N N . PRO A 1 374 ? 34.912 3.805 -26.733 1.00 93.56 374 PRO A N 1
ATOM 2958 C CA . PRO A 1 374 ? 33.483 3.505 -26.765 1.00 93.56 374 PRO A CA 1
ATOM 2959 C C . PRO A 1 374 ? 32.728 4.077 -25.563 1.00 93.56 374 PRO A C 1
ATOM 2961 O O . PRO A 1 374 ? 33.181 3.936 -24.424 1.00 93.56 374 PRO A O 1
ATOM 2964 N N . ASP A 1 375 ? 31.560 4.667 -25.812 1.00 92.31 375 ASP A N 1
ATOM 2965 C CA . ASP A 1 375 ? 30.755 5.358 -24.799 1.00 92.31 375 ASP A CA 1
ATOM 2966 C C . ASP A 1 375 ? 29.491 4.554 -24.412 1.00 92.31 375 ASP A C 1
ATOM 2968 O O . ASP A 1 375 ? 28.592 4.404 -25.240 1.00 92.31 375 ASP A O 1
ATOM 2972 N N . PRO A 1 376 ? 29.338 4.097 -23.149 1.00 93.19 376 PRO A N 1
ATOM 2973 C CA . PRO A 1 376 ? 28.128 3.405 -22.689 1.00 93.19 376 PRO A CA 1
ATOM 2974 C C . PRO A 1 376 ? 26.820 4.186 -22.881 1.00 93.19 376 PRO A C 1
ATOM 2976 O O . PRO A 1 376 ? 25.750 3.582 -22.991 1.00 93.19 376 PRO A O 1
ATOM 2979 N N . TRP A 1 377 ? 26.881 5.520 -22.873 1.00 91.19 377 TRP A N 1
ATOM 2980 C CA . TRP A 1 377 ? 25.733 6.418 -23.028 1.00 91.19 377 TRP A CA 1
ATOM 2981 C C . TRP A 1 377 ? 25.489 6.835 -24.487 1.00 91.19 377 TRP A C 1
ATOM 2983 O O . TRP A 1 377 ? 24.506 7.524 -24.756 1.00 91.19 377 TRP A O 1
ATOM 2993 N N . SER A 1 378 ? 26.344 6.416 -25.425 1.00 87.88 378 SER A N 1
ATOM 2994 C CA . SER A 1 378 ? 26.093 6.551 -26.861 1.00 87.88 378 SER A CA 1
ATOM 2995 C C . SER A 1 378 ? 25.099 5.488 -27.322 1.00 87.88 378 SER A C 1
ATOM 2997 O O . SER A 1 378 ? 25.234 4.316 -26.969 1.00 87.88 378 SER A O 1
ATOM 2999 N N . LEU A 1 379 ? 24.115 5.878 -28.141 1.00 86.44 379 LEU A N 1
ATOM 3000 C CA . LEU A 1 379 ? 23.156 4.943 -28.738 1.00 86.44 379 LEU A CA 1
ATOM 3001 C C . LEU A 1 379 ? 23.876 3.861 -29.546 1.00 86.44 379 LEU A C 1
ATOM 3003 O O . LEU A 1 379 ? 23.665 2.680 -29.301 1.00 86.44 379 LEU A O 1
ATOM 3007 N N . THR A 1 380 ? 24.784 4.236 -30.444 1.00 87.00 380 THR A N 1
ATOM 3008 C CA . THR A 1 380 ? 25.484 3.275 -31.308 1.00 87.00 380 THR A CA 1
ATOM 3009 C C . THR A 1 380 ? 26.317 2.270 -30.507 1.00 87.00 380 THR A C 1
ATOM 3011 O O . THR A 1 380 ? 26.165 1.064 -30.690 1.00 87.00 380 THR A O 1
ATOM 3014 N N . ASP A 1 381 ? 27.167 2.739 -29.587 1.00 91.94 381 ASP A N 1
ATOM 3015 C CA . ASP A 1 381 ? 28.041 1.850 -28.806 1.00 91.94 381 ASP A CA 1
ATOM 3016 C C . ASP A 1 381 ? 27.242 1.031 -27.783 1.00 91.94 381 ASP A C 1
ATOM 3018 O O . ASP A 1 381 ? 27.495 -0.160 -27.596 1.00 91.94 381 ASP A O 1
ATOM 3022 N N . GLY A 1 382 ? 26.259 1.652 -27.127 1.00 94.06 382 GLY A N 1
ATOM 3023 C CA . GLY A 1 382 ? 25.431 1.019 -26.110 1.00 94.06 382 GLY A CA 1
ATOM 3024 C C . GLY A 1 382 ? 24.489 -0.044 -26.678 1.00 94.06 382 GLY A C 1
ATOM 3025 O O . GLY A 1 382 ? 24.422 -1.150 -26.138 1.00 94.06 382 GLY A O 1
ATOM 3026 N N . VAL A 1 383 ? 23.801 0.242 -27.789 1.00 95.94 383 VAL A N 1
ATOM 3027 C CA . VAL A 1 383 ? 22.944 -0.743 -28.471 1.00 95.94 383 VAL A CA 1
ATOM 3028 C C . VAL A 1 383 ? 23.789 -1.883 -29.041 1.00 95.94 383 VAL A C 1
ATOM 3030 O O . VAL A 1 383 ? 23.416 -3.047 -28.888 1.00 95.94 383 VAL A O 1
ATOM 3033 N N . LEU A 1 384 ? 24.968 -1.595 -29.605 1.00 97.12 384 LEU A N 1
ATOM 3034 C CA . LEU A 1 384 ? 25.878 -2.648 -30.058 1.00 97.12 384 LEU A CA 1
ATOM 3035 C C . LEU A 1 384 ? 26.354 -3.533 -28.895 1.00 97.12 384 LEU A C 1
ATOM 3037 O O . LEU A 1 384 ? 26.378 -4.756 -29.023 1.00 97.12 384 LEU A O 1
ATOM 3041 N N . ALA A 1 385 ? 26.690 -2.953 -27.739 1.00 97.12 385 ALA A N 1
ATOM 3042 C CA . ALA A 1 385 ? 27.063 -3.719 -26.548 1.00 97.12 385 ALA A CA 1
ATOM 3043 C C . ALA A 1 385 ? 25.942 -4.676 -26.110 1.00 97.12 385 ALA A C 1
ATOM 3045 O O . ALA A 1 385 ? 26.192 -5.846 -25.798 1.00 97.12 385 ALA A O 1
ATOM 3046 N N . MET A 1 386 ? 24.698 -4.183 -26.117 1.00 97.00 386 MET A N 1
ATOM 3047 C CA . MET A 1 386 ? 23.505 -4.982 -25.849 1.00 97.00 386 MET A CA 1
ATOM 3048 C C . MET A 1 386 ? 23.380 -6.131 -26.856 1.00 97.00 386 MET A C 1
ATOM 3050 O O . MET A 1 386 ? 23.213 -7.281 -26.443 1.00 97.00 386 MET A O 1
ATOM 3054 N N . ALA A 1 387 ? 23.523 -5.844 -28.151 1.00 97.94 387 ALA A N 1
ATOM 3055 C CA . ALA A 1 387 ? 23.439 -6.834 -29.217 1.00 97.94 387 ALA A CA 1
ATOM 3056 C C . ALA A 1 387 ? 24.502 -7.932 -29.074 1.00 97.94 387 ALA A C 1
ATOM 3058 O O . ALA A 1 387 ? 24.161 -9.112 -29.052 1.00 97.94 387 ALA A O 1
ATOM 3059 N N . LEU A 1 388 ? 25.764 -7.567 -28.832 1.00 97.56 388 LEU A N 1
ATOM 3060 C CA . LEU A 1 388 ? 26.858 -8.519 -28.606 1.00 97.56 388 LEU A CA 1
ATOM 3061 C C . LEU A 1 388 ? 26.596 -9.434 -27.399 1.00 97.56 388 LEU A C 1
ATOM 3063 O O . LEU A 1 388 ? 26.913 -10.626 -27.422 1.00 97.56 388 LEU A O 1
ATOM 3067 N N . LYS A 1 389 ? 26.009 -8.904 -26.318 1.00 96.19 389 LYS A N 1
ATOM 3068 C CA . LYS A 1 389 ? 25.632 -9.717 -25.149 1.00 96.19 389 LYS A CA 1
ATOM 3069 C C . LYS A 1 389 ? 24.479 -10.668 -25.465 1.00 96.19 389 LYS A C 1
ATOM 3071 O O . LYS A 1 389 ? 24.500 -11.823 -25.035 1.00 96.19 389 LYS A O 1
ATOM 3076 N N . LEU A 1 390 ? 23.476 -10.196 -26.199 1.00 96.94 390 LEU A N 1
ATOM 3077 C CA . LEU A 1 390 ? 22.313 -10.988 -26.600 1.00 96.94 390 LEU A CA 1
ATOM 3078 C C . LEU A 1 390 ? 22.681 -12.089 -27.599 1.00 96.94 390 LEU A C 1
ATOM 3080 O O . LEU A 1 390 ? 22.201 -13.216 -27.474 1.00 96.94 390 LEU A O 1
ATOM 3084 N N . GLU A 1 391 ? 23.597 -11.809 -28.518 1.00 96.38 391 GLU A N 1
ATOM 3085 C CA . GLU A 1 391 ? 24.160 -12.787 -29.443 1.00 96.38 391 GLU A CA 1
ATOM 3086 C C . GLU A 1 391 ? 24.869 -13.915 -28.684 1.00 96.38 391 GLU A C 1
ATOM 3088 O O . GLU A 1 391 ? 24.542 -15.089 -28.872 1.00 96.38 391 GLU A O 1
ATOM 3093 N N . LYS A 1 392 ? 25.747 -13.569 -27.727 1.00 94.94 392 LYS A N 1
ATOM 3094 C CA . LYS A 1 392 ? 26.399 -14.544 -26.828 1.00 94.94 392 LYS A CA 1
ATOM 3095 C C . LYS A 1 392 ? 25.376 -15.366 -26.025 1.00 94.94 392 LYS A C 1
ATOM 3097 O O . LYS A 1 392 ? 25.631 -16.527 -25.707 1.00 94.94 392 LYS A O 1
ATOM 3102 N N . ALA A 1 393 ? 24.202 -14.802 -25.727 1.00 93.50 393 ALA A N 1
ATOM 3103 C CA . ALA A 1 393 ? 23.088 -15.498 -25.075 1.00 93.50 393 ALA A CA 1
ATOM 3104 C C . ALA A 1 393 ? 22.223 -16.354 -26.033 1.00 93.50 393 ALA A C 1
ATOM 3106 O O . ALA A 1 393 ? 21.341 -17.094 -25.577 1.00 93.50 393 ALA A O 1
ATOM 3107 N N . GLY A 1 394 ? 22.485 -16.298 -27.342 1.00 93.12 394 GLY A N 1
ATOM 3108 C CA . GLY A 1 394 ? 21.787 -17.048 -28.384 1.00 93.12 394 GLY A CA 1
ATOM 3109 C C . GLY A 1 394 ? 20.479 -16.409 -28.853 1.00 93.12 394 GLY A C 1
ATOM 3110 O O . GLY A 1 394 ? 19.585 -17.136 -29.282 1.00 93.12 394 GLY A O 1
ATOM 3111 N N . ALA A 1 395 ? 20.338 -15.085 -28.755 1.00 94.75 395 ALA A N 1
ATOM 3112 C CA . ALA A 1 395 ? 19.136 -14.331 -29.122 1.00 94.75 395 ALA A CA 1
ATOM 3113 C C . ALA A 1 395 ? 18.944 -14.157 -30.648 1.00 94.75 395 ALA A C 1
ATOM 3115 O O . ALA A 1 395 ? 18.602 -13.081 -31.121 1.00 94.75 395 ALA A O 1
ATOM 3116 N N . ASN A 1 396 ? 19.145 -15.223 -31.422 1.00 94.12 396 ASN A N 1
ATOM 3117 C CA . ASN A 1 396 ? 19.229 -15.187 -32.888 1.00 94.12 396 ASN A CA 1
ATOM 3118 C C . ASN A 1 396 ? 17.882 -15.276 -33.632 1.00 94.12 396 ASN A C 1
ATOM 3120 O O . ASN A 1 396 ? 17.828 -15.512 -34.837 1.00 94.12 396 ASN A O 1
ATOM 3124 N N . SER A 1 397 ? 16.758 -15.179 -32.918 1.00 94.81 397 SER A N 1
ATOM 3125 C CA . SER A 1 397 ? 15.429 -15.145 -33.534 1.00 94.81 397 SER A CA 1
ATOM 3126 C C . SER A 1 397 ? 14.398 -14.527 -32.599 1.00 94.81 397 SER A C 1
ATOM 3128 O O . SER A 1 397 ? 14.489 -14.667 -31.379 1.00 94.81 397 SER A O 1
ATOM 3130 N N . SER A 1 398 ? 13.340 -13.953 -33.172 1.00 92.06 398 SER A N 1
ATOM 3131 C CA . SER A 1 398 ? 12.215 -13.366 -32.428 1.00 92.06 398 SER A CA 1
ATOM 3132 C C . SER A 1 398 ? 11.263 -14.405 -31.809 1.00 92.06 398 SER A C 1
ATOM 3134 O O . SER A 1 398 ? 10.132 -14.085 -31.444 1.00 92.06 398 SER A O 1
ATOM 3136 N N . LYS A 1 399 ? 11.674 -15.678 -31.707 1.00 94.31 399 LYS A N 1
ATOM 3137 C CA . LYS A 1 399 ? 10.876 -16.719 -31.044 1.00 94.31 399 LYS A CA 1
ATOM 3138 C C . LYS A 1 399 ? 10.833 -16.443 -29.545 1.00 94.31 399 LYS A C 1
ATOM 3140 O O . LYS A 1 399 ? 11.870 -16.301 -28.906 1.00 94.31 399 LYS A O 1
ATOM 3145 N N . GLU A 1 400 ? 9.643 -16.494 -28.957 1.00 91.44 400 GLU A N 1
ATOM 3146 C CA . GLU A 1 400 ? 9.436 -16.256 -27.522 1.00 91.44 400 GLU A CA 1
ATOM 3147 C C . GLU A 1 400 ? 10.321 -17.125 -26.615 1.00 91.44 400 GLU A C 1
ATOM 3149 O O . GLU A 1 400 ? 10.880 -16.640 -25.635 1.00 91.44 400 GLU A O 1
ATOM 3154 N N . SER A 1 401 ? 10.525 -18.400 -26.962 1.00 93.31 401 SER A N 1
ATOM 3155 C CA . SER A 1 401 ? 11.409 -19.296 -26.206 1.00 93.31 401 SER A CA 1
ATOM 3156 C C . SER A 1 401 ? 12.885 -18.882 -26.261 1.00 93.31 401 SER A C 1
ATOM 3158 O O . SER A 1 401 ? 13.607 -19.075 -25.280 1.00 93.31 401 SER A O 1
ATOM 3160 N N . VAL A 1 402 ? 13.327 -18.292 -27.376 1.00 95.69 402 VAL A N 1
ATOM 3161 C CA . VAL A 1 402 ? 14.684 -17.757 -27.557 1.00 95.69 402 VAL A CA 1
ATOM 3162 C C . VAL A 1 402 ? 14.840 -16.459 -26.771 1.00 95.69 402 VAL A C 1
ATOM 3164 O O . VAL A 1 402 ? 15.775 -16.347 -25.980 1.00 95.69 402 VAL A O 1
ATOM 3167 N N . ILE A 1 403 ? 13.875 -15.542 -26.881 1.00 95.56 403 ILE A N 1
ATOM 3168 C CA . ILE A 1 403 ? 13.852 -14.293 -26.109 1.00 95.56 403 ILE A CA 1
ATOM 3169 C C . ILE A 1 403 ? 13.828 -14.584 -24.604 1.00 95.56 403 ILE A C 1
ATOM 3171 O O . ILE A 1 403 ? 14.579 -13.974 -23.851 1.00 95.56 403 ILE A O 1
ATOM 3175 N N . LYS A 1 404 ? 13.043 -15.571 -24.153 1.00 94.31 404 LYS A N 1
ATOM 3176 C CA . LYS A 1 404 ? 13.003 -15.990 -22.744 1.00 94.31 404 LYS A CA 1
ATOM 3177 C C . LYS A 1 404 ? 14.360 -16.491 -22.252 1.00 94.31 404 LYS A C 1
ATOM 3179 O O . LYS A 1 404 ? 14.770 -16.181 -21.137 1.00 94.31 404 LYS A O 1
ATOM 3184 N N . LYS A 1 405 ? 15.068 -17.283 -23.062 1.00 94.75 405 LYS A N 1
ATOM 3185 C CA . LYS A 1 405 ? 16.421 -17.738 -22.716 1.00 94.75 405 LYS A CA 1
ATOM 3186 C C . LYS A 1 405 ? 17.388 -16.555 -22.664 1.00 94.75 405 LYS A C 1
ATOM 3188 O O . LYS A 1 405 ? 18.162 -16.454 -21.712 1.00 94.75 405 LYS A O 1
ATOM 3193 N N . ALA A 1 406 ? 17.328 -15.660 -23.647 1.00 95.75 406 ALA A N 1
ATOM 3194 C CA . ALA A 1 406 ? 18.160 -14.467 -23.695 1.00 95.75 406 ALA A CA 1
ATOM 3195 C C . ALA A 1 406 ? 17.908 -13.550 -22.488 1.00 95.75 406 ALA A C 1
ATOM 3197 O O . ALA A 1 406 ? 18.866 -13.120 -21.856 1.00 95.75 406 ALA A O 1
ATOM 3198 N N . SER A 1 407 ? 16.649 -13.343 -22.086 1.00 94.19 407 SER A N 1
ATOM 3199 C CA . SER A 1 407 ? 16.290 -12.465 -20.965 1.00 94.19 407 SER A CA 1
ATOM 3200 C C . SER A 1 407 ? 16.839 -12.976 -19.634 1.00 94.19 407 SER A C 1
ATOM 3202 O O . SER A 1 407 ? 17.323 -12.191 -18.824 1.00 94.19 407 SER A O 1
ATOM 3204 N N . ILE A 1 408 ? 16.837 -14.298 -19.428 1.00 92.44 408 ILE A N 1
ATOM 3205 C CA . ILE A 1 408 ? 17.438 -14.927 -18.242 1.00 92.44 408 ILE A CA 1
ATOM 3206 C C . ILE A 1 408 ? 18.952 -14.718 -18.221 1.00 92.44 408 ILE A C 1
ATOM 3208 O O . ILE A 1 408 ? 19.504 -14.383 -17.178 1.00 92.44 408 ILE A O 1
ATOM 3212 N N . ASN A 1 409 ? 19.630 -14.903 -19.356 1.00 92.88 409 ASN A N 1
ATOM 3213 C CA . ASN A 1 409 ? 21.081 -14.711 -19.438 1.00 92.88 409 ASN A CA 1
ATOM 3214 C C . ASN A 1 409 ? 21.474 -13.234 -19.315 1.00 92.88 409 ASN A C 1
ATOM 3216 O O . ASN A 1 409 ? 22.516 -12.918 -18.746 1.00 92.88 409 ASN A O 1
ATOM 3220 N N . TYR A 1 410 ? 20.637 -12.328 -19.822 1.00 91.44 410 TYR A N 1
ATOM 3221 C CA . TYR A 1 410 ? 20.896 -10.897 -19.770 1.00 91.44 410 TYR A CA 1
ATOM 3222 C C . TYR A 1 410 ? 20.770 -10.347 -18.345 1.00 91.44 410 TYR A C 1
ATOM 3224 O O . TYR A 1 410 ? 21.684 -9.656 -17.885 1.00 91.44 410 TYR A O 1
ATOM 3232 N N . LEU A 1 411 ? 19.684 -10.705 -17.647 1.00 85.50 411 LEU A N 1
ATOM 3233 C CA . LEU A 1 411 ? 19.370 -10.254 -16.286 1.00 85.50 411 LEU A CA 1
ATOM 3234 C C . LEU A 1 411 ? 20.058 -11.097 -15.192 1.00 85.50 411 LEU A C 1
ATOM 3236 O O . LEU A 1 411 ? 20.180 -10.664 -14.049 1.00 85.50 411 LEU A O 1
ATOM 3240 N N . GLY A 1 412 ? 20.482 -12.321 -15.518 1.00 85.44 412 GLY A N 1
ATOM 3241 C CA . GLY A 1 412 ? 21.020 -13.305 -14.571 1.00 85.44 412 GLY A CA 1
ATOM 3242 C C . GLY A 1 412 ? 19.952 -14.083 -13.788 1.00 85.44 412 GLY A C 1
ATOM 3243 O O . GLY A 1 412 ? 20.284 -14.954 -12.987 1.00 85.44 412 GLY A O 1
ATOM 3244 N N . THR A 1 413 ? 18.666 -13.793 -14.005 1.00 84.81 413 THR A N 1
ATOM 3245 C CA . THR A 1 413 ? 17.525 -14.492 -13.397 1.00 84.81 413 THR A CA 1
ATOM 3246 C C . THR A 1 413 ? 16.280 -14.366 -14.275 1.00 84.81 413 THR A C 1
ATOM 3248 O O . THR A 1 413 ? 16.222 -13.524 -15.170 1.00 84.81 413 THR A O 1
ATOM 3251 N N . PHE A 1 414 ? 15.258 -15.187 -14.025 1.00 87.25 414 PHE A N 1
ATOM 3252 C CA . PHE A 1 414 ? 13.972 -15.036 -14.699 1.00 87.25 414 PHE A CA 1
ATOM 3253 C C . PHE A 1 414 ? 13.067 -14.056 -13.947 1.00 87.25 414 PHE A C 1
ATOM 3255 O O . PHE A 1 414 ? 12.709 -14.286 -12.793 1.00 87.25 414 PHE A O 1
ATOM 3262 N N . ASN A 1 415 ? 12.638 -12.999 -14.636 1.00 85.25 415 ASN A N 1
ATOM 3263 C CA . ASN A 1 415 ? 11.603 -12.083 -14.171 1.00 85.25 415 ASN A CA 1
ATOM 3264 C C . ASN A 1 415 ? 10.486 -12.002 -15.223 1.00 85.25 415 ASN A C 1
ATOM 3266 O O . ASN A 1 415 ? 10.730 -11.633 -16.372 1.00 85.25 415 ASN A O 1
ATOM 3270 N N . GLN A 1 416 ? 9.259 -12.352 -14.826 1.00 83.19 416 GLN A N 1
ATOM 3271 C CA . GLN A 1 416 ? 8.113 -12.417 -15.737 1.00 83.19 416 GLN A CA 1
ATOM 3272 C C . GLN A 1 416 ? 7.719 -11.039 -16.287 1.00 83.19 416 GLN A C 1
ATOM 3274 O O . GLN A 1 416 ? 7.372 -10.938 -17.459 1.00 83.19 416 GLN A O 1
ATOM 3279 N N . SER A 1 417 ? 7.773 -9.987 -15.464 1.00 76.62 417 SER A N 1
ATOM 3280 C CA . SER A 1 417 ? 7.395 -8.630 -15.879 1.00 76.62 417 SER A CA 1
ATOM 3281 C C . SER A 1 417 ? 8.372 -8.080 -16.913 1.00 76.62 417 SER A C 1
ATOM 3283 O O . SER A 1 417 ? 7.956 -7.574 -17.949 1.00 76.62 417 SER A O 1
ATOM 3285 N N . TYR A 1 418 ? 9.668 -8.252 -16.659 1.00 83.38 418 TYR A N 1
ATOM 3286 C CA . TYR A 1 418 ? 10.736 -7.869 -17.578 1.00 83.38 418 TYR A CA 1
ATOM 3287 C C . TYR A 1 418 ? 10.634 -8.627 -18.911 1.00 83.38 418 TYR A C 1
ATOM 3289 O O . TYR A 1 418 ? 10.638 -8.015 -19.973 1.00 83.38 418 TYR A O 1
ATOM 3297 N N . TYR A 1 419 ? 10.431 -9.949 -18.866 1.00 88.94 419 TYR A N 1
ATOM 3298 C CA . TYR A 1 419 ? 10.207 -10.753 -20.071 1.00 88.94 419 TYR A CA 1
ATOM 3299 C C . TYR A 1 419 ? 8.984 -10.284 -20.874 1.00 88.94 419 TYR A C 1
ATOM 3301 O O . TYR A 1 419 ? 9.068 -10.139 -22.091 1.00 88.94 419 TYR A O 1
ATOM 3309 N N . ASN A 1 420 ? 7.856 -10.022 -20.207 1.00 81.19 420 ASN A N 1
ATOM 3310 C CA . ASN A 1 420 ? 6.646 -9.550 -20.880 1.00 81.19 420 ASN A CA 1
ATOM 3311 C C . ASN A 1 420 ? 6.865 -8.192 -21.566 1.00 81.19 420 ASN A C 1
ATOM 3313 O O . ASN A 1 420 ? 6.376 -7.999 -22.676 1.00 81.19 420 ASN A O 1
ATOM 3317 N N . ASN A 1 421 ? 7.615 -7.287 -20.929 1.00 81.25 421 ASN A N 1
ATOM 3318 C CA . ASN A 1 421 ? 7.978 -5.984 -21.484 1.00 81.25 421 ASN A CA 1
ATOM 3319 C C . ASN A 1 421 ? 8.831 -6.146 -22.764 1.00 81.25 421 ASN A C 1
ATOM 3321 O O . ASN A 1 421 ? 8.484 -5.601 -23.810 1.00 81.25 421 ASN A O 1
ATOM 3325 N N . ILE A 1 422 ? 9.842 -7.027 -22.739 1.00 90.62 422 ILE A N 1
ATOM 3326 C CA . ILE A 1 422 ? 10.644 -7.352 -23.933 1.00 90.62 422 ILE A CA 1
ATOM 3327 C C . ILE A 1 422 ? 9.767 -7.889 -25.068 1.00 90.62 422 ILE A C 1
ATOM 3329 O O . ILE A 1 422 ? 9.899 -7.449 -26.207 1.00 90.62 422 ILE A O 1
ATOM 3333 N N . ILE A 1 423 ? 8.868 -8.838 -24.781 1.00 89.75 423 ILE A N 1
ATOM 3334 C CA . ILE A 1 423 ? 7.969 -9.403 -25.800 1.00 89.75 423 ILE A CA 1
ATOM 3335 C C . ILE A 1 423 ? 7.054 -8.335 -26.393 1.00 89.75 423 ILE A C 1
ATOM 3337 O O . ILE A 1 423 ? 6.826 -8.341 -27.604 1.00 89.75 423 ILE A O 1
ATOM 3341 N N . TYR A 1 424 ? 6.535 -7.439 -25.555 1.00 83.12 424 TYR A N 1
ATOM 3342 C CA . TYR A 1 424 ? 5.685 -6.347 -25.996 1.00 83.12 424 TYR A CA 1
ATOM 3343 C C . TYR A 1 424 ? 6.426 -5.451 -26.991 1.00 83.12 424 TYR A C 1
ATOM 3345 O O . TYR A 1 424 ? 5.995 -5.341 -28.138 1.00 83.12 424 TYR A O 1
ATOM 3353 N N . TRP A 1 425 ? 7.575 -4.888 -26.617 1.00 85.44 425 TRP A N 1
ATOM 3354 C CA . TRP A 1 425 ? 8.315 -4.008 -27.525 1.00 85.44 425 TRP A CA 1
ATOM 3355 C C . TRP A 1 425 ? 8.859 -4.746 -28.742 1.00 85.44 425 TRP A C 1
ATOM 3357 O O . TRP A 1 425 ? 8.820 -4.214 -29.846 1.00 85.44 425 TRP A O 1
ATOM 3367 N N . SER A 1 426 ? 9.254 -6.010 -28.590 1.00 89.31 426 SER A N 1
ATOM 3368 C CA . SER A 1 426 ? 9.766 -6.801 -29.707 1.00 89.31 426 SER A CA 1
ATOM 3369 C C . SER A 1 426 ? 8.755 -7.022 -30.828 1.00 89.31 426 SER A C 1
ATOM 3371 O O . SER A 1 426 ? 9.132 -7.115 -31.997 1.00 89.31 426 SER A O 1
ATOM 3373 N N . LYS A 1 427 ? 7.465 -7.067 -30.486 1.00 85.75 427 LYS A N 1
ATOM 3374 C CA . LYS A 1 427 ? 6.372 -7.212 -31.454 1.00 85.75 427 LYS A CA 1
ATOM 3375 C C . LYS A 1 427 ? 5.843 -5.875 -31.972 1.00 85.75 427 LYS A C 1
ATOM 3377 O O . LYS A 1 427 ? 5.263 -5.856 -33.051 1.00 85.75 427 LYS A O 1
ATOM 3382 N N . ASN A 1 428 ? 6.043 -4.790 -31.223 1.00 79.75 428 ASN A N 1
ATOM 3383 C CA . ASN A 1 428 ? 5.381 -3.506 -31.463 1.00 79.75 428 ASN A CA 1
ATOM 3384 C C . ASN A 1 428 ? 6.340 -2.354 -31.815 1.00 79.75 428 ASN A C 1
ATOM 3386 O O . ASN A 1 428 ? 5.876 -1.246 -32.050 1.00 79.75 428 ASN A O 1
ATOM 3390 N N . TYR A 1 429 ? 7.657 -2.583 -31.889 1.00 75.69 429 TYR A N 1
ATOM 3391 C CA . TYR A 1 429 ? 8.650 -1.525 -32.140 1.00 75.69 429 TYR A CA 1
ATOM 3392 C C . TYR A 1 429 ? 8.387 -0.717 -33.417 1.00 75.69 429 TYR A C 1
ATOM 3394 O O . TYR A 1 429 ? 8.595 0.492 -33.444 1.00 75.69 429 TYR A O 1
ATOM 3402 N N . LYS A 1 430 ? 7.869 -1.376 -34.456 1.00 74.69 430 LYS A N 1
ATOM 3403 C CA . LYS A 1 430 ? 7.524 -0.760 -35.742 1.00 74.69 430 LYS A CA 1
ATOM 3404 C C . LYS A 1 430 ? 6.454 0.322 -35.620 1.00 74.69 430 LYS A C 1
ATOM 3406 O O . LYS A 1 430 ? 6.380 1.208 -36.446 1.00 74.69 430 LYS A O 1
ATOM 3411 N N . LEU A 1 431 ? 5.646 0.298 -34.564 1.00 62.31 431 LEU A N 1
ATOM 3412 C CA . LEU A 1 431 ? 4.655 1.348 -34.314 1.00 62.31 431 LEU A CA 1
ATOM 3413 C C . LEU A 1 431 ? 5.295 2.684 -33.897 1.00 62.31 431 LEU A C 1
ATOM 3415 O O . LEU A 1 431 ? 4.620 3.707 -33.896 1.00 62.31 431 LEU A O 1
ATOM 3419 N N . ILE A 1 432 ? 6.572 2.660 -33.503 1.00 60.41 432 ILE A N 1
ATOM 3420 C CA . ILE A 1 432 ? 7.336 3.818 -33.014 1.00 60.41 432 ILE A CA 1
ATOM 3421 C C . ILE A 1 432 ? 8.468 4.165 -33.981 1.00 60.41 432 ILE A C 1
ATOM 3423 O O . ILE A 1 432 ? 8.786 5.334 -34.195 1.00 60.41 432 ILE A O 1
ATOM 3427 N N . PHE A 1 433 ? 9.106 3.129 -34.521 1.00 66.69 433 PHE A N 1
ATOM 3428 C CA . PHE A 1 433 ? 10.344 3.223 -35.273 1.00 66.69 433 PHE A CA 1
ATOM 3429 C C . PHE A 1 433 ? 10.228 2.640 -36.680 1.00 66.69 433 PHE A C 1
ATOM 3431 O O . PHE A 1 433 ? 11.271 2.336 -37.233 1.00 66.69 433 PHE A O 1
ATOM 3438 N N . ASP A 1 434 ? 9.031 2.476 -37.256 1.00 60.94 434 ASP A N 1
ATOM 3439 C CA . ASP A 1 434 ? 8.824 2.439 -38.716 1.00 60.94 434 ASP A CA 1
ATOM 3440 C C . ASP A 1 434 ? 8.114 3.721 -39.146 1.00 60.94 434 ASP A C 1
ATOM 3442 O O . ASP A 1 434 ? 8.677 4.386 -40.050 1.00 60.94 434 ASP A O 1
#